Protein AF-A0A242A7P0-F1 (afdb_monomer_lite)

Structure (mmCIF, N/CA/C/O backbone):
data_AF-A0A242A7P0-F1
#
_entry.id   AF-A0A242A7P0-F1
#
loop_
_atom_site.group_PDB
_atom_site.id
_atom_site.type_symbol
_atom_site.label_atom_id
_atom_site.label_alt_id
_atom_site.label_comp_id
_atom_site.label_asym_id
_atom_site.label_entity_id
_atom_site.label_seq_id
_atom_site.pdbx_PDB_ins_code
_atom_site.Cartn_x
_atom_site.Cartn_y
_atom_site.Cartn_z
_atom_site.occupancy
_atom_site.B_iso_or_equiv
_atom_site.auth_seq_id
_atom_site.auth_comp_id
_atom_site.auth_asym_id
_atom_site.auth_atom_id
_atom_site.pdbx_PDB_model_num
ATOM 1 N N . MET A 1 1 ? 22.767 -35.104 -68.372 1.00 40.56 1 MET A N 1
ATOM 2 C CA . MET A 1 1 ? 22.880 -33.884 -69.194 1.00 40.56 1 MET A CA 1
ATOM 3 C C . MET A 1 1 ? 23.462 -32.817 -68.283 1.00 40.56 1 MET A C 1
ATOM 5 O O . MET A 1 1 ? 22.746 -32.291 -67.445 1.00 40.56 1 MET A O 1
ATOM 9 N N . ALA A 1 2 ? 24.788 -32.671 -68.304 1.00 35.03 2 ALA A N 1
ATOM 10 C CA . ALA A 1 2 ? 25.512 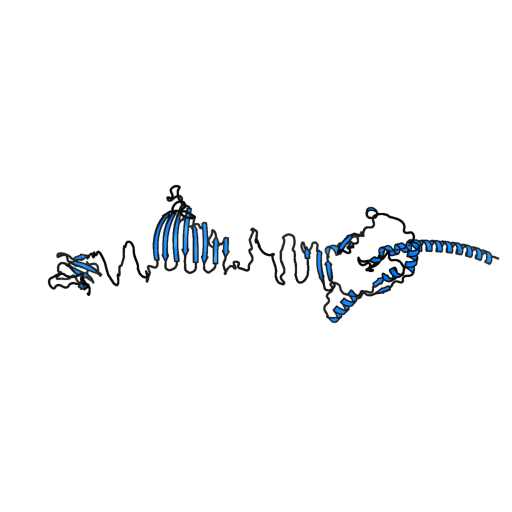-31.765 -67.418 1.00 35.03 2 ALA A CA 1
ATOM 11 C C . ALA A 1 2 ? 25.485 -30.366 -68.037 1.00 35.03 2 ALA A C 1
ATOM 13 O O . ALA A 1 2 ? 25.894 -30.197 -69.184 1.00 35.03 2 ALA A O 1
ATOM 14 N N . ILE A 1 3 ? 24.953 -29.396 -67.300 1.00 33.53 3 ILE A N 1
ATOM 15 C CA . ILE A 1 3 ? 25.060 -27.986 -67.657 1.00 33.53 3 ILE A CA 1
ATOM 16 C C . ILE A 1 3 ? 26.515 -27.610 -67.387 1.00 33.53 3 ILE A C 1
ATOM 18 O O . ILE A 1 3 ? 26.949 -27.591 -66.238 1.00 33.53 3 ILE A O 1
ATOM 22 N N . VAL A 1 4 ? 27.278 -27.399 -68.458 1.00 39.44 4 VAL A N 1
ATOM 23 C CA . VAL A 1 4 ? 28.583 -26.745 -68.389 1.00 39.44 4 VAL A CA 1
ATOM 24 C C . VAL A 1 4 ? 28.304 -25.311 -67.957 1.00 39.44 4 VAL A C 1
ATOM 26 O O . VAL A 1 4 ? 27.669 -24.549 -68.682 1.00 39.44 4 VAL A O 1
ATOM 29 N N . GLN A 1 5 ? 28.688 -24.984 -66.729 1.00 38.91 5 GLN A N 1
ATOM 30 C CA . GLN A 1 5 ? 28.743 -23.611 -66.258 1.00 38.91 5 GLN A CA 1
ATOM 31 C C . GLN A 1 5 ? 30.035 -23.032 -66.839 1.00 38.91 5 GLN A C 1
ATOM 33 O O . GLN A 1 5 ? 31.121 -23.328 -66.346 1.00 38.91 5 GLN A O 1
ATOM 38 N N . ASP A 1 6 ? 29.928 -22.286 -67.938 1.00 40.06 6 ASP A N 1
ATOM 39 C CA . ASP A 1 6 ? 31.038 -21.466 -68.415 1.00 40.06 6 ASP A CA 1
ATOM 40 C C . ASP A 1 6 ? 31.310 -20.396 -67.349 1.00 40.06 6 ASP A C 1
ATOM 42 O O . ASP A 1 6 ? 30.571 -19.418 -67.210 1.00 40.06 6 ASP A O 1
ATOM 46 N N . GLU A 1 7 ? 32.359 -20.604 -66.553 1.00 39.09 7 GLU A N 1
ATOM 47 C CA . GLU A 1 7 ? 32.957 -19.559 -65.729 1.00 39.09 7 GLU A CA 1
ATOM 48 C C . GLU A 1 7 ? 33.569 -18.510 -66.665 1.00 39.09 7 GLU A C 1
ATOM 50 O O . GLU A 1 7 ? 34.720 -18.603 -67.096 1.00 39.09 7 GLU A O 1
ATOM 55 N N . VAL A 1 8 ? 32.785 -17.492 -67.013 1.00 43.56 8 VAL A N 1
ATOM 56 C CA . VAL A 1 8 ? 33.308 -16.306 -67.690 1.00 43.56 8 VAL A CA 1
ATOM 57 C C . VAL A 1 8 ? 34.184 -15.551 -66.688 1.00 43.56 8 VAL A C 1
ATOM 59 O O . VAL A 1 8 ? 33.700 -14.799 -65.845 1.00 43.56 8 VAL A O 1
ATOM 62 N N . SER A 1 9 ? 35.498 -15.765 -66.769 1.00 41.62 9 SER A N 1
ATOM 63 C CA . SER A 1 9 ? 36.490 -14.903 -66.125 1.00 41.62 9 SER A CA 1
ATOM 64 C C . SER A 1 9 ? 36.369 -13.489 -66.699 1.00 41.62 9 SER A C 1
ATOM 66 O O . SER A 1 9 ? 36.521 -13.290 -67.901 1.00 41.62 9 SER A O 1
ATOM 68 N N . LEU A 1 10 ? 36.145 -12.492 -65.840 1.00 48.84 10 LEU A N 1
ATOM 69 C CA . LEU A 1 10 ? 36.008 -11.069 -66.196 1.00 48.84 10 LEU A CA 1
ATOM 70 C C . LEU A 1 10 ? 37.297 -10.403 -66.724 1.00 48.84 10 LEU A C 1
ATOM 72 O O . LEU A 1 10 ? 37.373 -9.178 -66.787 1.00 48.84 10 LEU A O 1
ATOM 76 N N . VAL A 1 11 ? 38.303 -11.173 -67.147 1.00 49.84 11 VAL A N 1
ATOM 77 C CA . VAL A 1 11 ? 39.439 -10.634 -67.897 1.00 49.84 11 VAL A CA 1
ATOM 78 C C . VAL A 1 11 ? 39.799 -11.566 -69.047 1.00 49.84 11 VAL A C 1
ATOM 80 O O . VAL A 1 11 ? 40.562 -12.518 -68.899 1.00 49.84 11 VAL A O 1
ATOM 83 N N . GLN A 1 12 ? 39.288 -11.250 -70.230 1.00 50.44 12 GLN A N 1
ATOM 84 C CA . GLN A 1 12 ? 39.902 -11.677 -71.477 1.00 50.44 12 GLN A CA 1
ATOM 85 C C . GLN A 1 12 ? 40.140 -10.440 -72.328 1.00 50.44 12 GLN A C 1
ATOM 87 O O . GLN A 1 12 ? 39.181 -9.791 -72.733 1.00 50.44 12 GLN A O 1
ATOM 92 N N . VAL A 1 13 ? 41.400 -10.165 -72.679 1.00 50.34 13 VAL A N 1
ATOM 93 C CA . VAL A 1 13 ? 41.651 -9.625 -74.016 1.00 50.34 13 VAL A CA 1
ATOM 94 C C . VAL A 1 13 ? 42.887 -10.256 -74.648 1.00 50.34 13 VAL A C 1
ATOM 96 O O . VAL A 1 13 ? 43.935 -10.438 -74.032 1.00 50.34 13 VAL A O 1
ATOM 99 N N . SER A 1 14 ? 42.682 -10.602 -75.914 1.00 47.94 14 SER A N 1
ATOM 100 C CA . SER A 1 14 ? 43.613 -11.054 -76.942 1.00 47.94 14 SER A CA 1
ATOM 101 C C . SER A 1 14 ? 45.012 -10.424 -76.892 1.00 47.94 14 SER A C 1
ATOM 103 O O . SER A 1 14 ? 45.134 -9.223 -76.669 1.00 47.94 14 SER A O 1
ATOM 105 N N . ASN A 1 15 ? 46.026 -11.217 -77.271 1.00 53.47 15 ASN A N 1
ATOM 106 C CA . ASN A 1 15 ? 47.435 -10.852 -77.545 1.00 53.47 15 ASN A CA 1
ATOM 107 C C . ASN A 1 15 ? 48.478 -11.098 -76.437 1.00 53.47 15 ASN A C 1
ATOM 109 O O . ASN A 1 15 ? 49.492 -10.406 -76.393 1.00 53.47 15 ASN A O 1
ATOM 113 N N . GLY A 1 16 ? 48.294 -12.107 -75.578 1.00 60.09 16 GLY A N 1
ATOM 114 C CA . GLY A 1 16 ? 49.388 -12.642 -74.744 1.00 60.09 16 GLY A CA 1
ATOM 115 C C . GLY A 1 16 ? 49.910 -11.709 -73.642 1.00 60.09 16 GLY A C 1
ATOM 116 O O . GLY A 1 16 ? 50.975 -11.969 -73.086 1.00 60.09 16 GLY A O 1
ATOM 117 N N . LYS A 1 17 ? 49.181 -10.633 -73.322 1.00 62.72 17 LYS A N 1
ATOM 118 C CA . LYS A 1 17 ? 49.487 -9.726 -72.206 1.00 62.72 17 LYS A CA 1
ATOM 119 C C . LYS A 1 17 ? 48.765 -10.183 -70.924 1.00 62.72 17 LYS A C 1
ATOM 121 O O . LYS A 1 17 ? 47.714 -10.815 -71.031 1.00 62.72 17 LYS A O 1
ATOM 126 N N . PRO A 1 18 ? 49.313 -9.910 -69.723 1.00 62.03 18 PRO A N 1
ATOM 127 C CA . PRO A 1 18 ? 48.741 -10.381 -68.459 1.00 62.03 18 PRO A CA 1
ATOM 128 C C . PRO A 1 18 ? 47.300 -9.897 -68.241 1.00 62.03 18 PRO A C 1
ATOM 130 O O . PRO A 1 18 ? 46.992 -8.736 -68.467 1.00 62.03 18 PRO A O 1
ATOM 133 N N . THR A 1 19 ? 46.424 -10.772 -67.754 1.00 65.38 19 THR A N 1
ATOM 134 C CA . THR A 1 19 ? 44.983 -10.522 -67.567 1.00 65.38 19 THR A CA 1
ATOM 135 C C . THR A 1 19 ? 44.628 -10.172 -66.115 1.00 65.38 19 THR A C 1
ATOM 137 O O . THR A 1 19 ? 43.593 -10.588 -65.603 1.00 65.38 19 THR A O 1
ATOM 140 N N . GLY A 1 20 ? 45.502 -9.458 -65.405 1.00 74.00 20 GLY A N 1
ATOM 141 C CA . GLY A 1 20 ? 45.345 -9.195 -63.973 1.00 74.00 20 GLY A CA 1
ATOM 142 C C . GLY A 1 20 ? 45.701 -7.770 -63.572 1.00 74.00 20 GLY A C 1
ATOM 143 O O . GLY A 1 20 ? 46.219 -6.989 -64.366 1.00 74.00 20 GLY A O 1
ATOM 144 N N . VAL A 1 21 ? 45.440 -7.446 -62.307 1.00 85.75 21 VAL A N 1
ATOM 145 C CA . VAL A 1 21 ? 45.888 -6.190 -61.700 1.00 85.75 21 VAL A CA 1
ATOM 146 C C . VAL A 1 21 ? 47.351 -6.345 -61.293 1.00 85.75 21 VAL A C 1
ATOM 148 O O . VAL A 1 21 ? 47.680 -7.172 -60.444 1.00 85.75 21 VAL A O 1
ATOM 151 N N . VAL A 1 22 ? 48.241 -5.550 -61.883 1.00 88.00 22 VAL A N 1
ATOM 152 C CA . VAL A 1 22 ? 49.650 -5.509 -61.469 1.00 88.00 22 VAL A CA 1
ATOM 153 C C . VAL A 1 22 ? 49.760 -4.668 -60.200 1.00 88.00 22 VAL A C 1
ATOM 155 O O . VAL A 1 22 ? 49.289 -3.539 -60.184 1.00 88.00 22 VAL A O 1
ATOM 158 N N . SER A 1 23 ? 50.378 -5.181 -59.137 1.00 91.75 23 SER A N 1
ATOM 159 C CA . SER A 1 23 ? 50.520 -4.468 -57.857 1.00 91.75 23 SER A CA 1
ATOM 160 C C . SER A 1 23 ? 51.994 -4.172 -57.584 1.00 91.75 23 SER A C 1
ATOM 162 O O . SER A 1 23 ? 52.788 -5.099 -57.428 1.00 91.75 23 SER A O 1
ATOM 164 N N . GLN A 1 24 ? 52.388 -2.893 -57.592 1.00 91.69 24 GLN A N 1
ATOM 165 C CA . GLN A 1 24 ? 53.795 -2.490 -57.431 1.00 91.69 24 GLN A CA 1
ATOM 166 C C . GLN A 1 24 ? 53.955 -1.017 -56.997 1.00 91.69 24 GLN A C 1
ATOM 168 O O . GLN A 1 24 ? 53.056 -0.205 -57.252 1.00 91.69 24 GLN A O 1
ATOM 173 N N . PRO A 1 25 ? 55.098 -0.644 -56.376 1.00 93.88 25 PRO A N 1
ATOM 174 C CA . PRO A 1 25 ? 55.301 0.688 -55.800 1.00 93.88 25 PRO A CA 1
ATOM 175 C C . PRO A 1 25 ? 55.769 1.749 -56.809 1.00 93.88 25 PRO A C 1
ATOM 177 O O . PRO A 1 25 ? 56.021 2.887 -56.426 1.00 93.88 25 PRO A O 1
ATOM 180 N N . THR A 1 26 ? 55.911 1.404 -58.088 1.00 93.81 26 THR A N 1
ATOM 181 C CA . THR A 1 26 ? 56.323 2.320 -59.161 1.00 93.81 26 THR A CA 1
ATOM 182 C C . THR A 1 26 ? 55.324 2.289 -60.312 1.00 93.81 26 THR A C 1
ATOM 184 O O . THR A 1 26 ? 54.675 1.274 -60.568 1.00 93.81 26 THR A O 1
ATOM 187 N N . VAL A 1 27 ? 55.194 3.407 -61.028 1.00 92.44 27 VAL A N 1
ATOM 188 C CA . VAL A 1 27 ? 54.329 3.483 -62.214 1.00 92.44 27 VAL A CA 1
ATOM 189 C C . VAL A 1 27 ? 54.851 2.500 -63.275 1.00 92.44 27 VAL A C 1
ATOM 191 O O . VAL A 1 27 ? 56.051 2.536 -63.564 1.00 92.44 27 VAL A O 1
ATOM 194 N N . PRO A 1 28 ? 54.008 1.622 -63.854 1.00 92.06 28 PRO A N 1
ATOM 195 C CA . PRO A 1 28 ? 54.442 0.714 -64.912 1.00 92.06 28 PRO A CA 1
ATOM 196 C C . PRO A 1 28 ? 55.045 1.473 -66.099 1.00 92.06 28 PRO A C 1
ATOM 198 O O . PRO A 1 28 ? 54.467 2.444 -66.584 1.00 92.06 28 PRO A O 1
ATOM 201 N N . THR A 1 29 ? 56.216 1.030 -66.555 1.00 90.19 29 THR A N 1
ATOM 202 C CA . THR A 1 29 ? 57.019 1.727 -67.573 1.00 90.19 29 THR A CA 1
ATOM 203 C C . THR A 1 29 ? 56.651 1.366 -69.012 1.00 90.19 29 THR A C 1
ATOM 205 O O . THR A 1 29 ? 57.034 2.091 -69.922 1.00 90.19 29 THR A O 1
ATOM 208 N N . ASP A 1 30 ? 55.917 0.270 -69.217 1.00 88.38 30 ASP A N 1
ATOM 209 C CA . ASP A 1 30 ? 55.412 -0.180 -70.523 1.00 88.38 30 ASP A CA 1
ATOM 210 C C . ASP A 1 30 ? 53.921 -0.566 -70.418 1.00 88.38 30 ASP A C 1
ATOM 212 O O . ASP A 1 30 ? 53.570 -1.752 -70.417 1.00 88.38 30 ASP A O 1
ATOM 216 N N . PRO A 1 31 ? 53.022 0.414 -70.194 1.00 89.00 31 PRO A N 1
ATOM 217 C CA . PRO A 1 31 ? 51.602 0.139 -70.053 1.00 89.00 31 PRO A CA 1
ATOM 218 C C . PRO A 1 31 ? 50.962 -0.188 -71.405 1.00 89.00 31 PRO A C 1
ATOM 220 O O . PRO A 1 31 ? 51.284 0.391 -72.441 1.00 89.00 31 PRO A O 1
ATOM 223 N N . TYR A 1 32 ? 49.990 -1.093 -71.394 1.00 85.75 32 TYR A N 1
ATOM 224 C CA . TYR A 1 32 ? 49.149 -1.399 -72.549 1.00 85.75 32 TYR A CA 1
ATOM 225 C C . TYR A 1 32 ? 47.715 -0.946 -72.300 1.00 85.75 32 TYR A C 1
ATOM 227 O O . TYR A 1 32 ? 47.299 -0.797 -71.154 1.00 85.75 32 TYR A O 1
ATOM 235 N N . ASP A 1 33 ? 46.964 -0.679 -73.368 1.00 85.44 33 ASP A N 1
ATOM 236 C CA . ASP A 1 33 ? 45.579 -0.212 -73.252 1.00 85.44 33 ASP A CA 1
ATOM 237 C C . ASP A 1 33 ? 44.723 -1.205 -72.452 1.00 85.44 33 ASP A C 1
ATOM 239 O O . ASP A 1 33 ? 44.801 -2.416 -72.671 1.00 85.44 33 ASP A O 1
ATOM 243 N N . GLY A 1 34 ? 43.981 -0.696 -71.467 1.00 81.12 34 GLY A N 1
ATOM 244 C CA . GLY A 1 34 ? 43.224 -1.505 -70.511 1.00 81.12 34 GLY A CA 1
ATOM 245 C C . GLY A 1 34 ? 44.050 -2.168 -69.399 1.00 81.12 34 GLY A C 1
ATOM 246 O O . GLY A 1 34 ? 43.484 -2.913 -68.601 1.00 81.12 34 GLY A O 1
ATOM 247 N N . MET A 1 35 ? 45.364 -1.916 -69.302 1.00 87.31 35 MET A N 1
ATOM 248 C CA . MET A 1 35 ? 46.180 -2.428 -68.195 1.00 87.31 35 MET A CA 1
ATOM 249 C C . MET A 1 35 ? 45.652 -1.909 -66.858 1.00 87.31 35 MET A C 1
ATOM 251 O O . MET A 1 35 ? 45.453 -0.704 -66.699 1.00 87.31 35 MET A O 1
ATOM 255 N N . LEU A 1 36 ? 45.499 -2.811 -65.884 1.00 90.62 36 LEU A N 1
ATOM 256 C CA . LEU A 1 36 ? 45.138 -2.471 -64.512 1.00 90.62 36 LEU A CA 1
ATOM 257 C C . LEU A 1 36 ? 46.370 -2.481 -63.606 1.00 90.62 36 LEU A C 1
ATOM 259 O O . LEU A 1 36 ? 47.151 -3.435 -63.601 1.00 90.62 36 LEU A O 1
ATOM 263 N N . TRP A 1 37 ? 46.521 -1.433 -62.804 1.00 91.25 37 TRP A N 1
ATOM 264 C CA . TRP A 1 37 ? 47.619 -1.287 -61.853 1.00 91.25 37 TRP A CA 1
ATOM 265 C C . TRP A 1 37 ? 47.106 -0.844 -60.485 1.00 91.25 37 TRP A C 1
ATOM 267 O O . TRP A 1 37 ? 46.437 0.180 -60.367 1.00 91.25 37 TRP A O 1
ATOM 277 N N . GLN A 1 38 ? 47.446 -1.596 -59.441 1.00 93.31 38 GLN A N 1
ATOM 278 C CA . GLN A 1 38 ? 47.280 -1.181 -58.056 1.00 93.31 38 GLN A CA 1
ATOM 279 C C . GLN A 1 38 ? 48.558 -0.491 -57.579 1.00 93.31 38 GLN A C 1
ATOM 281 O O . GLN A 1 38 ? 49.627 -1.103 -57.484 1.00 93.31 38 GLN A O 1
ATOM 286 N N . ASN A 1 39 ? 48.435 0.787 -57.237 1.00 93.06 39 ASN A N 1
ATOM 287 C CA . ASN A 1 39 ? 49.551 1.549 -56.705 1.00 93.06 39 ASN A CA 1
ATOM 288 C C . ASN A 1 39 ? 49.840 1.157 -55.247 1.00 93.06 39 ASN A C 1
ATOM 290 O O . ASN A 1 39 ? 48.994 1.380 -54.385 1.00 93.06 39 ASN A O 1
ATOM 294 N N . THR A 1 40 ? 51.039 0.653 -54.937 1.00 93.00 40 THR A N 1
ATOM 295 C CA . THR A 1 40 ? 51.437 0.334 -53.549 1.00 93.00 40 THR A CA 1
ATOM 296 C C . THR A 1 40 ? 52.454 1.303 -52.942 1.00 93.00 40 THR A C 1
ATOM 298 O O . THR A 1 40 ? 52.817 1.140 -51.779 1.00 93.00 40 THR A O 1
ATOM 301 N N . GLY A 1 41 ? 52.899 2.334 -53.675 1.00 89.94 41 GLY A N 1
ATOM 302 C CA . GLY A 1 41 ? 53.927 3.252 -53.160 1.00 89.94 41 GLY A CA 1
ATOM 303 C C . GLY A 1 41 ? 54.393 4.390 -54.074 1.00 89.94 41 GLY A C 1
ATOM 304 O O . GLY A 1 41 ? 55.239 5.178 -53.654 1.00 89.94 41 GLY A O 1
ATOM 305 N N . ALA A 1 42 ? 53.863 4.521 -55.292 1.00 92.69 42 ALA A N 1
ATOM 306 C CA . ALA A 1 42 ? 54.255 5.576 -56.216 1.00 92.69 42 ALA A CA 1
ATOM 307 C C . ALA A 1 42 ? 53.718 6.929 -55.735 1.00 92.69 42 ALA A C 1
ATOM 309 O O . ALA A 1 42 ? 52.510 7.105 -55.540 1.00 92.69 42 ALA A O 1
ATOM 310 N N . ALA A 1 43 ? 54.625 7.896 -55.580 1.00 85.62 43 ALA A N 1
ATOM 311 C CA . ALA A 1 43 ? 54.272 9.278 -55.289 1.00 85.62 43 ALA A CA 1
ATOM 312 C C . ALA A 1 43 ? 53.395 9.858 -56.418 1.00 85.62 43 ALA A C 1
ATOM 314 O O . ALA A 1 43 ? 53.586 9.528 -57.588 1.00 85.62 43 ALA A O 1
ATOM 315 N N . ASN A 1 44 ? 52.451 10.736 -56.066 1.00 90.88 44 ASN A N 1
ATOM 316 C CA . ASN A 1 44 ? 51.442 11.360 -56.947 1.00 90.88 44 ASN A CA 1
ATOM 317 C C . ASN A 1 44 ? 50.238 10.488 -57.351 1.00 90.88 44 ASN A C 1
ATOM 319 O O . ASN A 1 44 ? 49.342 10.986 -58.027 1.00 90.88 44 ASN A O 1
ATOM 323 N N . TYR A 1 45 ? 50.169 9.235 -56.902 1.00 91.31 45 TYR A N 1
ATOM 324 C CA . TYR A 1 45 ? 48.998 8.370 -57.069 1.00 91.31 45 TYR A CA 1
ATOM 325 C C . TYR A 1 45 ? 48.445 7.970 -55.699 1.00 91.31 45 TYR A C 1
ATOM 327 O O . TYR A 1 45 ? 49.182 7.900 -54.715 1.00 91.31 45 TYR A O 1
ATOM 335 N N . VAL A 1 46 ? 47.144 7.687 -55.615 1.00 92.75 46 VAL A N 1
ATOM 336 C CA . VAL A 1 46 ? 46.516 7.237 -54.366 1.00 92.75 46 VAL A CA 1
ATOM 337 C C . VAL A 1 46 ? 47.026 5.833 -54.053 1.00 92.75 46 VAL A C 1
ATOM 339 O O . VAL A 1 46 ? 46.829 4.905 -54.838 1.00 92.75 46 VAL A O 1
ATOM 342 N N . ILE A 1 47 ? 47.723 5.680 -52.928 1.00 90.31 47 ILE A N 1
ATOM 343 C CA . ILE A 1 47 ? 48.216 4.379 -52.463 1.00 90.31 47 ILE A CA 1
ATOM 344 C C . ILE A 1 47 ? 47.007 3.487 -52.144 1.00 90.31 47 ILE A C 1
ATOM 346 O O . ILE A 1 47 ? 46.085 3.903 -51.448 1.00 90.31 47 ILE A O 1
ATOM 350 N N . GLY A 1 48 ? 47.008 2.266 -52.676 1.00 85.94 48 GLY A N 1
ATOM 351 C CA . GLY A 1 48 ? 45.947 1.268 -52.536 1.00 85.94 48 GLY A CA 1
ATOM 352 C C . GLY A 1 48 ? 44.873 1.303 -53.630 1.00 85.94 48 GLY A C 1
ATOM 353 O O . GLY A 1 48 ? 44.140 0.324 -53.773 1.00 85.94 48 GLY A O 1
ATOM 354 N N . ALA A 1 49 ? 44.788 2.374 -54.429 1.00 91.06 49 ALA A N 1
ATOM 355 C CA . ALA A 1 49 ? 43.811 2.482 -55.513 1.00 91.06 49 ALA A CA 1
ATOM 356 C C . ALA A 1 49 ? 44.231 1.687 -56.762 1.00 91.06 49 ALA A C 1
ATOM 358 O O . ALA A 1 49 ? 45.422 1.536 -57.048 1.00 91.06 49 ALA A O 1
ATOM 359 N N . THR A 1 50 ? 43.235 1.214 -57.521 1.00 92.06 50 THR A N 1
ATOM 360 C CA . THR A 1 50 ? 43.436 0.588 -58.837 1.00 92.06 50 THR A CA 1
ATOM 361 C C . THR A 1 50 ? 43.204 1.613 -59.940 1.00 92.06 50 THR A C 1
ATOM 363 O O . THR A 1 50 ? 42.179 2.298 -59.964 1.00 92.06 50 THR A O 1
ATOM 366 N N . TYR A 1 51 ? 44.155 1.697 -60.860 1.00 92.00 51 TYR A N 1
ATOM 367 C CA . TYR A 1 51 ? 44.121 2.549 -62.034 1.00 92.00 51 TYR A CA 1
ATOM 368 C C . TYR A 1 51 ? 44.023 1.704 -63.306 1.00 92.00 51 TYR A C 1
ATOM 370 O O . TYR A 1 51 ? 44.540 0.590 -63.349 1.00 92.00 51 TYR A O 1
ATOM 378 N N . SER A 1 52 ? 43.400 2.256 -64.345 1.00 90.88 52 SER A N 1
ATOM 379 C CA . SER A 1 52 ? 43.371 1.707 -65.702 1.00 90.88 52 SER A CA 1
ATOM 380 C C . SER A 1 52 ? 44.119 2.632 -66.655 1.00 90.88 52 SER A C 1
ATOM 382 O O . SER A 1 52 ? 43.908 3.849 -66.636 1.00 90.88 52 SER A O 1
ATOM 384 N N . TRP A 1 53 ? 44.964 2.063 -67.509 1.00 91.19 53 TRP A N 1
ATOM 385 C CA . TRP A 1 53 ? 45.580 2.783 -68.622 1.00 91.19 53 TRP A CA 1
ATOM 386 C C . TRP A 1 53 ? 44.586 2.903 -69.781 1.00 91.19 53 TRP A C 1
ATOM 388 O O . TRP A 1 53 ? 43.969 1.909 -70.155 1.00 91.19 53 TRP A O 1
ATOM 398 N N . ASN A 1 54 ? 44.425 4.105 -70.340 1.00 86.69 54 ASN A N 1
ATOM 399 C CA . ASN A 1 54 ? 43.517 4.377 -71.470 1.00 86.69 54 ASN A CA 1
ATOM 400 C C . ASN A 1 54 ? 44.250 4.636 -72.805 1.00 86.69 54 ASN A C 1
ATOM 402 O O . ASN A 1 54 ? 43.726 5.321 -73.683 1.00 86.69 54 ASN A O 1
ATOM 406 N N . GLY A 1 55 ? 45.521 4.236 -72.899 1.00 86.38 55 GLY A N 1
ATOM 407 C CA . GLY A 1 55 ? 46.396 4.533 -74.034 1.00 86.38 55 GLY A CA 1
ATOM 408 C C . GLY A 1 55 ? 47.242 5.802 -73.870 1.00 86.38 55 GLY A C 1
ATOM 409 O O . GLY A 1 55 ? 48.278 5.906 -74.518 1.00 86.38 55 GLY A O 1
ATOM 410 N N . THR A 1 56 ? 46.851 6.737 -72.993 1.00 90.38 56 THR A N 1
ATOM 411 C CA . THR A 1 56 ? 47.551 8.030 -72.810 1.00 90.38 56 THR A CA 1
ATOM 412 C C . THR A 1 56 ? 47.916 8.334 -71.355 1.00 90.38 56 THR A C 1
ATOM 414 O O . THR A 1 56 ? 48.956 8.935 -71.094 1.00 90.38 56 THR A O 1
ATOM 417 N N . MET A 1 57 ? 47.069 7.953 -70.397 1.00 91.81 57 MET A N 1
ATOM 418 C CA . MET A 1 57 ? 47.273 8.230 -68.976 1.00 91.81 57 MET A CA 1
ATOM 419 C C . MET A 1 57 ? 46.603 7.186 -68.076 1.00 91.81 57 MET A C 1
ATOM 421 O O . MET A 1 57 ? 45.714 6.441 -68.495 1.00 91.81 57 MET A O 1
ATOM 425 N N . TRP A 1 58 ? 47.019 7.166 -66.810 1.00 92.25 58 TRP A N 1
ATOM 426 C CA . TRP A 1 58 ? 46.404 6.367 -65.752 1.00 92.25 58 TRP A CA 1
ATOM 427 C C . TRP A 1 58 ? 45.189 7.089 -65.161 1.00 92.25 58 TRP A C 1
ATOM 429 O O . TRP A 1 58 ? 45.320 8.198 -64.646 1.00 92.25 58 TRP A O 1
ATOM 439 N N . ASN A 1 59 ? 44.024 6.438 -65.179 1.00 91.31 59 ASN A N 1
ATOM 440 C CA . ASN A 1 59 ? 42.786 6.932 -64.563 1.00 91.31 59 ASN A CA 1
ATOM 441 C C . ASN A 1 59 ? 42.310 5.988 -63.461 1.00 91.31 59 ASN A C 1
ATOM 443 O O . ASN A 1 59 ? 42.604 4.799 -63.515 1.00 91.31 59 ASN A O 1
ATOM 447 N N . LEU A 1 60 ? 41.551 6.490 -62.483 1.00 91.12 60 LEU A N 1
ATOM 448 C CA . LEU A 1 60 ? 40.912 5.628 -61.483 1.00 91.12 60 LEU A CA 1
ATOM 449 C C . LEU A 1 60 ? 39.962 4.637 -62.163 1.00 91.12 60 LEU A C 1
ATOM 451 O O . LEU A 1 60 ? 39.164 5.018 -63.020 1.00 91.12 60 LEU A O 1
ATOM 455 N N . TYR A 1 61 ? 40.058 3.367 -61.777 1.00 87.88 61 TYR A N 1
ATOM 456 C CA . TYR A 1 61 ? 39.222 2.312 -62.334 1.00 87.88 61 TYR A CA 1
ATOM 457 C C . TYR A 1 61 ? 37.812 2.336 -61.722 1.00 87.88 61 TYR A C 1
ATOM 459 O O . TYR A 1 61 ? 37.660 2.316 -60.500 1.00 87.88 61 TYR A O 1
ATOM 467 N N . LEU A 1 62 ? 36.785 2.351 -62.577 1.00 83.31 62 LEU A N 1
ATOM 468 C CA . LEU A 1 62 ? 35.376 2.222 -62.201 1.00 83.31 62 LEU A CA 1
ATOM 469 C C . LEU A 1 62 ? 34.877 0.819 -62.565 1.00 83.31 62 LEU A C 1
ATOM 471 O O . LEU A 1 62 ? 34.945 0.422 -63.726 1.00 83.31 62 LEU A O 1
ATOM 475 N N . PHE A 1 63 ? 34.328 0.098 -61.588 1.00 82.88 63 PHE A N 1
ATOM 476 C CA . PHE A 1 63 ? 33.709 -1.211 -61.795 1.00 82.88 63 PHE A CA 1
ATOM 477 C C . PHE A 1 63 ? 32.181 -1.080 -61.876 1.00 82.88 63 PHE A C 1
ATOM 479 O O . PHE A 1 63 ? 31.562 -0.533 -60.965 1.00 82.88 63 PHE A O 1
ATOM 486 N N . MET A 1 64 ? 31.573 -1.593 -62.949 1.00 82.31 64 MET A N 1
ATOM 487 C CA . MET A 1 64 ? 30.119 -1.637 -63.149 1.00 82.31 64 MET A CA 1
ATOM 488 C C . MET A 1 64 ? 29.701 -3.057 -63.538 1.00 82.31 64 MET A C 1
ATOM 490 O O . MET A 1 64 ? 30.281 -3.635 -64.454 1.00 82.31 64 MET A O 1
ATOM 494 N N . ALA A 1 65 ? 28.693 -3.607 -62.862 1.00 83.31 65 ALA A N 1
ATOM 495 C CA . ALA A 1 65 ? 28.139 -4.929 -63.143 1.00 83.31 65 ALA A CA 1
ATOM 496 C C . ALA A 1 65 ? 26.639 -4.956 -62.816 1.00 83.31 65 ALA A C 1
ATOM 498 O O . ALA A 1 65 ? 26.209 -4.301 -61.868 1.00 83.31 65 ALA A O 1
ATOM 499 N N . GLU A 1 66 ? 25.853 -5.725 -63.575 1.00 84.50 66 GLU A N 1
ATOM 500 C CA . GLU A 1 66 ? 24.421 -5.922 -63.293 1.00 84.50 66 GLU A CA 1
ATOM 501 C C . GLU A 1 66 ? 24.196 -6.817 -62.068 1.00 84.50 66 GLU A C 1
ATOM 503 O O . GLU A 1 66 ? 23.299 -6.562 -61.272 1.00 84.50 66 GLU A O 1
ATOM 508 N N . ASN A 1 67 ? 25.025 -7.853 -61.904 1.00 83.69 67 ASN A N 1
ATOM 509 C CA . ASN A 1 67 ? 24.953 -8.809 -60.803 1.00 83.69 67 ASN A CA 1
ATOM 510 C C . ASN A 1 67 ? 26.360 -9.147 -60.304 1.00 83.69 67 ASN A C 1
ATOM 512 O O . ASN A 1 67 ? 27.297 -9.266 -61.093 1.00 83.69 67 ASN A O 1
ATOM 516 N N . ILE A 1 68 ? 26.497 -9.338 -58.992 1.00 86.75 68 ILE A N 1
ATOM 517 C CA . ILE A 1 68 ? 27.753 -9.723 -58.345 1.00 86.75 68 ILE A CA 1
ATOM 518 C C . ILE A 1 68 ? 27.486 -10.985 -57.522 1.00 86.75 68 ILE A C 1
ATOM 520 O O . ILE A 1 68 ? 26.758 -10.937 -56.533 1.00 86.75 68 ILE A O 1
ATOM 524 N N . LEU A 1 69 ? 28.080 -12.110 -57.925 1.00 87.00 69 LEU A N 1
ATOM 525 C CA . LEU A 1 69 ? 28.063 -13.366 -57.174 1.00 87.00 69 LEU A CA 1
ATOM 526 C C . LEU A 1 69 ? 29.439 -13.567 -56.537 1.00 87.00 69 LEU A C 1
ATOM 528 O O . LEU A 1 69 ? 30.408 -13.864 -57.230 1.00 87.00 69 LEU A O 1
ATOM 532 N N . VAL A 1 70 ? 29.537 -13.369 -55.225 1.00 86.25 70 VAL A N 1
ATOM 533 C CA . VAL A 1 70 ? 30.799 -13.464 -54.477 1.00 86.25 70 VAL A CA 1
ATOM 534 C C . VAL A 1 70 ? 30.594 -14.218 -53.169 1.00 86.25 70 VAL A C 1
ATOM 536 O O . VAL A 1 70 ? 29.541 -14.109 -52.549 1.00 86.25 70 VAL A O 1
ATOM 539 N N . ASN A 1 71 ? 31.624 -14.941 -52.722 1.00 88.94 71 ASN A N 1
ATOM 540 C CA . ASN A 1 71 ? 31.622 -15.591 -51.405 1.00 88.94 71 ASN A CA 1
ATOM 541 C C . ASN A 1 71 ? 31.754 -14.570 -50.264 1.00 88.94 71 ASN A C 1
ATOM 543 O O . ASN A 1 71 ? 31.150 -14.733 -49.209 1.00 88.94 71 ASN A O 1
ATOM 547 N N . THR A 1 72 ? 32.534 -13.508 -50.494 1.00 87.06 72 THR A N 1
ATOM 548 C CA . THR A 1 72 ? 32.781 -12.440 -49.521 1.00 87.06 72 THR A CA 1
ATOM 549 C C . THR A 1 72 ? 32.787 -11.096 -50.233 1.00 87.06 72 THR A C 1
ATOM 551 O O . THR A 1 72 ? 33.488 -10.925 -51.229 1.00 87.06 72 THR A O 1
ATOM 554 N N . LEU A 1 73 ? 32.057 -10.125 -49.686 1.00 88.12 73 LEU A N 1
ATOM 555 C CA . LEU A 1 73 ? 32.113 -8.725 -50.097 1.00 88.12 73 LEU A CA 1
ATOM 556 C C . LEU A 1 73 ? 32.662 -7.892 -48.934 1.00 88.12 73 LEU A C 1
ATOM 558 O O . LEU A 1 73 ? 32.047 -7.838 -47.873 1.00 88.12 73 LEU A O 1
ATOM 562 N N . ASN A 1 74 ? 33.809 -7.241 -49.131 1.00 84.06 74 ASN A N 1
ATOM 563 C CA . ASN A 1 74 ? 34.362 -6.281 -48.176 1.00 84.06 74 ASN A CA 1
ATOM 564 C C . ASN A 1 74 ? 34.280 -4.880 -48.786 1.00 84.06 74 ASN A C 1
ATOM 566 O O . ASN A 1 74 ? 34.990 -4.576 -49.744 1.00 84.06 74 ASN A O 1
ATOM 570 N N . ALA A 1 75 ? 33.384 -4.051 -48.258 1.00 84.50 75 ALA A N 1
ATOM 571 C CA . ALA A 1 75 ? 33.132 -2.706 -48.752 1.00 84.50 75 ALA A CA 1
ATOM 572 C C . ALA A 1 75 ? 33.315 -1.685 -47.625 1.00 84.50 75 ALA A C 1
ATOM 574 O O . ALA A 1 75 ? 32.845 -1.888 -46.509 1.00 84.50 75 ALA A O 1
ATOM 575 N N . ILE A 1 76 ? 33.978 -0.568 -47.936 1.00 79.81 76 ILE A N 1
ATOM 576 C CA . ILE A 1 76 ? 34.212 0.525 -46.977 1.00 79.81 76 ILE A CA 1
ATOM 577 C C . ILE A 1 76 ? 32.901 1.267 -46.679 1.00 79.81 76 ILE A C 1
ATOM 579 O O . ILE A 1 76 ? 32.612 1.597 -45.534 1.00 79.81 76 ILE A O 1
ATOM 583 N N . THR A 1 77 ? 32.099 1.521 -47.716 1.00 79.56 77 THR A N 1
ATOM 584 C CA . THR A 1 77 ? 30.735 2.053 -47.613 1.00 79.56 77 THR A CA 1
ATOM 585 C C . THR A 1 77 ? 29.867 1.398 -48.678 1.00 79.56 77 THR A C 1
ATOM 587 O O . THR A 1 77 ? 30.347 1.078 -49.766 1.00 79.56 77 THR A O 1
ATOM 590 N N . THR A 1 78 ? 28.591 1.197 -48.370 1.00 82.69 78 THR A N 1
ATOM 591 C CA . THR A 1 78 ? 27.603 0.665 -49.313 1.00 82.69 78 THR A CA 1
ATOM 592 C C . THR A 1 78 ? 26.339 1.504 -49.230 1.00 82.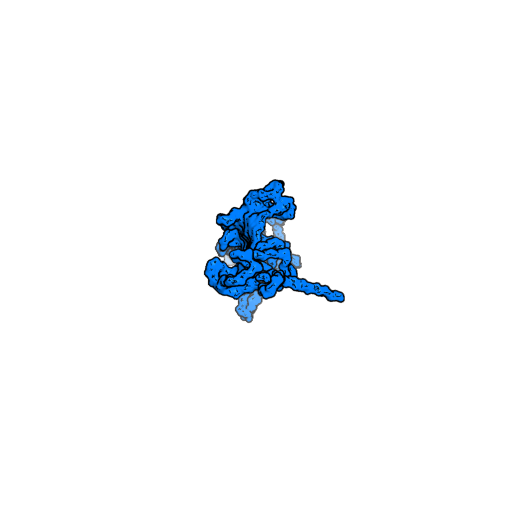69 78 THR A C 1
ATOM 594 O O . THR A 1 78 ? 25.808 1.703 -48.139 1.00 82.69 78 THR A O 1
ATOM 597 N N . ASN A 1 79 ? 25.841 1.971 -50.373 1.00 84.00 79 ASN A N 1
ATOM 598 C CA . ASN A 1 79 ? 24.499 2.531 -50.490 1.00 84.00 79 ASN A CA 1
ATOM 599 C C . ASN A 1 79 ? 23.662 1.550 -51.314 1.00 84.00 79 ASN A C 1
ATOM 601 O O . ASN A 1 79 ? 23.915 1.367 -52.504 1.00 84.00 79 ASN A O 1
ATOM 605 N N . THR A 1 80 ? 22.729 0.865 -50.661 1.00 83.81 80 THR A N 1
ATOM 606 C CA . THR A 1 80 ? 21.905 -0.187 -51.266 1.00 83.81 80 THR A CA 1
ATOM 607 C C . THR A 1 80 ? 20.432 0.166 -51.113 1.00 83.81 80 THR A C 1
ATOM 609 O O . THR A 1 80 ? 20.059 0.863 -50.173 1.00 83.81 80 THR A O 1
ATOM 612 N N . GLY A 1 81 ? 19.587 -0.334 -52.019 1.00 85.38 81 GLY A N 1
ATOM 613 C CA . GLY A 1 81 ? 18.134 -0.327 -51.835 1.00 85.38 81 GLY A CA 1
ATOM 614 C C . GLY A 1 81 ? 17.701 -1.344 -50.773 1.00 85.38 81 GLY A C 1
ATOM 615 O O . GLY A 1 81 ? 18.243 -1.387 -49.670 1.00 85.38 81 GLY A O 1
ATOM 616 N N . ALA A 1 82 ? 16.735 -2.201 -51.107 1.00 85.31 82 ALA A N 1
ATOM 617 C CA . ALA A 1 82 ? 16.318 -3.275 -50.211 1.00 85.31 82 ALA A CA 1
ATOM 618 C C . ALA A 1 82 ? 17.448 -4.301 -50.012 1.00 85.31 82 ALA A C 1
ATOM 620 O O . ALA A 1 82 ? 17.989 -4.837 -50.980 1.00 85.31 82 ALA A O 1
ATOM 621 N N . LEU A 1 83 ? 17.777 -4.590 -48.752 1.00 89.00 83 LEU A N 1
ATOM 622 C CA . LEU A 1 83 ? 18.709 -5.648 -48.377 1.00 89.00 83 LEU A CA 1
ATOM 623 C C . LEU A 1 83 ? 17.915 -6.901 -47.987 1.00 89.00 83 LEU A C 1
ATOM 625 O O . LEU A 1 83 ? 17.316 -6.947 -46.916 1.00 89.00 83 LEU A O 1
ATOM 629 N N . ASN A 1 84 ? 17.926 -7.917 -48.850 1.00 87.56 84 ASN A N 1
ATOM 630 C CA . ASN A 1 84 ? 17.296 -9.210 -48.583 1.00 87.56 84 ASN A CA 1
ATOM 631 C C . ASN A 1 84 ? 18.360 -10.206 -48.103 1.00 87.56 84 ASN A C 1
ATOM 633 O O . ASN A 1 84 ? 19.194 -10.641 -48.895 1.00 87.56 84 ASN A O 1
ATOM 637 N N . VAL A 1 85 ? 18.338 -10.566 -46.818 1.00 88.38 85 VAL A N 1
ATOM 638 C CA . VAL A 1 85 ? 19.275 -11.533 -46.221 1.00 88.38 85 VAL A CA 1
ATOM 639 C C . VAL A 1 85 ? 18.536 -12.848 -45.972 1.00 88.38 85 VAL A C 1
ATOM 641 O O . VAL A 1 85 ? 17.524 -12.863 -45.281 1.00 88.38 85 VAL A O 1
ATOM 644 N N . THR A 1 86 ? 19.019 -13.954 -46.545 1.00 87.38 86 THR A N 1
ATOM 645 C CA . THR A 1 86 ? 18.428 -15.296 -46.357 1.00 87.38 86 THR A CA 1
ATOM 646 C C . THR A 1 86 ? 18.971 -16.039 -45.130 1.00 87.38 86 THR A C 1
ATOM 648 O O . THR A 1 86 ? 18.431 -17.079 -44.769 1.00 87.38 86 THR A O 1
ATOM 651 N N . GLY A 1 87 ? 20.039 -15.526 -44.511 1.00 87.38 87 GLY A N 1
ATOM 652 C CA . GLY A 1 87 ? 20.618 -16.005 -43.250 1.00 87.38 87 GLY A CA 1
ATOM 653 C C . GLY A 1 87 ? 20.693 -14.895 -42.196 1.00 87.38 87 GLY A C 1
ATOM 654 O O . GLY A 1 87 ? 19.904 -13.951 -42.228 1.00 87.38 87 GLY A O 1
ATOM 655 N N . ASP A 1 88 ? 21.664 -14.980 -41.287 1.00 86.44 88 ASP A N 1
ATOM 656 C CA . ASP A 1 88 ? 21.812 -14.007 -40.201 1.00 86.44 88 ASP A CA 1
ATOM 657 C C . ASP A 1 88 ? 22.538 -12.730 -40.646 1.00 86.44 88 ASP A C 1
ATOM 659 O O . ASP A 1 88 ? 23.615 -12.773 -41.247 1.00 86.44 88 ASP A O 1
ATOM 663 N N . LEU A 1 89 ? 21.997 -11.571 -40.262 1.00 86.19 89 LEU A N 1
ATOM 664 C CA . LEU A 1 89 ? 22.733 -10.308 -40.277 1.00 86.19 89 LEU A CA 1
ATOM 665 C C . LEU A 1 89 ? 23.533 -10.178 -38.971 1.00 86.19 89 LEU A C 1
ATOM 667 O O . LEU A 1 89 ? 22.974 -9.866 -37.921 1.00 86.19 89 LEU A O 1
ATOM 671 N N . THR A 1 90 ? 24.848 -10.398 -39.034 1.00 81.94 90 THR A N 1
ATOM 672 C CA . THR A 1 90 ? 25.740 -10.325 -37.861 1.00 81.94 90 THR A CA 1
ATOM 673 C C . THR A 1 90 ? 26.526 -9.010 -37.833 1.00 81.94 90 THR A C 1
ATOM 675 O O . THR A 1 90 ? 27.204 -8.673 -38.800 1.00 81.94 90 THR A O 1
ATOM 678 N N . MET A 1 91 ? 26.499 -8.284 -36.707 1.00 81.00 91 MET A N 1
ATOM 679 C CA . MET A 1 91 ? 27.286 -7.055 -36.501 1.00 81.00 91 MET A CA 1
ATOM 680 C C . MET A 1 91 ? 28.508 -7.342 -35.607 1.00 81.00 91 MET A C 1
ATOM 682 O O . MET A 1 91 ? 28.379 -7.426 -34.387 1.00 81.00 91 MET A O 1
ATOM 686 N N . ALA A 1 92 ? 29.687 -7.542 -36.213 1.00 67.75 92 ALA A N 1
ATOM 687 C CA . ALA A 1 92 ? 30.863 -8.121 -35.543 1.00 67.75 92 ALA A CA 1
ATOM 688 C C . ALA A 1 92 ? 31.873 -7.114 -34.930 1.00 67.75 92 ALA A C 1
ATOM 690 O O . ALA A 1 92 ? 32.726 -7.531 -34.148 1.00 67.75 92 ALA A O 1
ATOM 691 N N . THR A 1 93 ? 31.802 -5.812 -35.250 1.00 65.94 93 THR A N 1
ATOM 692 C CA . THR A 1 93 ? 32.720 -4.750 -34.756 1.00 65.94 93 THR A CA 1
ATOM 693 C C . THR A 1 93 ? 31.975 -3.428 -34.471 1.00 65.94 93 THR A C 1
ATOM 695 O O . THR A 1 93 ? 30.765 -3.377 -34.666 1.00 65.94 93 THR A O 1
ATOM 698 N N . ASP A 1 94 ? 32.673 -2.386 -33.981 1.00 55.41 94 ASP A N 1
ATOM 699 C CA . ASP A 1 94 ? 32.240 -1.067 -33.436 1.00 55.41 94 ASP A CA 1
ATOM 700 C C . ASP A 1 94 ? 30.959 -0.389 -33.984 1.00 55.41 94 ASP A C 1
ATOM 702 O O . ASP A 1 94 ? 30.355 0.447 -33.300 1.00 55.41 94 ASP A O 1
ATOM 706 N N . ASN A 1 95 ? 30.486 -0.765 -35.173 1.00 60.56 95 ASN A N 1
ATOM 707 C CA . ASN A 1 95 ? 29.155 -0.435 -35.680 1.00 60.56 95 ASN A CA 1
ATOM 708 C C . ASN A 1 95 ? 28.082 -1.249 -34.940 1.00 60.56 95 ASN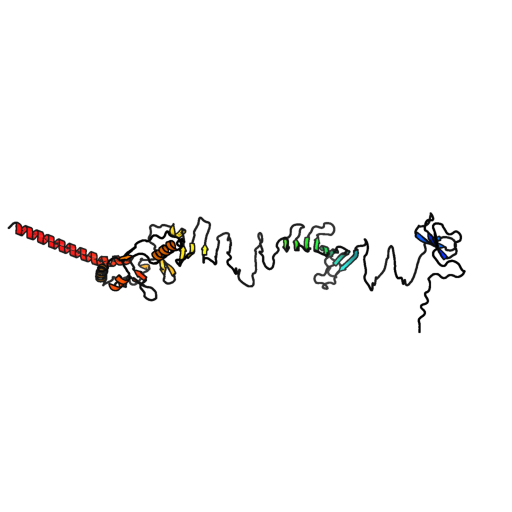 A C 1
ATOM 710 O O . ASN A 1 95 ? 27.533 -2.233 -35.424 1.00 60.56 95 ASN A O 1
ATOM 714 N N . THR A 1 96 ? 27.794 -0.800 -33.724 1.00 65.12 96 THR A N 1
ATOM 715 C CA . THR A 1 96 ? 26.966 -1.485 -32.722 1.00 65.12 96 THR A CA 1
ATOM 716 C C . THR A 1 96 ? 25.457 -1.284 -32.884 1.00 65.12 96 THR A C 1
ATOM 718 O O . THR A 1 96 ? 24.714 -1.669 -31.977 1.00 65.12 96 THR A O 1
ATOM 721 N N . VAL A 1 97 ? 25.001 -0.618 -33.957 1.00 79.25 97 VAL A N 1
ATOM 722 C CA . VAL A 1 97 ? 23.628 -0.101 -34.045 1.00 79.25 97 VAL A CA 1
ATOM 723 C C . VAL A 1 97 ? 23.061 -0.097 -35.469 1.00 79.25 97 VAL A C 1
ATOM 725 O O . VAL A 1 97 ? 23.682 0.454 -36.375 1.00 79.25 97 VAL A O 1
ATOM 728 N N . ILE A 1 98 ? 21.826 -0.581 -35.636 1.00 88.38 98 ILE A N 1
ATOM 729 C CA . ILE A 1 98 ? 20.969 -0.272 -36.795 1.00 88.38 98 ILE A CA 1
ATOM 730 C C . ILE A 1 98 ? 20.149 0.975 -36.461 1.00 88.38 98 ILE A C 1
ATOM 732 O O . ILE A 1 98 ? 19.412 0.980 -35.476 1.00 88.38 98 ILE A O 1
ATOM 736 N N . LYS A 1 99 ? 20.267 2.038 -37.260 1.00 89.81 99 LYS A N 1
ATOM 737 C CA . LYS A 1 99 ? 19.524 3.290 -37.054 1.00 89.81 99 LYS A CA 1
ATOM 738 C C . LYS A 1 99 ? 18.572 3.547 -38.207 1.00 89.81 99 LYS A C 1
ATOM 740 O O . LYS A 1 99 ? 18.918 3.298 -39.358 1.00 89.81 99 LYS A O 1
ATOM 745 N N . GLY A 1 100 ? 17.425 4.131 -37.897 1.00 91.00 100 GLY A N 1
ATOM 746 C CA . GLY A 1 100 ? 16.535 4.697 -38.899 1.00 91.00 100 GLY A CA 1
ATOM 747 C C . GLY A 1 100 ? 15.816 5.925 -38.369 1.00 91.00 100 GLY A C 1
ATOM 748 O O . GLY A 1 100 ? 15.738 6.143 -37.160 1.00 91.00 100 GLY A O 1
ATOM 749 N N . SER A 1 101 ? 15.313 6.740 -39.287 1.00 93.75 101 SER A N 1
ATOM 750 C CA . SER A 1 101 ? 14.416 7.857 -39.005 1.00 93.75 101 SER A CA 1
ATOM 751 C C . SER A 1 101 ? 13.023 7.531 -39.519 1.00 93.75 101 SER A C 1
ATOM 753 O O . SER A 1 101 ? 12.877 6.825 -40.515 1.00 93.75 101 SER A O 1
ATOM 755 N N . TYR A 1 102 ? 12.009 8.069 -38.863 1.00 92.50 102 TYR A N 1
ATOM 756 C CA . TYR A 1 102 ? 10.623 7.962 -39.286 1.00 92.50 102 TYR A CA 1
ATOM 757 C C . TYR A 1 102 ? 9.936 9.319 -39.150 1.00 92.50 102 TYR A C 1
ATOM 759 O O . TYR A 1 102 ? 10.222 10.086 -38.232 1.00 92.50 102 TYR A O 1
ATOM 767 N N . ASP A 1 103 ? 9.018 9.585 -40.068 1.00 94.38 103 ASP A N 1
ATOM 768 C CA . ASP A 1 103 ? 8.072 10.696 -40.031 1.00 94.38 103 ASP A CA 1
ATOM 769 C C . ASP A 1 103 ? 6.755 10.139 -40.576 1.00 94.38 103 ASP A C 1
ATOM 771 O O . ASP A 1 103 ? 6.580 9.985 -41.784 1.00 94.38 103 ASP A O 1
ATOM 775 N N . TYR A 1 104 ? 5.897 9.671 -39.674 1.00 91.44 104 TYR A N 1
ATOM 776 C CA . TYR A 1 104 ? 4.703 8.908 -40.027 1.00 91.44 104 TYR A CA 1
ATOM 777 C C . TYR A 1 104 ? 3.563 9.214 -39.062 1.00 91.44 104 TYR A C 1
ATOM 779 O O . TYR A 1 104 ? 3.769 9.311 -37.850 1.00 91.44 104 TYR A O 1
ATOM 787 N N . GLY A 1 105 ? 2.354 9.330 -39.605 1.00 87.62 105 GLY A N 1
ATOM 788 C CA . GLY A 1 105 ? 1.126 9.428 -38.833 1.00 87.62 105 GLY A CA 1
ATOM 789 C C . GLY A 1 105 ? 0.215 8.241 -39.065 1.00 87.62 105 GLY A C 1
ATOM 790 O O . GLY A 1 105 ? 0.074 7.764 -40.190 1.00 87.62 105 GLY A O 1
ATOM 791 N N . ASP A 1 106 ? -0.426 7.793 -37.993 1.00 87.81 106 ASP A N 1
ATOM 792 C CA . ASP A 1 106 ? -1.498 6.813 -38.087 1.00 87.81 106 ASP A CA 1
ATOM 793 C C . ASP A 1 106 ? -2.662 7.363 -38.923 1.00 87.81 106 ASP A C 1
ATOM 795 O O . ASP A 1 106 ? -2.949 8.564 -38.918 1.00 87.81 106 ASP A O 1
ATOM 799 N N . ALA A 1 107 ? -3.396 6.476 -39.596 1.00 84.50 107 ALA A N 1
ATOM 800 C CA . ALA A 1 107 ? -4.681 6.849 -40.174 1.00 84.50 107 ALA A CA 1
ATOM 801 C C . ALA A 1 107 ? -5.631 7.327 -39.062 1.00 84.50 107 ALA A C 1
ATOM 803 O O . ALA A 1 107 ? -5.652 6.753 -37.971 1.00 84.50 107 ALA A O 1
ATOM 804 N N . LEU A 1 108 ? -6.449 8.350 -39.337 1.00 83.06 108 LEU A N 1
ATOM 805 C CA . LEU A 1 108 ? -7.461 8.815 -38.383 1.00 83.06 108 LEU A CA 1
ATOM 806 C C . LEU A 1 108 ? -8.381 7.666 -37.968 1.00 83.06 108 LEU A C 1
ATOM 808 O O . LEU A 1 108 ? -9.075 7.088 -38.801 1.00 83.06 108 LEU A O 1
ATOM 812 N N . GLY A 1 109 ? -8.383 7.348 -36.673 1.00 81.38 109 GLY A N 1
ATOM 813 C CA . GLY A 1 109 ? -9.170 6.241 -36.128 1.00 81.38 109 GLY A CA 1
ATOM 814 C C . GLY A 1 109 ? -8.590 4.851 -36.414 1.00 81.38 109 GLY A C 1
ATOM 815 O O . GLY A 1 109 ? -9.215 3.857 -36.061 1.00 81.38 109 GLY A O 1
ATOM 816 N N . GLY A 1 110 ? -7.403 4.764 -37.022 1.00 81.81 110 GLY A N 1
ATOM 817 C CA . GLY A 1 110 ? -6.708 3.511 -37.326 1.00 81.81 110 GLY A CA 1
ATOM 818 C C . GLY A 1 110 ? -5.913 2.928 -36.153 1.00 81.81 110 GLY A C 1
ATOM 819 O O . GLY A 1 110 ? -5.512 1.769 -36.213 1.00 81.81 110 GLY A O 1
ATOM 820 N N . ALA A 1 111 ? -5.700 3.700 -35.080 1.00 84.00 111 ALA A N 1
ATOM 821 C CA . ALA A 1 111 ? -4.986 3.270 -33.878 1.00 84.00 111 ALA A CA 1
ATOM 822 C C . ALA A 1 111 ? -5.670 3.763 -32.593 1.00 84.00 111 ALA A C 1
ATOM 824 O O . ALA A 1 111 ? -6.294 4.827 -32.582 1.00 84.00 111 ALA A O 1
ATOM 825 N N . PHE A 1 112 ? -5.480 3.023 -31.489 1.00 80.25 112 PHE A N 1
ATOM 826 C CA . PHE A 1 112 ? -6.044 3.335 -30.162 1.00 80.25 112 PHE A CA 1
ATOM 827 C C . PHE A 1 112 ? -5.719 4.760 -29.690 1.00 80.25 112 PHE A C 1
ATOM 829 O O . PHE A 1 112 ? -6.527 5.406 -29.029 1.00 80.25 112 PHE A O 1
ATOM 836 N N . ASN A 1 113 ? -4.545 5.271 -30.057 1.00 84.00 113 ASN A N 1
ATOM 837 C CA . ASN A 1 113 ? -4.186 6.668 -29.870 1.00 84.00 113 ASN A CA 1
ATOM 838 C C . ASN A 1 113 ? -3.483 7.160 -31.137 1.00 84.00 113 ASN A C 1
ATOM 840 O O . ASN A 1 113 ? -2.256 7.162 -31.196 1.00 84.00 113 ASN A O 1
ATOM 844 N N . SER A 1 114 ? -4.284 7.481 -32.161 1.00 89.56 114 SER A N 1
ATOM 845 C CA . SER A 1 114 ? -3.791 7.886 -33.482 1.00 89.56 114 SER A CA 1
ATOM 846 C C . SER A 1 114 ? -2.966 9.167 -33.362 1.00 89.56 114 SER A C 1
ATOM 848 O O . SER A 1 114 ? -3.476 10.203 -32.925 1.00 89.56 114 SER A O 1
ATOM 850 N N . ARG A 1 115 ? -1.686 9.090 -33.721 1.00 92.62 115 ARG A N 1
ATOM 851 C CA . ARG A 1 115 ? -0.719 10.180 -33.546 1.00 92.62 115 ARG A CA 1
ATOM 852 C C . ARG A 1 115 ? 0.175 10.304 -34.763 1.00 92.62 115 ARG A C 1
ATOM 854 O O . ARG A 1 115 ? 0.255 9.402 -35.593 1.00 92.62 115 ARG A O 1
ATOM 861 N N . TRP A 1 116 ? 0.867 11.433 -34.838 1.00 95.06 116 TRP A N 1
ATOM 862 C CA . TRP A 1 116 ? 1.982 11.605 -35.754 1.00 95.06 116 TRP A CA 1
ATOM 863 C C . TRP A 1 116 ? 3.295 11.569 -34.984 1.00 95.06 116 TRP A C 1
ATOM 865 O O . TRP A 1 116 ? 3.454 12.261 -33.977 1.00 95.06 116 TRP A O 1
ATOM 875 N N . PHE A 1 117 ? 4.235 10.767 -35.470 1.00 94.44 117 PHE A N 1
ATOM 876 C CA . PHE A 1 117 ? 5.532 10.544 -34.855 1.00 94.44 117 PHE A CA 1
ATOM 877 C C . PHE A 1 117 ? 6.637 10.977 -35.809 1.00 94.44 117 PHE A C 1
ATOM 879 O O . PHE A 1 117 ? 6.733 10.481 -36.930 1.00 94.44 117 PHE A O 1
ATOM 886 N N . GLU A 1 118 ? 7.502 11.864 -35.331 1.00 96.12 118 GLU A N 1
ATOM 887 C CA . GLU A 1 118 ? 8.728 12.244 -36.026 1.00 96.12 118 GLU A CA 1
ATOM 888 C C . GLU A 1 118 ? 9.917 11.913 -35.133 1.00 96.12 118 GLU A C 1
ATOM 890 O O . GLU A 1 118 ? 10.061 12.447 -34.031 1.00 96.12 118 GLU A O 1
ATOM 895 N N . GLY A 1 119 ? 10.787 11.017 -35.576 1.00 95.56 119 GLY A N 1
ATOM 896 C CA . GLY A 1 119 ? 11.847 10.547 -34.707 1.00 95.56 119 GLY A CA 1
ATOM 897 C C . GLY A 1 119 ? 12.816 9.588 -35.351 1.00 95.56 119 GLY A C 1
ATOM 898 O O . GLY A 1 119 ? 12.951 9.491 -36.570 1.00 95.56 119 GLY A O 1
ATOM 899 N N . SER A 1 120 ? 13.535 8.895 -34.485 1.00 95.12 120 SER A N 1
ATOM 900 C CA . SER A 1 120 ? 14.484 7.873 -34.869 1.00 95.12 120 SER A CA 1
ATOM 901 C C . SER A 1 120 ? 14.353 6.646 -33.991 1.00 95.12 120 SER A C 1
ATOM 903 O O . SER A 1 120 ? 13.972 6.717 -32.819 1.00 95.12 120 SER A O 1
ATOM 905 N N . PHE A 1 121 ? 14.687 5.505 -34.581 1.00 94.38 121 PHE A N 1
ATOM 906 C CA . PHE A 1 121 ? 14.909 4.273 -33.855 1.00 94.38 121 PHE A CA 1
ATOM 907 C C . PHE A 1 121 ? 16.379 3.881 -33.937 1.00 94.38 121 PHE A C 1
ATOM 909 O O . PHE A 1 121 ? 17.107 4.224 -34.874 1.00 94.38 121 PHE A O 1
ATOM 916 N N . SER A 1 122 ? 16.810 3.147 -32.927 1.00 92.75 122 SER A N 1
ATOM 917 C CA . SER A 1 122 ? 18.163 2.633 -32.809 1.00 92.75 122 SER A CA 1
ATOM 918 C C . SER A 1 122 ? 18.078 1.242 -32.207 1.00 92.75 122 SER A C 1
ATOM 920 O O . SER A 1 122 ? 17.661 1.113 -31.059 1.00 92.75 122 SER A O 1
ATOM 922 N N . LEU A 1 123 ? 18.467 0.218 -32.962 1.00 90.00 123 LEU A N 1
ATOM 923 C CA . LEU A 1 123 ? 18.635 -1.146 -32.469 1.00 90.00 123 LEU A CA 1
ATOM 924 C C . LEU A 1 123 ? 20.104 -1.333 -32.124 1.00 90.00 123 LEU A C 1
ATOM 926 O O . LEU A 1 123 ? 20.923 -1.566 -33.011 1.00 90.00 123 LEU A O 1
ATOM 930 N N . GLY A 1 124 ? 20.448 -1.101 -30.860 1.00 83.56 124 GLY A N 1
ATOM 931 C CA . GLY A 1 124 ? 21.827 -1.064 -30.398 1.00 83.56 124 GLY A CA 1
ATOM 932 C C . GLY A 1 124 ? 22.211 -2.264 -29.543 1.00 83.56 124 GLY A C 1
ATOM 933 O O . GLY A 1 124 ? 21.368 -2.915 -28.936 1.00 83.56 124 GLY A O 1
ATOM 934 N N . ARG A 1 125 ? 23.520 -2.496 -29.399 1.00 76.88 125 ARG A N 1
ATOM 935 C CA . ARG A 1 125 ? 24.080 -3.599 -28.590 1.00 76.88 125 ARG A CA 1
ATOM 936 C C . ARG A 1 125 ? 23.588 -3.651 -27.133 1.00 76.88 125 ARG A C 1
ATOM 938 O O . ARG A 1 125 ? 23.613 -4.716 -26.528 1.00 76.88 125 ARG A O 1
ATOM 945 N N . ARG A 1 126 ? 23.224 -2.508 -26.540 1.00 81.12 126 ARG A N 1
ATOM 946 C CA . ARG A 1 126 ? 22.787 -2.415 -25.129 1.00 81.12 126 ARG A CA 1
ATOM 947 C C . ARG A 1 126 ? 21.277 -2.291 -24.966 1.00 81.12 126 ARG A C 1
ATOM 949 O O . ARG A 1 126 ? 20.749 -2.719 -23.945 1.00 81.12 126 ARG A O 1
ATOM 956 N N . PHE A 1 127 ? 20.620 -1.647 -25.920 1.00 89.44 127 PHE A N 1
ATOM 957 C CA . PHE A 1 127 ? 19.193 -1.386 -25.886 1.00 89.44 127 PHE A CA 1
ATOM 958 C C . PHE A 1 127 ? 18.683 -1.004 -27.268 1.00 89.44 127 PHE A C 1
ATOM 960 O O . PHE A 1 127 ? 19.409 -0.444 -28.095 1.00 89.44 127 PHE A O 1
ATOM 967 N N . ASN A 1 128 ? 17.394 -1.236 -27.456 1.00 93.88 128 ASN A N 1
ATOM 968 C CA . ASN A 1 128 ? 16.611 -0.645 -28.519 1.00 93.88 128 ASN A CA 1
ATOM 969 C C . ASN A 1 128 ? 15.989 0.650 -27.997 1.00 93.88 128 ASN A C 1
ATOM 971 O O . ASN A 1 128 ? 15.513 0.690 -26.861 1.00 93.88 128 ASN A O 1
ATOM 975 N N . SER A 1 129 ? 15.984 1.709 -28.800 1.00 94.88 129 SER A N 1
ATOM 976 C CA . SER A 1 129 ? 15.350 2.970 -28.418 1.00 94.88 129 SER A CA 1
ATOM 977 C C . SER A 1 129 ? 14.528 3.581 -29.534 1.00 94.88 129 SER A C 1
ATOM 979 O O . SER A 1 129 ? 14.929 3.515 -30.696 1.00 94.88 129 SER A O 1
ATOM 981 N N . TYR A 1 130 ? 13.456 4.262 -29.142 1.00 95.44 130 TYR A N 1
ATOM 982 C CA . TYR A 1 130 ? 12.633 5.117 -29.992 1.00 95.44 130 TYR A CA 1
ATOM 983 C C . TYR A 1 130 ? 12.598 6.511 -29.379 1.00 95.44 130 TYR A C 1
ATOM 985 O O . TYR A 1 130 ? 12.294 6.666 -28.195 1.00 95.44 130 TYR A O 1
ATOM 993 N N . LEU A 1 131 ? 12.963 7.511 -30.172 1.00 95.75 131 LEU A N 1
ATOM 994 C CA . LEU A 1 131 ? 13.211 8.872 -29.716 1.00 95.75 131 LEU A CA 1
ATOM 995 C C . LEU A 1 131 ? 12.545 9.827 -30.699 1.00 95.75 131 LEU A C 1
ATOM 997 O O . LEU A 1 131 ? 12.961 9.900 -31.856 1.00 95.75 131 LEU A O 1
ATOM 1001 N N . GLY A 1 132 ? 11.533 10.574 -30.269 1.00 96.50 132 GLY A N 1
ATOM 1002 C CA . GLY A 1 132 ? 10.787 11.386 -31.223 1.00 96.50 132 GLY A CA 1
ATOM 1003 C C . GLY A 1 132 ? 9.830 12.393 -30.624 1.00 96.50 132 GLY A C 1
ATOM 1004 O O . GLY A 1 132 ? 9.410 12.293 -29.473 1.00 96.50 132 GLY A O 1
ATOM 1005 N N . ASP A 1 133 ? 9.496 13.368 -31.453 1.00 97.38 133 ASP A N 1
ATOM 1006 C CA . ASP A 1 133 ? 8.461 14.349 -31.200 1.00 97.38 133 ASP A CA 1
ATOM 1007 C C . ASP A 1 133 ? 7.103 13.734 -31.559 1.00 97.38 133 ASP A C 1
ATOM 1009 O O . ASP A 1 133 ? 6.931 13.102 -32.608 1.00 97.38 133 ASP A O 1
ATOM 1013 N N . VAL A 1 134 ? 6.147 13.887 -30.645 1.00 95.94 134 VAL A N 1
ATOM 1014 C CA . VAL A 1 134 ? 4.794 13.348 -30.765 1.00 95.94 134 VAL A CA 1
ATOM 1015 C C . VAL A 1 134 ? 3.838 14.502 -31.016 1.00 95.94 134 VAL A C 1
ATOM 1017 O O . VAL A 1 134 ? 3.823 15.485 -30.270 1.00 95.94 134 VAL A O 1
ATOM 1020 N N . PHE A 1 135 ? 3.018 14.370 -32.053 1.00 95.94 135 PHE A N 1
ATOM 1021 C CA . PHE A 1 135 ? 2.038 15.370 -32.453 1.00 95.94 135 PHE A CA 1
ATOM 1022 C C . PHE A 1 135 ? 0.636 14.760 -32.463 1.00 95.94 135 PHE A C 1
ATOM 1024 O O . PHE A 1 135 ? 0.447 13.575 -32.757 1.00 95.94 135 PHE A O 1
ATOM 1031 N N . ASN A 1 136 ? -0.359 15.603 -32.199 1.00 94.62 136 ASN A N 1
ATOM 1032 C CA . ASN A 1 136 ? -1.741 15.287 -32.525 1.00 94.62 136 ASN A CA 1
ATOM 1033 C C . ASN A 1 136 ? -1.889 15.130 -34.041 1.00 94.62 136 ASN A C 1
ATOM 1035 O O . ASN A 1 136 ? -1.129 15.717 -34.812 1.00 94.62 136 ASN A O 1
ATOM 1039 N N . LEU A 1 137 ? -2.918 14.406 -34.469 1.00 92.44 137 LEU A N 1
ATOM 1040 C CA . LEU A 1 137 ? -3.388 14.491 -35.846 1.00 92.44 137 LEU A CA 1
ATOM 1041 C C . LEU A 1 137 ? -4.285 15.719 -36.017 1.00 92.44 137 LEU A C 1
ATOM 1043 O O . LEU A 1 137 ? -5.025 16.104 -35.111 1.00 92.44 137 LEU A O 1
ATOM 1047 N N . ASN A 1 138 ? -4.221 16.346 -37.187 1.00 90.25 138 ASN A N 1
ATOM 1048 C CA . ASN A 1 138 ? -5.206 17.336 -37.601 1.00 90.25 138 ASN A CA 1
ATOM 1049 C C . ASN A 1 138 ? -6.490 16.651 -38.111 1.00 90.25 138 ASN A C 1
ATOM 1051 O O . ASN A 1 138 ? -6.548 15.431 -38.264 1.00 90.25 138 ASN A O 1
ATOM 1055 N N . SER A 1 139 ? -7.526 17.439 -38.409 1.00 87.50 139 SER A N 1
ATOM 1056 C CA . SER A 1 139 ? -8.836 16.941 -38.865 1.00 87.50 139 SER A CA 1
ATOM 1057 C C . SER A 1 139 ? -8.800 16.112 -40.153 1.00 87.50 139 SER A C 1
ATOM 1059 O O . SER A 1 139 ? -9.755 15.400 -40.440 1.00 87.50 139 SER A O 1
ATOM 1061 N N . SER A 1 140 ? -7.720 16.209 -40.926 1.00 87.38 140 SER A N 1
ATOM 1062 C CA . SER A 1 140 ? -7.514 15.480 -42.180 1.00 87.38 140 SER A CA 1
ATOM 1063 C C . SER A 1 140 ? -6.548 14.299 -42.026 1.00 87.38 140 SER A C 1
ATOM 1065 O O . SER A 1 140 ? -6.192 13.673 -43.018 1.00 87.38 140 SER A O 1
ATOM 1067 N N . GLY A 1 141 ? -6.087 14.011 -40.804 1.00 84.50 141 GLY A N 1
ATOM 1068 C CA . GLY A 1 141 ? -5.146 12.928 -40.509 1.00 84.50 141 GLY A CA 1
ATOM 1069 C C . GLY A 1 141 ? -3.696 13.250 -40.822 1.00 84.50 141 GLY A C 1
ATOM 1070 O O . GLY A 1 141 ? -2.845 12.371 -40.766 1.00 84.50 141 GLY A O 1
ATOM 1071 N N . GLY A 1 142 ? -3.400 14.510 -41.135 1.00 90.25 142 GLY A N 1
ATOM 1072 C CA . GLY A 1 142 ? -2.032 14.994 -41.236 1.00 90.25 142 GLY A CA 1
ATOM 1073 C C . GLY A 1 142 ? -1.455 15.375 -39.873 1.00 90.25 142 GLY A C 1
ATOM 1074 O O . GLY A 1 142 ? -2.156 15.416 -38.860 1.00 90.25 142 GLY A O 1
ATOM 1075 N N . LYS A 1 143 ? -0.171 15.729 -39.865 1.00 94.88 143 LYS A N 1
ATOM 1076 C CA . LYS A 1 143 ? 0.538 16.241 -38.688 1.00 94.88 143 LYS A CA 1
ATOM 1077 C C . LYS A 1 143 ? -0.151 17.489 -38.125 1.00 94.88 143 LYS A C 1
ATOM 1079 O O . LYS A 1 143 ? -0.451 18.434 -38.858 1.00 94.88 143 LYS A O 1
ATOM 1084 N N . GLY A 1 144 ? -0.443 17.468 -36.832 1.00 94.00 144 GLY A N 1
ATOM 1085 C CA . GLY A 1 144 ? -1.110 18.537 -36.095 1.00 94.00 144 GLY A CA 1
ATOM 1086 C C . GLY A 1 144 ? -0.188 19.205 -35.078 1.00 94.00 144 GLY A C 1
ATOM 1087 O O . GLY A 1 144 ? 1.011 19.365 -35.306 1.00 94.00 144 GLY A O 1
ATOM 1088 N N . SER A 1 145 ? -0.759 19.636 -33.952 1.00 95.19 145 SER A N 1
ATOM 1089 C CA . SER A 1 145 ? -0.020 20.336 -32.901 1.00 95.19 145 SER A CA 1
ATOM 1090 C C . SER A 1 145 ? 0.929 19.411 -32.145 1.00 95.19 145 SER A C 1
ATOM 1092 O O . SER A 1 145 ? 0.604 18.260 -31.850 1.00 95.19 145 SER A O 1
ATOM 1094 N N . PHE A 1 146 ? 2.098 19.943 -31.799 1.00 96.12 146 PHE A N 1
ATOM 1095 C CA . PHE A 1 146 ? 3.065 19.262 -30.948 1.00 96.12 146 PHE A CA 1
ATOM 1096 C C . PHE A 1 146 ? 2.478 18.988 -29.556 1.00 96.12 146 PHE A C 1
ATOM 1098 O O . PHE A 1 146 ? 1.777 19.834 -28.998 1.00 96.12 146 PHE A O 1
ATOM 1105 N N . MET A 1 147 ? 2.774 17.811 -29.002 1.00 95.44 147 MET A N 1
ATOM 1106 C CA . MET A 1 147 ? 2.305 17.390 -27.682 1.00 95.44 147 MET A CA 1
ATOM 1107 C C . MET A 1 147 ? 3.443 17.319 -26.668 1.00 95.44 147 MET A C 1
ATOM 1109 O O . MET A 1 147 ? 3.383 17.952 -25.619 1.00 95.44 147 MET A O 1
ATOM 1113 N N . HIS A 1 148 ? 4.434 16.480 -26.952 1.00 97.12 148 HIS A N 1
ATOM 1114 C CA . HIS A 1 148 ? 5.563 16.199 -26.078 1.00 97.12 148 HIS A CA 1
ATOM 1115 C C . HIS A 1 148 ? 6.646 15.475 -26.871 1.00 97.12 148 HIS A C 1
ATOM 1117 O O . HIS A 1 148 ? 6.408 14.916 -27.943 1.00 97.12 148 HIS A O 1
ATOM 1123 N N . TYR A 1 149 ? 7.839 15.445 -26.300 1.00 97.88 149 TYR A N 1
ATOM 1124 C CA . TYR A 1 149 ? 8.910 14.589 -26.770 1.00 97.88 149 TYR A CA 1
ATOM 1125 C C . TYR A 1 149 ? 8.903 13.283 -25.972 1.00 97.88 149 TYR A C 1
ATOM 1127 O O . TYR A 1 149 ? 8.785 13.309 -24.746 1.00 97.88 149 TYR A O 1
ATOM 1135 N N . ALA A 1 150 ? 9.017 12.146 -26.652 1.00 97.00 150 ALA A N 1
ATOM 1136 C CA . ALA A 1 150 ? 8.955 10.826 -26.042 1.00 97.00 150 ALA A CA 1
ATOM 1137 C C . ALA A 1 150 ? 10.264 10.053 -26.217 1.00 97.00 150 ALA A C 1
ATOM 1139 O O . ALA A 1 150 ? 10.918 10.109 -27.262 1.00 97.00 150 ALA A O 1
ATOM 1140 N N . GLU A 1 151 ? 10.603 9.280 -25.189 1.00 96.94 151 GLU A N 1
ATOM 1141 C CA . GLU A 1 151 ? 11.696 8.318 -25.221 1.00 96.94 151 GLU A CA 1
ATOM 1142 C C . GLU A 1 151 ? 11.198 6.965 -24.739 1.00 96.94 151 GLU A C 1
ATOM 1144 O O . GLU A 1 151 ? 10.601 6.851 -23.668 1.00 96.94 151 GLU A O 1
ATOM 1149 N N . SER A 1 152 ? 11.471 5.934 -25.528 1.00 96.19 152 SER A N 1
ATOM 1150 C CA . SER A 1 152 ? 11.278 4.546 -25.128 1.00 96.19 152 SER A CA 1
ATOM 1151 C C . SER A 1 152 ? 12.607 3.821 -25.206 1.00 96.19 152 SER A C 1
ATOM 1153 O O . SER A 1 152 ? 13.303 3.942 -26.214 1.00 96.19 152 SER A O 1
ATOM 1155 N N . TYR A 1 153 ? 12.944 3.061 -24.170 1.00 96.00 153 TYR A N 1
ATOM 1156 C CA . TYR A 1 153 ? 14.146 2.235 -24.141 1.00 96.00 153 TYR A CA 1
ATOM 1157 C C . TYR A 1 153 ? 13.797 0.808 -23.731 1.00 96.00 153 TYR A C 1
ATOM 1159 O O . TYR A 1 153 ? 13.051 0.600 -22.777 1.00 96.00 153 TYR A O 1
ATOM 1167 N N . TYR A 1 154 ? 14.375 -0.164 -24.427 1.00 94.88 154 TYR A N 1
ATOM 1168 C CA . TYR A 1 154 ? 14.241 -1.588 -24.146 1.00 94.88 154 TYR A CA 1
ATOM 1169 C C . TYR A 1 154 ? 15.632 -2.217 -24.107 1.00 94.88 154 TYR A C 1
ATOM 1171 O O . TYR A 1 154 ? 16.285 -2.348 -25.142 1.00 94.88 154 TYR A O 1
ATOM 1179 N N . GLY A 1 155 ? 16.102 -2.533 -22.907 1.00 92.12 155 GLY A N 1
ATOM 1180 C CA . GLY A 1 155 ? 17.400 -3.143 -22.643 1.00 92.12 155 GLY A CA 1
ATOM 1181 C C . GLY A 1 155 ? 17.269 -4.552 -22.074 1.00 92.12 155 GLY A C 1
ATOM 1182 O O . GLY A 1 155 ? 16.172 -5.087 -21.939 1.00 92.12 155 GLY A O 1
ATOM 1183 N N . LEU A 1 156 ? 18.412 -5.144 -21.727 1.00 89.56 156 LEU A N 1
ATOM 1184 C CA . LEU A 1 156 ? 18.477 -6.482 -21.128 1.00 89.56 156 LEU A CA 1
ATOM 1185 C C . LEU A 1 156 ? 17.763 -6.562 -19.770 1.00 89.56 156 LEU A C 1
ATOM 1187 O O . LEU A 1 156 ? 17.163 -7.583 -19.455 1.00 89.56 156 LEU A O 1
ATOM 1191 N N . ASP A 1 157 ? 17.839 -5.494 -18.981 1.00 91.38 157 ASP A N 1
ATOM 1192 C CA . ASP A 1 157 ? 17.370 -5.427 -17.597 1.00 91.38 157 ASP A CA 1
ATOM 1193 C C . ASP A 1 157 ? 16.445 -4.232 -17.338 1.00 91.38 157 ASP A C 1
ATOM 1195 O O . ASP A 1 157 ? 16.133 -3.955 -16.185 1.00 91.38 157 ASP A O 1
ATOM 1199 N N . TYR A 1 158 ? 15.997 -3.522 -18.383 1.00 93.12 158 TYR A N 1
ATOM 1200 C CA . TYR A 1 158 ? 15.058 -2.410 -18.233 1.00 93.12 158 TYR A CA 1
ATOM 1201 C C . TYR A 1 158 ? 14.131 -2.195 -19.428 1.00 93.12 158 TYR A C 1
ATOM 1203 O O . TYR A 1 158 ? 14.487 -2.392 -20.589 1.00 93.12 158 TYR A O 1
ATOM 1211 N N . PHE A 1 159 ? 12.955 -1.662 -19.121 1.00 96.06 159 PHE A N 1
ATOM 1212 C CA . PHE A 1 159 ? 11.995 -1.097 -20.052 1.00 96.06 159 PHE A CA 1
ATOM 1213 C C . PHE A 1 159 ? 11.546 0.270 -19.538 1.00 96.06 159 PHE A C 1
ATOM 1215 O O . PHE A 1 159 ? 11.026 0.392 -18.434 1.00 96.06 159 PHE A O 1
ATOM 1222 N N . LYS A 1 160 ? 11.761 1.317 -20.330 1.00 95.81 160 LYS A N 1
ATOM 1223 C CA . LYS A 1 160 ? 11.533 2.704 -19.909 1.00 95.81 160 LYS A CA 1
ATOM 1224 C C . LYS A 1 160 ? 10.657 3.423 -20.914 1.00 95.81 160 LYS A C 1
ATOM 1226 O O . LYS A 1 160 ? 10.916 3.340 -22.112 1.00 95.81 160 LYS A O 1
ATOM 1231 N N . LEU A 1 161 ? 9.679 4.169 -20.413 1.00 96.62 161 LEU A N 1
ATOM 1232 C CA . LEU A 1 161 ? 8.802 5.054 -21.173 1.00 96.62 161 LEU A CA 1
ATOM 1233 C C . LEU A 1 161 ? 8.805 6.428 -20.518 1.00 96.62 161 LEU A C 1
ATOM 1235 O O . LEU A 1 161 ? 8.475 6.559 -19.339 1.00 96.62 161 LEU A O 1
ATOM 1239 N N . ARG A 1 162 ? 9.185 7.460 -21.269 1.00 96.75 162 ARG A N 1
ATOM 1240 C CA . ARG A 1 162 ? 9.373 8.809 -20.729 1.00 96.75 162 ARG A CA 1
ATOM 1241 C C . ARG A 1 162 ? 8.805 9.861 -21.662 1.00 96.75 162 ARG A C 1
ATOM 1243 O O . ARG A 1 162 ? 8.905 9.739 -22.881 1.00 96.75 162 ARG A O 1
ATOM 1250 N N . GLN A 1 163 ? 8.234 10.901 -21.070 1.00 97.19 163 GLN A N 1
ATOM 1251 C CA . GLN A 1 163 ? 7.678 12.054 -21.765 1.00 97.19 163 GLN A CA 1
ATOM 1252 C C . GLN A 1 163 ? 8.276 13.338 -21.217 1.00 97.19 163 GLN A C 1
ATOM 1254 O O . GLN A 1 163 ? 8.424 13.498 -20.005 1.00 97.19 163 GLN A O 1
ATOM 1259 N N . TYR A 1 164 ? 8.555 14.271 -22.115 1.00 97.75 164 TYR A N 1
ATOM 1260 C CA . TYR A 1 164 ? 9.181 15.543 -21.802 1.00 97.75 164 TYR A CA 1
ATOM 1261 C C . TYR A 1 164 ? 8.482 16.695 -22.518 1.00 97.75 164 TYR A C 1
ATOM 1263 O O . TYR A 1 164 ? 7.892 16.503 -23.583 1.00 97.75 164 TYR A O 1
ATOM 1271 N N . THR A 1 165 ? 8.605 17.904 -21.973 1.00 96.88 165 THR A N 1
ATOM 1272 C CA . THR A 1 165 ? 8.059 19.138 -22.565 1.00 96.88 165 THR A CA 1
ATOM 1273 C C . THR A 1 165 ? 8.518 19.354 -24.001 1.00 96.88 165 THR A C 1
ATOM 1275 O O . THR A 1 165 ? 7.719 19.750 -24.837 1.00 96.88 165 THR A O 1
ATOM 1278 N N . SER A 1 166 ? 9.788 19.091 -24.314 1.00 95.50 166 SER A N 1
ATOM 1279 C CA . SER A 1 166 ? 10.321 19.123 -25.678 1.00 95.50 166 SER A CA 1
ATOM 1280 C C . SER A 1 166 ? 11.650 18.378 -25.780 1.00 95.50 166 SER A C 1
ATOM 1282 O O . SER A 1 166 ? 12.262 18.020 -24.769 1.00 95.50 166 SER A O 1
ATOM 1284 N N . ARG A 1 167 ? 12.128 18.186 -27.015 1.00 93.00 167 ARG A N 1
ATOM 1285 C CA . ARG A 1 167 ? 13.456 17.630 -27.302 1.00 93.00 167 ARG A CA 1
ATOM 1286 C C . ARG A 1 167 ? 14.595 18.467 -26.708 1.00 93.00 167 ARG A C 1
ATOM 1288 O O . ARG A 1 167 ? 15.624 17.896 -26.361 1.00 93.00 167 ARG A O 1
ATOM 1295 N N . THR A 1 168 ? 14.422 19.784 -26.601 1.00 92.56 168 THR A N 1
ATOM 1296 C CA . THR A 1 168 ? 15.476 20.713 -26.159 1.00 92.56 168 THR A CA 1
ATOM 1297 C C . THR A 1 168 ? 15.424 20.967 -24.657 1.00 92.56 168 THR A C 1
ATOM 1299 O O . THR A 1 168 ? 16.443 20.853 -23.989 1.00 92.56 168 THR A O 1
ATOM 1302 N N . ASP A 1 169 ? 14.241 21.289 -24.128 1.00 91.19 169 ASP A N 1
ATOM 1303 C CA . ASP A 1 169 ? 14.047 21.648 -22.715 1.00 91.19 169 ASP A CA 1
ATOM 1304 C C . ASP A 1 169 ? 14.117 20.424 -21.788 1.00 91.19 169 ASP A C 1
ATOM 1306 O O . ASP A 1 169 ? 14.614 20.518 -20.671 1.00 91.19 169 ASP A O 1
ATOM 1310 N N . LYS A 1 170 ? 13.668 19.249 -22.264 1.00 91.88 170 LYS A N 1
ATOM 1311 C CA . LYS A 1 170 ? 13.736 17.966 -21.536 1.00 91.88 170 LYS A CA 1
ATOM 1312 C C . LYS A 1 170 ? 13.177 18.015 -20.101 1.00 91.88 170 LYS A C 1
ATOM 1314 O O . LYS A 1 170 ? 13.547 17.183 -19.272 1.00 91.88 170 LYS A O 1
ATOM 1319 N N . THR A 1 171 ? 12.246 18.921 -19.800 1.00 95.00 171 THR A N 1
ATOM 1320 C CA . THR A 1 171 ? 11.535 18.905 -18.516 1.00 95.00 171 THR A CA 1
ATOM 1321 C C . THR A 1 171 ? 10.643 17.667 -18.470 1.00 95.00 171 THR A C 1
ATOM 1323 O O . THR A 1 171 ? 9.792 17.486 -19.344 1.00 95.00 171 THR A O 1
ATOM 1326 N N . LEU A 1 172 ? 10.867 16.784 -17.491 1.00 94.81 172 LEU A N 1
ATOM 1327 C CA . LEU A 1 172 ? 10.131 15.525 -17.361 1.00 94.81 172 LEU A CA 1
ATOM 1328 C C . LEU A 1 172 ? 8.661 15.810 -17.043 1.00 94.81 172 LEU A C 1
ATOM 1330 O O . LEU A 1 172 ? 8.344 16.519 -16.093 1.00 94.81 172 LEU A O 1
ATOM 1334 N N . LEU A 1 173 ? 7.771 15.242 -17.851 1.00 94.94 173 LEU A N 1
ATOM 1335 C CA . LEU A 1 173 ? 6.330 15.281 -17.619 1.00 94.94 173 LEU A CA 1
ATOM 1336 C C . LEU A 1 173 ? 5.870 14.009 -16.917 1.00 94.94 173 LEU A C 1
ATOM 1338 O O . LEU A 1 173 ? 5.072 14.062 -15.987 1.00 94.94 173 LEU A O 1
ATOM 1342 N N . PHE A 1 174 ? 6.382 12.863 -17.365 1.00 95.00 174 PHE A N 1
ATOM 1343 C CA . PHE A 1 174 ? 6.030 11.561 -16.821 1.00 95.00 174 PHE A CA 1
ATOM 1344 C C . PHE A 1 174 ? 7.086 10.514 -17.174 1.00 95.00 174 PHE A C 1
ATOM 1346 O O . PHE A 1 174 ? 7.666 10.544 -18.264 1.00 95.00 174 PHE A O 1
ATOM 1353 N N . ARG A 1 175 ? 7.289 9.549 -16.277 1.00 94.38 175 ARG A N 1
ATOM 1354 C CA . ARG A 1 175 ? 8.077 8.339 -16.517 1.00 94.38 175 ARG A CA 1
ATOM 1355 C C . ARG A 1 175 ? 7.371 7.099 -15.996 1.00 94.38 175 ARG A C 1
ATOM 1357 O O . ARG A 1 175 ? 6.713 7.127 -14.958 1.00 94.38 175 ARG A O 1
ATOM 1364 N N . THR A 1 176 ? 7.591 5.998 -16.694 1.00 95.19 176 THR A N 1
ATOM 1365 C CA . THR A 1 176 ? 7.466 4.639 -16.177 1.00 95.19 176 THR A CA 1
ATOM 1366 C C . THR A 1 176 ? 8.770 3.937 -16.494 1.00 95.19 176 THR A C 1
ATOM 1368 O O . THR A 1 176 ? 9.085 3.710 -17.661 1.00 95.19 176 THR A O 1
ATOM 1371 N N . ASP A 1 177 ? 9.536 3.634 -15.458 1.00 92.94 177 ASP A N 1
ATOM 1372 C CA . ASP A 1 177 ? 10.789 2.910 -15.577 1.00 92.94 177 ASP A CA 1
ATOM 1373 C C . ASP A 1 177 ? 10.606 1.557 -14.886 1.00 92.94 177 ASP A C 1
ATOM 1375 O O . ASP A 1 177 ? 10.356 1.493 -13.683 1.00 92.94 177 ASP A O 1
ATOM 1379 N N . ILE A 1 178 ? 10.687 0.491 -15.672 1.00 92.50 178 ILE A N 1
ATOM 1380 C CA . ILE A 1 178 ? 10.733 -0.892 -15.212 1.00 92.50 178 ILE A CA 1
ATOM 1381 C C . ILE A 1 178 ? 12.173 -1.353 -15.351 1.00 92.50 178 ILE A C 1
ATOM 1383 O O . ILE A 1 178 ? 12.781 -1.171 -16.406 1.00 92.50 178 ILE A O 1
ATOM 1387 N N . ASP A 1 179 ? 12.712 -1.977 -14.324 1.00 89.25 179 ASP A N 1
ATOM 1388 C CA . ASP A 1 179 ? 13.979 -2.681 -14.389 1.00 89.25 179 ASP A CA 1
ATOM 1389 C C . ASP A 1 179 ? 13.951 -3.940 -13.520 1.00 89.25 179 ASP A C 1
ATOM 1391 O O . ASP A 1 179 ? 12.933 -4.282 -12.912 1.00 89.25 179 ASP A O 1
ATOM 1395 N N . ALA A 1 180 ? 15.059 -4.678 -13.502 1.00 85.00 180 ALA A N 1
ATOM 1396 C CA . ALA A 1 180 ? 15.205 -5.860 -12.656 1.00 85.00 180 ALA A CA 1
ATOM 1397 C C . ALA A 1 180 ? 14.975 -5.561 -11.158 1.00 85.00 180 ALA A C 1
ATOM 1399 O O . ALA A 1 180 ? 14.625 -6.470 -10.406 1.00 85.00 180 ALA A O 1
ATOM 1400 N N . SER A 1 181 ? 15.134 -4.301 -10.743 1.00 81.12 181 SER A N 1
ATOM 1401 C CA . SER A 1 181 ? 14.923 -3.818 -9.380 1.00 81.12 181 SER A CA 1
ATOM 1402 C C . SER A 1 181 ? 13.507 -3.285 -9.134 1.00 81.12 181 SER A C 1
ATOM 1404 O O . SER A 1 181 ? 13.206 -2.916 -8.001 1.00 81.12 181 SER A O 1
ATOM 1406 N N . GLY A 1 182 ? 12.597 -3.273 -10.114 1.00 83.00 182 GLY A N 1
ATOM 1407 C CA . GLY A 1 182 ? 11.182 -2.965 -9.888 1.00 83.00 182 GLY A CA 1
ATOM 1408 C C . GLY A 1 182 ? 10.523 -2.076 -10.938 1.00 83.00 182 GLY A C 1
ATOM 1409 O O . GLY A 1 182 ? 10.972 -1.947 -12.069 1.00 83.00 182 GLY A O 1
ATOM 1410 N N . ILE A 1 183 ? 9.400 -1.476 -10.553 1.00 87.75 183 ILE A N 1
ATOM 1411 C CA . ILE A 1 183 ? 8.605 -0.543 -11.349 1.00 87.75 183 ILE A CA 1
ATOM 1412 C C . ILE A 1 183 ? 8.568 0.785 -10.603 1.00 87.75 183 ILE A C 1
ATOM 1414 O O . ILE A 1 183 ? 8.104 0.839 -9.468 1.00 87.75 183 ILE A O 1
ATOM 1418 N N . SER A 1 184 ? 8.991 1.861 -11.256 1.00 87.62 184 SER A N 1
ATOM 1419 C CA . SER A 1 184 ? 8.904 3.223 -10.735 1.00 87.62 184 SER A CA 1
ATOM 1420 C C . SER A 1 184 ? 8.135 4.129 -11.692 1.00 87.62 184 SER A C 1
ATOM 1422 O O . SER A 1 184 ? 8.335 4.106 -12.910 1.00 87.62 184 SER A O 1
ATOM 1424 N N . MET A 1 185 ? 7.250 4.958 -11.145 1.00 90.75 185 MET A N 1
ATOM 1425 C CA . MET A 1 185 ? 6.460 5.931 -11.897 1.00 90.75 185 MET A CA 1
ATOM 1426 C C . MET A 1 185 ? 6.499 7.286 -11.196 1.00 90.75 185 MET A C 1
ATOM 1428 O O . MET A 1 185 ? 6.397 7.372 -9.972 1.00 90.75 185 MET A O 1
ATOM 1432 N N . GLY A 1 186 ? 6.619 8.365 -11.964 1.00 89.25 186 GLY A N 1
ATOM 1433 C CA . GLY A 1 186 ? 6.699 9.710 -11.396 1.00 89.25 186 GLY A CA 1
ATOM 1434 C C . GLY A 1 186 ? 6.753 10.806 -12.448 1.00 89.25 186 GLY A C 1
ATOM 1435 O O . GLY A 1 186 ? 6.796 10.538 -13.648 1.00 89.25 186 GLY A O 1
ATOM 1436 N N . THR A 1 187 ? 6.749 12.051 -11.985 1.00 90.50 187 THR A N 1
ATOM 1437 C CA . THR A 1 187 ? 6.875 13.253 -12.829 1.00 90.50 187 THR A CA 1
ATOM 1438 C C . THR A 1 187 ? 8.230 13.944 -12.666 1.00 90.50 187 THR A C 1
ATOM 1440 O O . THR A 1 187 ? 8.554 14.864 -13.407 1.00 90.50 187 THR A O 1
ATOM 1443 N N . THR A 1 188 ? 9.063 13.474 -11.739 1.00 86.19 188 THR A N 1
ATOM 1444 C CA . THR A 1 188 ? 10.431 13.947 -11.501 1.00 86.19 188 THR A CA 1
ATOM 1445 C C . THR A 1 188 ? 11.399 12.766 -11.439 1.00 86.19 188 THR A C 1
ATOM 1447 O O . THR A 1 188 ? 11.012 11.608 -11.269 1.00 86.19 188 THR A O 1
ATOM 1450 N N . PHE A 1 189 ? 12.691 13.037 -11.618 1.00 84.56 189 PHE A N 1
ATOM 1451 C CA . PHE A 1 189 ? 13.724 12.035 -11.372 1.00 84.56 189 PHE A CA 1
ATOM 1452 C C . PHE A 1 189 ? 14.065 11.983 -9.880 1.00 84.56 189 PHE A C 1
ATOM 1454 O O . PHE A 1 189 ? 14.128 13.015 -9.222 1.00 84.56 189 PHE A O 1
ATOM 1461 N N . GLY A 1 190 ? 14.310 10.781 -9.356 1.00 70.56 190 GLY A N 1
ATOM 1462 C CA . GLY A 1 190 ? 14.771 10.578 -7.979 1.00 70.56 190 GLY A CA 1
ATOM 1463 C C . GLY A 1 190 ? 13.687 10.629 -6.893 1.00 70.56 190 GLY A C 1
ATOM 1464 O O . GLY A 1 190 ? 13.993 10.310 -5.751 1.00 70.56 190 GLY A O 1
ATOM 1465 N N . SER A 1 191 ? 12.437 10.971 -7.221 1.00 65.50 191 SER A N 1
ATOM 1466 C CA . SER A 1 191 ? 11.285 10.861 -6.314 1.00 65.50 191 SER A CA 1
ATOM 1467 C C . SER A 1 191 ? 10.107 10.222 -7.045 1.00 65.50 191 SER A C 1
ATOM 1469 O O . SER A 1 191 ? 9.660 10.738 -8.069 1.00 65.50 191 SER A O 1
ATOM 1471 N N . GLU A 1 192 ? 9.633 9.092 -6.534 1.00 64.56 192 GLU A N 1
ATOM 1472 C CA . GLU A 1 192 ? 8.641 8.246 -7.198 1.00 64.56 192 GLU A CA 1
ATOM 1473 C C . GLU A 1 192 ? 7.258 8.471 -6.584 1.00 64.56 192 GLU A C 1
ATOM 1475 O O . GLU A 1 192 ? 7.104 8.499 -5.364 1.00 64.56 192 GLU A O 1
ATOM 1480 N N . ASN A 1 193 ? 6.244 8.633 -7.434 1.00 64.50 193 ASN A N 1
ATOM 1481 C CA . ASN A 1 193 ? 4.850 8.728 -7.002 1.00 64.50 193 ASN A CA 1
ATOM 1482 C C . ASN A 1 193 ? 4.275 7.333 -6.733 1.00 64.50 193 ASN A C 1
ATOM 1484 O O . ASN A 1 193 ? 3.422 7.170 -5.866 1.00 64.50 193 ASN A O 1
ATOM 1488 N N . VAL A 1 194 ? 4.728 6.341 -7.503 1.00 75.06 194 VAL A N 1
ATOM 1489 C CA . VAL A 1 194 ? 4.364 4.931 -7.360 1.00 75.06 194 VAL A CA 1
ATOM 1490 C C . VAL A 1 194 ? 5.625 4.102 -7.570 1.00 75.06 194 VAL A C 1
ATOM 1492 O O . VAL A 1 194 ? 6.293 4.260 -8.591 1.00 75.06 194 VAL A O 1
ATOM 1495 N N . ALA A 1 195 ? 5.927 3.221 -6.619 1.00 72.75 195 ALA A N 1
ATOM 1496 C CA . ALA A 1 195 ? 7.079 2.330 -6.653 1.00 72.75 195 ALA A CA 1
ATOM 1497 C C . ALA A 1 195 ? 6.653 0.909 -6.259 1.00 72.75 195 ALA A C 1
ATOM 1499 O O . ALA A 1 195 ? 6.051 0.710 -5.204 1.00 72.75 195 ALA A O 1
ATOM 1500 N N . ILE A 1 196 ? 6.960 -0.079 -7.098 1.00 75.25 196 ILE A N 1
ATOM 1501 C CA . ILE A 1 196 ? 6.819 -1.511 -6.812 1.00 75.25 196 ILE A CA 1
ATOM 1502 C C . ILE A 1 196 ? 8.194 -2.129 -7.021 1.00 75.25 196 ILE A C 1
ATOM 1504 O O . ILE A 1 196 ? 8.552 -2.501 -8.133 1.00 75.25 196 ILE A O 1
ATOM 1508 N N . SER A 1 197 ? 8.989 -2.209 -5.964 1.00 68.81 197 SER A N 1
ATOM 1509 C CA . SER A 1 197 ? 10.359 -2.713 -6.034 1.00 68.81 197 SER A CA 1
ATOM 1510 C C . SER A 1 197 ? 10.584 -3.783 -4.967 1.00 68.81 197 SER A C 1
ATOM 1512 O O . SER A 1 197 ? 10.100 -3.602 -3.848 1.00 68.81 197 SER A O 1
ATOM 1514 N N . PRO A 1 198 ? 11.320 -4.873 -5.259 1.00 60.47 198 PRO A N 1
ATOM 1515 C CA . PRO A 1 198 ? 11.776 -5.807 -4.234 1.00 60.47 198 PRO A CA 1
ATOM 1516 C C . PRO A 1 198 ? 12.673 -5.114 -3.196 1.00 60.47 198 PRO A C 1
ATOM 1518 O O . PRO A 1 198 ? 12.570 -5.416 -2.010 1.00 60.47 198 PRO A O 1
ATOM 1521 N N . ASP A 1 199 ? 13.485 -4.144 -3.633 1.00 52.22 199 ASP A N 1
ATOM 1522 C CA . ASP A 1 199 ? 14.465 -3.424 -2.809 1.00 52.22 199 ASP A CA 1
ATOM 1523 C C . ASP A 1 199 ? 13.803 -2.363 -1.898 1.00 52.22 199 ASP A C 1
ATOM 1525 O O . ASP A 1 199 ? 14.356 -2.005 -0.859 1.00 52.22 199 ASP A O 1
ATOM 1529 N N . LEU A 1 200 ? 12.592 -1.895 -2.249 1.00 49.62 200 LEU A N 1
ATOM 1530 C CA . LEU A 1 200 ? 11.748 -0.983 -1.448 1.00 49.62 200 LEU A CA 1
ATOM 1531 C C . LEU A 1 200 ? 10.546 -1.687 -0.784 1.00 49.62 200 LEU A C 1
ATOM 1533 O O . LEU A 1 200 ? 9.662 -1.024 -0.239 1.00 49.62 200 LEU A O 1
ATOM 1537 N N . GLY A 1 201 ? 10.495 -3.023 -0.836 1.00 46.50 201 GLY A N 1
ATOM 1538 C CA . GLY A 1 201 ? 9.449 -3.833 -0.206 1.00 46.50 201 GLY A CA 1
ATOM 1539 C C . GLY A 1 201 ? 8.043 -3.674 -0.801 1.00 46.50 201 GLY A C 1
ATOM 1540 O O . GLY A 1 201 ? 7.069 -3.716 -0.055 1.00 46.50 201 GLY A O 1
ATOM 1541 N N . GLY A 1 202 ? 7.884 -3.452 -2.106 1.00 51.75 202 GLY A N 1
ATOM 1542 C CA . GLY A 1 202 ? 6.553 -3.250 -2.695 1.00 51.75 202 GLY A CA 1
ATOM 1543 C C . GLY A 1 202 ? 5.690 -4.484 -2.524 1.00 51.75 202 GLY A C 1
ATOM 1544 O O . GLY A 1 202 ? 6.223 -5.523 -2.857 1.00 51.75 202 GLY A O 1
ATOM 1545 N N . TYR A 1 203 ? 4.425 -4.407 -2.058 1.00 50.97 203 TYR A N 1
ATOM 1546 C CA . TYR A 1 203 ? 3.627 -5.615 -1.779 1.00 50.97 203 TYR A CA 1
ATOM 1547 C C . TYR A 1 203 ? 2.664 -6.101 -2.836 1.00 50.97 203 TYR A C 1
ATOM 1549 O O . TYR A 1 203 ? 1.820 -5.360 -3.324 1.00 50.97 203 TYR A O 1
ATOM 1557 N N . ILE A 1 204 ? 2.826 -7.344 -3.294 1.00 53.19 204 ILE A N 1
ATOM 1558 C CA . ILE A 1 204 ? 3.185 -8.609 -2.597 1.00 53.19 204 ILE A CA 1
ATOM 1559 C C . ILE A 1 204 ? 1.893 -9.204 -2.061 1.00 53.19 204 ILE A C 1
ATOM 1561 O O . ILE A 1 204 ? 1.118 -8.581 -1.348 1.00 53.19 204 ILE A O 1
ATOM 1565 N N . LYS A 1 205 ? 1.739 -10.490 -2.355 1.00 44.00 205 LYS A N 1
ATOM 1566 C CA . LYS A 1 205 ? 0.787 -11.454 -1.787 1.00 44.00 205 LYS A CA 1
ATOM 1567 C C . LYS A 1 205 ? 0.685 -11.428 -0.231 1.00 44.00 205 LYS A C 1
ATOM 1569 O O . LYS A 1 205 ? -0.133 -12.151 0.323 1.00 44.00 205 LYS A O 1
ATOM 1574 N N . THR A 1 206 ? 1.515 -10.596 0.415 1.00 43.34 206 THR A N 1
ATOM 1575 C CA . THR A 1 206 ? 1.623 -10.089 1.791 1.00 43.34 206 THR A CA 1
ATOM 1576 C C . THR A 1 206 ? 2.166 -8.643 1.774 1.00 43.34 206 THR A C 1
ATOM 1578 O O . THR A 1 206 ? 3.352 -8.466 1.509 1.00 43.34 206 THR A O 1
ATOM 1581 N N . GLY A 1 207 ? 1.388 -7.624 2.149 1.00 38.88 207 GLY A N 1
ATOM 1582 C CA . GLY A 1 207 ? 1.948 -6.374 2.694 1.00 38.88 207 GLY A CA 1
ATOM 1583 C C . GLY A 1 207 ? 0.984 -5.182 2.777 1.00 38.88 207 GLY A C 1
ATOM 1584 O O . GLY A 1 207 ? -0.185 -5.301 2.429 1.00 38.88 207 GLY A O 1
ATOM 1585 N N . THR A 1 208 ? 1.472 -4.057 3.314 1.00 44.50 208 THR A N 1
ATOM 1586 C CA . THR A 1 208 ? 0.658 -3.026 3.989 1.00 44.50 208 THR A CA 1
ATOM 1587 C C . THR A 1 208 ? 0.735 -1.641 3.338 1.00 44.50 208 THR A C 1
ATOM 1589 O O . THR A 1 208 ? 1.715 -0.929 3.547 1.00 44.50 208 THR A O 1
ATOM 1592 N N . LEU A 1 209 ? -0.314 -1.220 2.611 1.00 58.56 209 LEU A N 1
ATOM 1593 C CA . LEU A 1 209 ? -0.445 0.106 1.972 1.00 58.56 209 LEU A CA 1
ATOM 1594 C C . LEU A 1 209 ? -0.530 1.237 3.009 1.00 58.56 209 LEU A C 1
ATOM 1596 O O . LEU A 1 209 ? -1.500 1.302 3.751 1.00 58.56 209 LEU A O 1
ATOM 1600 N N . ASN A 1 210 ? 0.452 2.147 3.045 1.00 47.50 210 ASN A N 1
ATOM 1601 C CA . ASN A 1 210 ? 0.480 3.279 3.981 1.00 47.50 210 ASN A CA 1
ATOM 1602 C C . ASN A 1 210 ? 0.586 4.620 3.230 1.00 47.50 210 ASN A C 1
ATOM 1604 O O . ASN A 1 210 ? 1.554 4.871 2.513 1.00 47.50 210 ASN A O 1
ATOM 1608 N N . THR A 1 211 ? -0.421 5.482 3.370 1.00 52.69 211 THR A N 1
ATOM 1609 C CA . THR A 1 211 ? -0.597 6.717 2.591 1.00 52.69 211 THR A CA 1
ATOM 1610 C C . THR A 1 211 ? -0.535 7.960 3.488 1.00 52.69 211 THR A C 1
ATOM 1612 O O . THR A 1 211 ? -1.265 8.072 4.468 1.00 52.69 211 THR A O 1
ATOM 1615 N N . LYS A 1 212 ? 0.302 8.954 3.154 1.00 42.44 212 LYS A N 1
ATOM 1616 C CA . LYS A 1 212 ? 0.409 10.217 3.913 1.00 42.44 212 LYS A CA 1
ATOM 1617 C C . LYS A 1 212 ? -0.600 11.233 3.36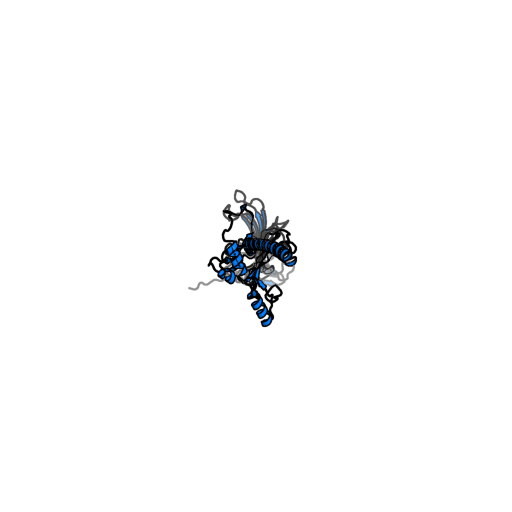3 1.00 42.44 212 LYS A C 1
ATOM 1619 O O . LYS A 1 212 ? -0.396 11.767 2.281 1.00 42.44 212 LYS A O 1
ATOM 1624 N N . SER A 1 213 ? -1.697 11.458 4.090 1.00 46.34 213 SER A N 1
ATOM 1625 C CA . SER A 1 213 ? -2.842 12.304 3.677 1.00 46.34 213 SER A CA 1
ATOM 1626 C C . SER A 1 213 ? -3.703 11.748 2.534 1.00 46.34 213 SER A C 1
ATOM 1628 O O . SER A 1 213 ? -4.501 12.478 1.952 1.00 46.34 213 SER A O 1
ATOM 1630 N N . ALA A 1 214 ? -3.586 10.455 2.246 1.00 43.72 214 ALA A N 1
ATOM 1631 C CA . ALA A 1 214 ? -4.528 9.728 1.404 1.00 43.72 214 ALA A CA 1
ATOM 1632 C C . ALA A 1 214 ? -5.231 8.665 2.255 1.00 43.72 214 ALA A C 1
ATOM 1634 O O . ALA A 1 214 ? -4.677 8.199 3.251 1.00 43.72 214 ALA A O 1
ATOM 1635 N N . ASN A 1 215 ? -6.451 8.296 1.876 1.00 45.31 215 ASN A N 1
ATOM 1636 C CA . ASN A 1 215 ? -7.137 7.159 2.476 1.00 45.31 215 ASN A CA 1
ATOM 1637 C C . ASN A 1 215 ? -6.372 5.875 2.116 1.00 45.31 215 ASN A C 1
ATOM 1639 O O . ASN A 1 215 ? -6.183 5.603 0.929 1.00 45.31 215 ASN A O 1
ATOM 1643 N N . VAL A 1 216 ? -6.002 5.057 3.106 1.00 52.38 216 VAL A N 1
ATOM 1644 C CA . VAL A 1 216 ? -5.753 3.628 2.867 1.00 52.38 216 VAL A CA 1
ATOM 1645 C C . VAL A 1 216 ? -7.132 2.990 2.678 1.00 52.38 216 VAL A C 1
ATOM 1647 O O . VAL A 1 216 ? -7.751 2.530 3.632 1.00 52.38 216 VAL A O 1
ATOM 1650 N N . SER A 1 217 ? -7.685 3.063 1.464 1.00 45.72 217 SER A N 1
ATOM 1651 C CA . SER A 1 217 ? -8.893 2.316 1.101 1.00 45.72 217 SER A CA 1
ATOM 1652 C C . SER A 1 217 ? -8.458 0.980 0.520 1.00 45.72 217 SER A C 1
ATOM 1654 O O . SER A 1 217 ? -8.310 0.820 -0.689 1.00 45.72 217 SER A O 1
ATOM 1656 N N . GLU A 1 218 ? -8.209 0.013 1.394 1.00 50.06 218 GLU A N 1
ATOM 1657 C CA . GLU A 1 218 ? -8.192 -1.377 0.965 1.00 50.06 218 GLU A CA 1
ATOM 1658 C C . GLU A 1 218 ? -9.659 -1.787 0.752 1.00 50.06 218 GLU A C 1
ATOM 1660 O O . GLU A 1 218 ? -10.406 -1.970 1.710 1.00 50.06 218 GLU A O 1
ATOM 1665 N N . THR A 1 219 ? -10.131 -1.865 -0.500 1.00 44.06 219 THR A N 1
ATOM 1666 C CA . THR A 1 219 ? -11.414 -2.539 -0.779 1.00 44.06 219 THR A CA 1
ATOM 1667 C C . THR A 1 219 ? -11.163 -4.040 -0.690 1.00 44.06 219 THR A C 1
ATOM 1669 O O . THR A 1 219 ? -10.990 -4.718 -1.702 1.00 44.06 219 THR A O 1
ATOM 1672 N N . VAL A 1 220 ? -11.098 -4.560 0.534 1.00 52.06 220 VAL A N 1
ATOM 1673 C CA . VAL A 1 220 ? -11.038 -5.998 0.799 1.00 52.06 220 VAL A CA 1
ATOM 1674 C C . VAL A 1 220 ? -12.385 -6.585 0.380 1.00 52.06 220 VAL A C 1
ATOM 1676 O O . VAL A 1 220 ? -13.374 -6.480 1.097 1.00 52.06 220 VAL A O 1
ATOM 1679 N N . THR A 1 221 ? -12.476 -7.105 -0.845 1.00 48.41 221 THR A N 1
ATOM 1680 C CA . THR A 1 221 ? -13.778 -7.483 -1.428 1.00 48.41 221 THR A CA 1
ATOM 1681 C C . THR A 1 221 ? -14.223 -8.887 -1.024 1.00 48.41 221 THR A C 1
ATOM 1683 O O . THR A 1 221 ? -15.398 -9.214 -1.163 1.00 48.41 221 THR A O 1
ATOM 1686 N N . THR A 1 222 ? -13.319 -9.712 -0.488 1.00 44.34 222 THR A N 1
ATOM 1687 C CA . THR A 1 222 ? -13.672 -11.029 0.047 1.00 44.34 222 THR A CA 1
ATOM 1688 C C . THR A 1 222 ? -12.824 -11.371 1.259 1.00 44.34 222 THR A C 1
ATOM 1690 O O . THR A 1 222 ? -11.646 -11.708 1.131 1.00 44.34 222 THR A O 1
ATOM 1693 N N . ASN A 1 223 ? -13.527 -11.373 2.385 1.00 39.97 223 ASN A N 1
ATOM 1694 C CA . ASN A 1 223 ? -13.177 -11.843 3.716 1.00 39.97 223 ASN A CA 1
ATOM 1695 C C . ASN A 1 223 ? -12.679 -10.733 4.623 1.00 39.97 223 ASN A C 1
ATOM 1697 O O . ASN A 1 223 ? -11.880 -9.892 4.234 1.00 39.97 223 ASN A O 1
ATOM 1701 N N . ASP A 1 224 ? -13.211 -10.753 5.835 1.00 44.47 224 ASP A N 1
ATOM 1702 C CA . ASP A 1 224 ? -12.858 -9.894 6.948 1.00 44.47 224 ASP A CA 1
ATOM 1703 C C . ASP A 1 224 ? -11.342 -9.671 7.055 1.00 44.47 224 ASP A C 1
ATOM 1705 O O . ASP A 1 224 ? -10.541 -10.487 6.583 1.00 44.47 224 ASP A O 1
ATOM 1709 N N . LEU A 1 225 ? -10.929 -8.624 7.775 1.00 51.31 225 LEU A N 1
ATOM 1710 C CA . LEU A 1 225 ? -9.583 -8.573 8.348 1.00 51.31 225 LEU A CA 1
ATOM 1711 C C . LEU A 1 225 ? -9.442 -9.759 9.320 1.00 51.31 225 LEU A C 1
ATOM 1713 O O . LEU A 1 225 ? -9.694 -9.655 10.517 1.00 51.31 225 LEU A O 1
ATOM 1717 N N . THR A 1 226 ? -9.118 -10.925 8.768 1.00 42.66 226 THR A N 1
ATOM 1718 C CA . THR A 1 226 ? -9.147 -12.208 9.457 1.00 42.66 226 THR A CA 1
ATOM 1719 C C . THR A 1 226 ? -7.740 -12.484 9.946 1.00 42.66 226 THR A C 1
ATOM 1721 O O . THR A 1 226 ? -6.881 -12.960 9.203 1.00 42.66 226 THR A O 1
ATOM 1724 N N . MET A 1 227 ? -7.482 -12.171 11.210 1.00 44.91 227 MET A N 1
ATOM 1725 C CA . MET A 1 227 ? -6.263 -12.608 11.879 1.00 44.91 227 MET A CA 1
ATOM 1726 C C . MET A 1 227 ? -6.428 -14.088 12.253 1.00 44.91 227 MET A C 1
ATOM 1728 O O . MET A 1 227 ? -6.924 -14.421 13.323 1.00 44.91 227 MET A O 1
ATOM 1732 N N . ASN A 1 228 ? -6.069 -14.997 11.343 1.00 38.44 228 ASN A N 1
ATOM 1733 C CA . ASN A 1 228 ? -6.038 -16.434 11.629 1.00 38.44 228 ASN A CA 1
ATOM 1734 C C . ASN A 1 228 ? -4.730 -16.787 12.353 1.00 38.44 228 ASN A C 1
ATOM 1736 O O . ASN A 1 228 ? -3.686 -16.956 11.725 1.00 38.44 228 ASN A O 1
ATOM 1740 N N . GLY A 1 229 ? -4.796 -16.869 13.681 1.00 43.00 229 GLY A N 1
ATOM 1741 C CA . GLY A 1 229 ? -3.665 -17.134 14.576 1.00 43.00 229 GLY A CA 1
ATOM 1742 C C . GLY A 1 229 ? -3.688 -16.199 15.787 1.00 43.00 229 GLY A C 1
ATOM 1743 O O . GLY A 1 229 ? -4.416 -15.212 15.791 1.00 43.00 229 GLY A O 1
ATOM 1744 N N . ILE A 1 230 ? -2.901 -16.500 16.826 1.00 40.78 230 ILE A N 1
ATOM 1745 C CA . ILE A 1 230 ? -2.767 -15.627 18.005 1.00 40.78 230 ILE A CA 1
ATOM 1746 C C . ILE A 1 230 ? -2.099 -14.319 17.549 1.00 40.78 230 ILE A C 1
ATOM 1748 O O . ILE A 1 230 ? -0.881 -14.262 17.399 1.00 40.78 230 ILE A O 1
ATOM 1752 N N . GLY A 1 231 ? -2.880 -13.274 17.285 1.00 43.38 231 GLY A N 1
ATOM 1753 C CA . GLY A 1 231 ? -2.371 -11.986 16.823 1.00 43.38 231 GLY A CA 1
ATOM 1754 C C . GLY A 1 231 ? -3.267 -10.843 17.284 1.00 43.38 231 GLY A C 1
ATOM 1755 O O . GLY A 1 231 ? -4.482 -10.910 17.142 1.00 43.38 231 GLY A O 1
ATOM 1756 N N . ARG A 1 232 ? -2.651 -9.804 17.857 1.00 43.69 232 ARG A N 1
ATOM 1757 C CA . ARG A 1 232 ? -3.317 -8.620 18.423 1.00 43.69 232 ARG A CA 1
ATOM 1758 C C . ARG A 1 232 ? -3.500 -7.513 17.383 1.00 43.69 232 ARG A C 1
ATOM 1760 O O . ARG A 1 232 ? -2.596 -7.265 16.585 1.00 43.69 232 ARG A O 1
ATOM 1767 N N . PHE A 1 233 ? -4.618 -6.794 17.459 1.00 49.06 233 PHE A N 1
ATOM 1768 C CA . PHE A 1 233 ? -4.886 -5.585 16.678 1.00 49.06 233 PHE A CA 1
ATOM 1769 C C . PHE A 1 233 ? -4.445 -4.329 17.453 1.00 49.06 233 PHE A C 1
ATOM 1771 O O . PHE A 1 233 ? -5.015 -4.003 18.489 1.00 49.06 233 PHE A O 1
ATOM 1778 N N . TYR A 1 234 ? -3.451 -3.593 16.938 1.00 39.88 234 TYR A N 1
ATOM 1779 C CA . TYR A 1 234 ? -3.062 -2.272 17.455 1.00 39.88 234 TYR A CA 1
ATOM 1780 C C . TYR A 1 234 ? -3.589 -1.168 16.530 1.00 39.88 234 TYR A C 1
ATOM 1782 O O . TYR A 1 234 ? -2.871 -0.667 15.668 1.00 39.88 234 TYR A O 1
ATOM 1790 N N . GLY A 1 235 ? -4.853 -0.782 16.706 1.00 44.12 235 GLY A N 1
ATOM 1791 C CA . GLY A 1 235 ? -5.425 0.409 16.078 1.00 44.12 235 GLY A CA 1
ATOM 1792 C C . GLY A 1 235 ? -5.467 1.577 17.060 1.00 44.12 235 GLY A C 1
ATOM 1793 O O . GLY A 1 235 ? -6.156 1.505 18.075 1.00 44.12 235 GLY A O 1
ATOM 1794 N N . GLN A 1 236 ? -4.748 2.658 16.758 1.00 40.75 236 GLN A N 1
ATOM 1795 C CA . GLN A 1 236 ? -4.902 3.941 17.443 1.00 40.75 236 GLN A CA 1
ATOM 1796 C C . GLN A 1 236 ? -6.016 4.715 16.717 1.00 40.75 236 GLN A C 1
ATOM 1798 O O . GLN A 1 236 ? -5.771 5.226 15.623 1.00 40.75 236 GLN A O 1
ATOM 1803 N N . LEU A 1 237 ? -7.240 4.813 17.267 1.00 49.47 237 LEU A N 1
ATOM 1804 C CA . LEU A 1 237 ? -8.105 5.919 16.847 1.00 49.47 237 LEU A CA 1
ATOM 1805 C C . LEU A 1 237 ? -7.597 7.167 17.553 1.00 49.47 237 LEU A C 1
ATOM 1807 O O . LEU A 1 237 ? -7.315 7.161 18.751 1.00 49.47 237 LEU A O 1
ATOM 1811 N N . MET A 1 238 ? -7.594 8.284 16.834 1.00 43.31 238 MET A N 1
ATOM 1812 C CA . MET A 1 238 ? -7.321 9.608 17.402 1.00 43.31 238 MET A CA 1
ATOM 1813 C C . MET A 1 238 ? -8.339 10.014 18.501 1.00 43.31 238 MET A C 1
ATOM 1815 O O . MET A 1 238 ? -8.219 11.099 19.060 1.00 43.31 238 MET A O 1
ATOM 1819 N N . ALA A 1 239 ? -9.299 9.134 18.840 1.00 47.38 239 ALA A N 1
ATOM 1820 C CA . ALA A 1 239 ? -10.174 9.194 20.010 1.00 47.38 239 ALA A CA 1
ATOM 1821 C C . ALA A 1 239 ? -10.543 7.801 20.612 1.00 47.38 239 ALA A C 1
ATOM 1823 O O . ALA A 1 239 ? -11.688 7.603 21.014 1.00 47.38 239 ALA A O 1
ATOM 1824 N N . GLY A 1 240 ? -9.610 6.834 20.683 1.00 47.53 240 GLY A N 1
ATOM 1825 C CA . GLY A 1 240 ? -9.772 5.575 21.449 1.00 47.53 240 GLY A CA 1
ATOM 1826 C C . GLY A 1 240 ? -9.119 4.332 20.818 1.00 47.53 240 GLY A C 1
ATOM 1827 O O . GLY A 1 240 ? -8.898 4.288 19.616 1.00 47.53 240 GLY A O 1
ATOM 1828 N N . ASN A 1 241 ? -8.823 3.292 21.602 1.00 51.41 241 ASN A N 1
ATOM 1829 C CA . ASN A 1 241 ? -8.315 2.010 21.079 1.00 51.41 241 ASN A CA 1
ATOM 1830 C C . ASN A 1 241 ? -9.345 0.898 21.335 1.00 51.41 241 ASN A C 1
ATOM 1832 O O . ASN A 1 241 ? -9.937 0.867 22.412 1.00 51.41 241 ASN A O 1
ATOM 1836 N N . ILE A 1 242 ? -9.524 -0.017 20.375 1.00 56.94 242 ILE A N 1
ATOM 1837 C CA . ILE A 1 242 ? -10.215 -1.303 20.566 1.00 56.94 242 ILE A CA 1
ATOM 1838 C C . ILE A 1 242 ? -9.131 -2.378 20.519 1.00 56.94 242 ILE A C 1
ATOM 1840 O O . ILE A 1 242 ? -8.529 -2.581 19.469 1.00 56.94 242 ILE A O 1
ATOM 1844 N N . ASP A 1 243 ? -8.862 -3.024 21.651 1.00 52.12 243 ASP A N 1
ATOM 1845 C CA . ASP A 1 243 ? -7.995 -4.203 21.734 1.00 52.12 243 ASP A CA 1
ATOM 1846 C C . ASP A 1 243 ? -8.892 -5.435 21.895 1.00 52.12 243 ASP A C 1
ATOM 1848 O O . ASP A 1 243 ? -9.774 -5.438 22.756 1.00 52.12 243 ASP A O 1
ATOM 1852 N N . ALA A 1 244 ? -8.704 -6.434 21.036 1.00 51.69 244 ALA A N 1
ATOM 1853 C CA . ALA A 1 244 ? -9.396 -7.715 21.082 1.00 51.69 244 ALA A CA 1
ATOM 1854 C C . ALA A 1 244 ? -8.329 -8.818 21.056 1.00 51.69 244 ALA A C 1
ATOM 1856 O O . ALA A 1 244 ? -7.784 -9.150 20.003 1.00 51.69 244 ALA A O 1
ATOM 1857 N N . ASP A 1 245 ? -8.000 -9.353 22.233 1.00 46.47 245 ASP A N 1
ATOM 1858 C CA . ASP A 1 245 ? -7.030 -10.436 22.410 1.00 46.47 245 ASP A CA 1
ATOM 1859 C C . ASP A 1 245 ? -7.758 -11.795 22.398 1.00 46.47 245 ASP A C 1
ATOM 1861 O O . ASP A 1 245 ? -8.730 -12.013 23.124 1.00 46.47 245 ASP A O 1
ATOM 1865 N N . THR A 1 246 ? -7.301 -12.743 21.579 1.00 47.84 246 THR A N 1
ATOM 1866 C CA . THR A 1 246 ? -7.887 -14.093 21.508 1.00 47.84 246 THR A CA 1
ATOM 1867 C C . THR A 1 246 ? -7.556 -14.960 22.727 1.00 47.84 246 THR A C 1
ATOM 1869 O O . THR A 1 246 ? -8.243 -15.950 22.964 1.00 47.84 246 THR A O 1
ATOM 1872 N N . ASN A 1 247 ? -6.538 -14.607 23.523 1.00 46.75 247 ASN A N 1
ATOM 1873 C CA . ASN A 1 247 ? -6.164 -15.345 24.738 1.00 46.75 247 ASN A CA 1
ATOM 1874 C C . ASN A 1 247 ? -6.904 -14.853 25.991 1.00 46.75 247 ASN A C 1
ATOM 1876 O O . ASN A 1 247 ? -7.003 -15.580 26.982 1.00 46.75 247 ASN A O 1
ATOM 1880 N N . ARG A 1 248 ? -7.456 -13.636 25.958 1.00 47.38 248 ARG A N 1
ATOM 1881 C CA . ARG A 1 248 ? -8.287 -13.061 27.021 1.00 47.38 248 ARG A CA 1
ATOM 1882 C C . ARG A 1 248 ? -9.386 -12.254 26.353 1.00 47.38 248 ARG A C 1
ATOM 1884 O O . ARG A 1 248 ? -9.088 -11.208 25.800 1.00 47.38 248 ARG A O 1
ATOM 1891 N N . THR A 1 249 ? -10.635 -12.724 26.406 1.00 49.16 249 THR A N 1
ATOM 1892 C CA . THR A 1 249 ? -11.801 -11.999 25.875 1.00 49.16 249 THR A CA 1
ATOM 1893 C C . THR A 1 249 ? -11.938 -10.660 26.597 1.00 49.16 249 THR A C 1
ATOM 1895 O O . THR A 1 249 ? -12.615 -10.571 27.619 1.00 49.16 249 THR A O 1
ATOM 1898 N N . GLN A 1 250 ? -11.234 -9.646 26.103 1.00 51.53 250 GLN A N 1
ATOM 1899 C CA . GLN A 1 250 ? -11.167 -8.323 26.692 1.00 51.53 250 GLN A CA 1
ATOM 1900 C C . GLN A 1 250 ? -11.702 -7.297 25.709 1.00 51.53 250 GLN A C 1
ATOM 1902 O O . GLN A 1 250 ? -11.325 -7.293 24.543 1.00 51.53 250 GLN A O 1
ATOM 1907 N N . LEU A 1 251 ? -12.594 -6.438 26.199 1.00 57.56 251 LEU A N 1
ATOM 1908 C CA . LEU A 1 251 ? -12.984 -5.199 25.539 1.00 57.56 251 LEU A CA 1
ATOM 1909 C C . LEU A 1 251 ? -12.653 -4.070 26.508 1.00 57.56 251 LEU A C 1
ATOM 1911 O O . LEU A 1 251 ? -13.255 -3.968 27.580 1.00 57.56 251 LEU A O 1
ATOM 1915 N N . SER A 1 252 ? -11.673 -3.252 26.138 1.00 55.97 252 SER A N 1
ATOM 1916 C CA . SER A 1 252 ? -11.246 -2.092 26.913 1.00 55.97 252 SER A CA 1
ATOM 1917 C C . SER A 1 252 ? -11.501 -0.827 26.105 1.00 55.97 252 SER A C 1
ATOM 1919 O O . SER A 1 252 ? -10.959 -0.670 25.016 1.00 55.97 252 SER A O 1
ATOM 1921 N N . ILE A 1 253 ? -12.337 0.069 26.632 1.00 62.50 253 ILE A N 1
ATOM 1922 C CA . ILE A 1 253 ? -12.600 1.386 26.041 1.00 62.50 253 ILE A CA 1
ATOM 1923 C C . ILE A 1 253 ? -11.845 2.403 26.898 1.00 62.50 253 ILE A C 1
ATOM 1925 O O . ILE A 1 253 ? -12.235 2.646 28.038 1.00 62.50 253 ILE A O 1
ATOM 1929 N N . ASN A 1 254 ? -10.749 2.956 26.372 1.00 55.88 254 ASN A N 1
ATOM 1930 C CA . ASN A 1 254 ? -9.899 3.915 27.088 1.00 55.88 254 ASN A CA 1
ATOM 1931 C C . ASN A 1 254 ? -9.840 5.256 26.351 1.00 55.88 254 ASN A C 1
ATOM 1933 O O . ASN A 1 254 ? -9.712 5.283 25.125 1.00 55.88 254 ASN A O 1
ATOM 1937 N N . TYR A 1 255 ? -9.816 6.357 27.106 1.00 49.19 255 TYR A N 1
ATOM 1938 C CA . TYR A 1 255 ? -9.461 7.680 26.595 1.00 49.19 255 TYR A CA 1
ATOM 1939 C C . TYR A 1 255 ? -8.339 8.277 27.459 1.00 49.19 255 TYR A C 1
ATOM 1941 O O . TYR A 1 255 ? -8.598 9.008 28.400 1.00 49.19 255 TYR A O 1
ATOM 1949 N N . ASN A 1 256 ? -7.076 7.971 27.135 1.00 51.28 256 ASN A N 1
ATOM 1950 C CA . ASN A 1 256 ? -5.884 8.306 27.937 1.00 51.28 256 ASN A CA 1
ATOM 1951 C C . ASN A 1 256 ? -5.864 7.667 29.343 1.00 51.28 256 ASN A C 1
ATOM 1953 O O . ASN A 1 256 ? -6.893 7.356 29.930 1.00 51.28 256 ASN A O 1
ATOM 1957 N N . ARG A 1 257 ? -4.664 7.448 29.903 1.00 48.91 257 ARG A N 1
ATOM 1958 C CA . ARG A 1 257 ? -4.483 6.755 31.199 1.00 48.91 257 ARG A CA 1
ATOM 1959 C C . ARG A 1 257 ? -5.139 7.464 32.398 1.00 48.91 257 ARG A C 1
ATOM 1961 O O . ARG A 1 257 ? -5.225 6.859 33.457 1.00 48.91 257 ARG A O 1
ATOM 1968 N N . ASP A 1 258 ? -5.623 8.691 32.202 1.00 54.31 258 ASP A N 1
ATOM 1969 C CA . ASP A 1 258 ? -6.165 9.564 33.246 1.00 54.31 258 ASP A CA 1
ATOM 1970 C C . ASP A 1 258 ? -7.695 9.743 33.183 1.00 54.31 258 ASP A C 1
ATOM 1972 O O . ASP A 1 258 ? -8.254 10.466 34.007 1.00 54.31 258 ASP A O 1
ATOM 1976 N N . LEU A 1 259 ? -8.409 9.135 32.221 1.00 56.25 259 LEU A N 1
ATOM 1977 C CA . LEU A 1 259 ? -9.863 9.307 32.093 1.00 56.25 259 LEU A CA 1
ATOM 1978 C C . LEU A 1 259 ? -10.559 7.978 31.765 1.00 56.25 259 LEU A C 1
ATOM 1980 O O . LEU A 1 259 ? -10.413 7.450 30.670 1.00 56.25 259 LEU A O 1
ATOM 1984 N N . GLY A 1 260 ? -11.377 7.490 32.706 1.00 58.59 260 GLY A N 1
ATOM 1985 C CA . GLY A 1 260 ? -12.454 6.518 32.471 1.00 58.59 260 GLY A CA 1
ATOM 1986 C C . GLY A 1 260 ? -12.048 5.143 31.925 1.00 58.59 260 GLY A C 1
ATOM 1987 O O . GLY A 1 260 ? -11.825 5.008 30.727 1.00 58.59 260 GLY A O 1
ATOM 1988 N N . ARG A 1 261 ? -12.083 4.087 32.752 1.00 68.38 261 ARG A N 1
ATOM 1989 C CA . ARG A 1 261 ? -11.881 2.693 32.301 1.00 68.38 261 ARG A CA 1
ATOM 1990 C C . ARG A 1 261 ? -13.089 1.812 32.596 1.00 68.38 261 ARG A C 1
ATOM 1992 O O . ARG A 1 261 ? -13.544 1.774 33.736 1.00 68.38 261 ARG A O 1
ATOM 1999 N N . MET A 1 262 ? -13.545 1.043 31.606 1.00 75.75 262 MET A N 1
ATOM 2000 C CA . MET A 1 262 ? -14.393 -0.141 31.794 1.00 75.75 262 MET A CA 1
ATOM 2001 C C . MET A 1 262 ? -13.747 -1.328 31.075 1.00 75.75 262 MET A C 1
ATOM 2003 O O . MET A 1 262 ? -13.366 -1.219 29.909 1.00 75.75 262 MET A O 1
ATOM 2007 N N . LEU A 1 263 ? -13.580 -2.434 31.795 1.00 68.31 263 LEU A N 1
ATOM 2008 C CA . LEU A 1 263 ? -12.937 -3.660 31.339 1.00 68.31 263 LEU A CA 1
ATOM 2009 C C . LEU A 1 263 ? -13.924 -4.816 31.480 1.00 68.31 263 LEU A C 1
ATOM 2011 O O . LEU A 1 263 ? -14.341 -5.123 32.590 1.00 68.31 263 LEU A O 1
ATOM 2015 N N . PHE A 1 264 ? -14.243 -5.485 30.378 1.00 73.38 264 PHE A N 1
ATOM 2016 C CA . PHE A 1 264 ? -14.841 -6.822 30.409 1.00 73.38 264 PHE A CA 1
ATOM 2017 C C . PHE A 1 264 ? -13.713 -7.830 30.235 1.00 73.38 264 PHE A C 1
ATOM 2019 O O . PHE A 1 264 ? -12.907 -7.648 29.331 1.00 73.38 264 PHE A O 1
ATOM 2026 N N . SER A 1 265 ? -13.595 -8.832 31.101 1.00 67.75 265 SER A N 1
ATOM 2027 C CA . SER A 1 265 ? -12.482 -9.790 31.077 1.00 67.75 265 SER A CA 1
ATOM 2028 C C . SER A 1 265 ? -12.893 -11.117 31.721 1.00 67.75 265 SER A C 1
ATOM 2030 O O . SER A 1 265 ? -14.038 -11.286 32.143 1.00 67.75 265 SER A O 1
ATOM 2032 N N . LYS A 1 266 ? -11.968 -12.076 31.775 1.00 60.06 266 LYS A N 1
ATOM 2033 C CA . LYS A 1 266 ? -12.097 -13.309 32.554 1.00 60.06 266 LYS A CA 1
ATOM 2034 C C . LYS A 1 266 ? -10.815 -13.603 33.331 1.00 60.06 266 LYS A C 1
ATOM 2036 O O . LYS A 1 266 ? -9.727 -13.307 32.831 1.00 60.06 266 LYS A O 1
ATOM 2041 N N . ASP A 1 267 ? -10.962 -14.191 34.505 1.00 61.88 267 ASP A N 1
ATOM 2042 C CA . ASP A 1 267 ? -9.926 -14.899 35.261 1.00 61.88 267 ASP A CA 1
ATOM 2043 C C . ASP A 1 267 ? -10.420 -16.328 35.552 1.00 61.88 267 ASP A C 1
ATOM 2045 O O . ASP A 1 267 ? -11.423 -16.771 34.976 1.00 61.88 267 ASP A O 1
ATOM 2049 N N . ASP A 1 268 ? -9.712 -17.063 36.401 1.00 49.28 268 ASP A N 1
ATOM 2050 C CA . ASP A 1 268 ? -10.029 -18.457 36.718 1.00 49.28 268 ASP A CA 1
ATOM 2051 C C . ASP A 1 268 ? -11.259 -18.608 37.635 1.00 49.28 268 ASP A C 1
ATOM 2053 O O . ASP A 1 268 ? -11.798 -19.705 37.776 1.00 49.28 268 ASP A O 1
ATOM 2057 N N . THR A 1 269 ? -11.781 -17.500 38.180 1.00 50.19 269 THR A N 1
ATOM 2058 C CA . THR A 1 269 ? -13.047 -17.457 38.936 1.00 50.19 269 THR A CA 1
ATOM 2059 C C . THR A 1 269 ? -14.258 -17.161 38.051 1.00 50.19 269 THR A C 1
ATOM 2061 O O . THR A 1 269 ? -15.395 -17.457 38.422 1.00 50.19 269 THR A O 1
ATOM 2064 N N . GLY A 1 270 ? -14.037 -16.623 36.848 1.00 57.94 270 GLY A N 1
ATOM 2065 C CA . GLY A 1 270 ? -15.090 -16.394 35.868 1.00 57.94 270 GLY A CA 1
ATOM 2066 C C . GLY A 1 270 ? -14.913 -15.117 35.058 1.00 57.94 270 GLY A C 1
ATOM 2067 O O . GLY A 1 270 ? -13.829 -14.553 34.929 1.00 57.94 270 GLY A O 1
ATOM 2068 N N . ARG A 1 271 ? -16.007 -14.669 34.435 1.00 69.62 271 ARG A N 1
ATOM 2069 C CA . ARG A 1 271 ? -16.046 -13.425 33.651 1.00 69.62 271 ARG A CA 1
ATOM 2070 C C . ARG A 1 271 ? -16.393 -12.260 34.573 1.00 69.62 271 ARG A C 1
ATOM 2072 O O . ARG A 1 271 ? -17.349 -12.366 35.334 1.00 69.62 271 ARG A O 1
ATOM 2079 N N . TYR A 1 272 ? -15.689 -11.140 34.450 1.00 68.69 272 TYR A N 1
ATOM 2080 C CA . TYR A 1 272 ? -15.915 -9.951 35.270 1.00 68.69 272 TYR A CA 1
ATOM 2081 C C . TYR A 1 272 ? -15.997 -8.664 34.445 1.00 68.69 272 TYR A C 1
ATOM 2083 O O . TYR A 1 272 ? -15.461 -8.561 33.338 1.00 68.69 272 TYR A O 1
ATOM 2091 N N . ALA A 1 273 ? -16.669 -7.668 35.027 1.00 76.56 273 ALA A N 1
ATOM 2092 C CA . ALA A 1 273 ? -16.682 -6.287 34.565 1.00 76.56 273 ALA A CA 1
ATOM 2093 C C . ALA A 1 273 ? -16.026 -5.399 35.634 1.00 76.56 273 ALA A C 1
ATOM 2095 O O . ALA A 1 273 ? -16.550 -5.260 36.736 1.00 76.56 273 ALA A O 1
ATOM 2096 N N . LEU A 1 274 ? -14.878 -4.807 35.312 1.00 74.88 274 LEU A N 1
ATOM 2097 C CA . LEU A 1 274 ? -14.073 -3.990 36.218 1.00 74.88 274 LEU A CA 1
ATOM 2098 C C . LEU A 1 274 ? -14.044 -2.532 35.753 1.00 74.88 274 LEU A C 1
ATOM 2100 O O . LEU A 1 274 ? -13.870 -2.240 34.569 1.00 74.88 274 LEU A O 1
ATOM 2104 N N . SER A 1 275 ? -14.185 -1.598 36.691 1.00 76.88 275 SER A N 1
ATOM 2105 C CA . SER A 1 275 ? -14.043 -0.168 36.421 1.00 76.88 275 SER A CA 1
ATOM 2106 C C . SER A 1 275 ? -13.567 0.586 37.660 1.00 76.88 275 SER A C 1
ATOM 2108 O O . SER A 1 275 ? -14.357 0.899 38.549 1.00 76.88 275 SER A O 1
ATOM 2110 N N . ASP A 1 276 ? -12.286 0.952 37.681 1.00 70.06 276 ASP A N 1
ATOM 2111 C CA . ASP A 1 276 ? -11.695 1.792 38.735 1.00 70.06 276 ASP A CA 1
ATOM 2112 C C . ASP A 1 276 ? -12.410 3.146 38.805 1.00 70.06 276 ASP A C 1
ATOM 2114 O O . ASP A 1 276 ? -12.648 3.689 39.875 1.00 70.06 276 ASP A O 1
ATOM 2118 N N . THR A 1 277 ? -12.858 3.657 37.655 1.00 70.38 277 THR A N 1
ATOM 2119 C CA . THR A 1 277 ? -13.619 4.908 37.572 1.00 70.38 277 THR A CA 1
ATOM 2120 C C . THR A 1 277 ? -14.981 4.825 38.258 1.00 70.38 277 THR A C 1
ATOM 2122 O O . THR A 1 277 ? -15.455 5.830 38.791 1.00 70.38 277 THR A O 1
ATOM 2125 N N . ILE A 1 278 ? -15.635 3.659 38.220 1.00 75.06 278 ILE A N 1
ATOM 2126 C CA . ILE A 1 278 ? -16.859 3.419 38.992 1.00 75.06 278 ILE A CA 1
ATOM 2127 C C . ILE A 1 278 ? -16.508 3.255 40.475 1.00 75.06 278 ILE A C 1
ATOM 2129 O O . ILE A 1 278 ? -17.183 3.851 41.308 1.00 75.06 278 ILE A O 1
ATOM 2133 N N . TYR A 1 279 ? -15.449 2.510 40.802 1.00 71.75 279 TYR A N 1
ATOM 2134 C CA . TYR A 1 279 ? -15.030 2.243 42.183 1.00 71.75 279 TYR A CA 1
ATOM 2135 C C . TYR A 1 279 ? -14.621 3.510 42.958 1.00 71.75 279 TYR A C 1
ATOM 2137 O O . TYR A 1 279 ? -15.060 3.721 44.085 1.00 71.75 279 TYR A O 1
ATOM 2145 N N . GLU A 1 280 ? -13.821 4.389 42.353 1.00 68.75 280 GLU A N 1
ATOM 2146 C CA . GLU A 1 280 ? -13.312 5.609 42.999 1.00 68.75 280 GLU A CA 1
ATOM 2147 C C . GLU A 1 280 ? -14.381 6.703 43.154 1.00 68.75 280 GLU A C 1
ATOM 2149 O O . GLU A 1 280 ? -14.221 7.649 43.933 1.00 68.75 280 GLU A O 1
ATOM 2154 N N . ARG A 1 281 ? -15.506 6.589 42.436 1.00 67.81 281 ARG A N 1
ATOM 2155 C CA . ARG A 1 281 ? -16.628 7.525 42.548 1.00 67.81 281 ARG A CA 1
ATOM 2156 C C . ARG A 1 281 ? -17.492 7.205 43.762 1.00 67.81 281 ARG A C 1
ATOM 2158 O O . ARG A 1 281 ? -18.462 6.455 43.694 1.00 67.81 281 ARG A O 1
ATOM 2165 N N . THR A 1 282 ? -17.170 7.860 44.871 1.00 62.56 282 THR A N 1
ATOM 2166 C CA . THR A 1 282 ? -17.970 7.810 46.098 1.00 62.56 282 THR A CA 1
ATOM 2167 C C . THR A 1 282 ? -19.124 8.815 46.060 1.00 62.56 282 THR A C 1
ATOM 2169 O O . THR A 1 282 ? -18.994 9.943 45.583 1.00 62.56 282 THR A O 1
ATOM 2172 N N . TYR A 1 283 ? -20.280 8.408 46.583 1.00 66.88 283 TYR A N 1
ATOM 2173 C CA . TYR A 1 283 ? -21.461 9.255 46.740 1.00 66.88 283 TYR A CA 1
ATOM 2174 C C . TYR A 1 283 ? -22.032 9.069 48.148 1.00 66.88 283 TYR A C 1
ATOM 2176 O O . TYR A 1 283 ? -22.049 7.959 48.670 1.00 66.88 283 TYR A O 1
ATOM 2184 N N . SER A 1 284 ? -22.557 10.137 48.753 1.00 62.38 284 SER A N 1
ATOM 2185 C CA . SER A 1 284 ? -23.233 10.075 50.064 1.00 62.38 284 SER A CA 1
ATOM 2186 C C . SER A 1 284 ? -24.718 9.679 49.974 1.00 62.38 284 SER A C 1
ATOM 2188 O O . SER A 1 284 ? -25.421 9.676 50.980 1.00 62.38 284 SER A O 1
ATOM 2190 N N . SER A 1 285 ? -25.220 9.380 48.772 1.00 64.50 285 SER A N 1
ATOM 2191 C CA . SER A 1 285 ? -26.602 8.948 48.509 1.00 64.50 285 SER A CA 1
ATOM 2192 C C . SER A 1 285 ? -26.678 7.436 48.277 1.00 64.50 285 SER A C 1
ATOM 2194 O O . SER A 1 285 ? -25.723 6.873 47.756 1.00 64.50 285 SER A O 1
ATOM 2196 N N . GLN A 1 286 ? -27.823 6.798 48.550 1.00 56.69 286 GLN A N 1
ATOM 2197 C CA . GLN A 1 286 ? -28.051 5.364 48.295 1.00 56.69 286 GLN A CA 1
ATOM 2198 C C . GLN A 1 286 ? -28.747 5.073 46.941 1.00 56.69 286 GLN A C 1
ATOM 2200 O O . GLN A 1 286 ? -29.967 4.900 46.901 1.00 56.69 286 GLN A O 1
ATOM 2205 N N . PRO A 1 287 ? -28.020 4.954 45.817 1.00 60.34 287 PRO A N 1
ATOM 2206 C CA . PRO A 1 287 ? -28.445 4.099 44.716 1.00 60.34 287 PRO A CA 1
ATOM 2207 C C . PRO A 1 287 ? -27.550 2.856 44.650 1.00 60.34 287 PRO A C 1
ATOM 2209 O O . PRO A 1 287 ? -26.399 2.934 44.234 1.00 60.34 287 PRO A O 1
ATOM 2212 N N . ALA A 1 288 ? -28.098 1.706 45.040 1.00 71.56 288 ALA A N 1
ATOM 2213 C CA . ALA A 1 288 ? -27.488 0.400 44.808 1.00 71.56 288 ALA A CA 1
ATOM 2214 C C . ALA A 1 288 ? -27.924 -0.158 43.439 1.00 71.56 288 ALA A C 1
ATOM 2216 O O . ALA A 1 288 ? -29.058 0.068 42.991 1.00 71.56 288 ALA A O 1
ATOM 2217 N N . VAL A 1 289 ? -27.007 -0.858 42.768 1.00 78.06 289 VAL A N 1
ATOM 2218 C CA . VAL A 1 289 ? -27.269 -1.584 41.518 1.00 78.06 289 VAL A CA 1
ATOM 2219 C C . VAL A 1 289 ? -27.610 -3.043 41.822 1.00 78.06 289 VAL A C 1
ATOM 2221 O O . VAL A 1 289 ? -27.086 -3.609 42.777 1.00 78.06 289 VAL A O 1
ATOM 2224 N N . CYS A 1 290 ? -28.487 -3.647 41.026 1.00 77.00 290 CYS A N 1
ATOM 2225 C CA . CYS A 1 290 ? -28.757 -5.086 41.043 1.00 77.00 290 CYS A CA 1
ATOM 2226 C C . CYS A 1 290 ? -28.429 -5.703 39.679 1.00 77.00 290 CYS A C 1
ATOM 2228 O O . CYS A 1 290 ? -28.353 -4.990 38.677 1.00 77.00 290 CYS A O 1
ATOM 2230 N N . ILE A 1 291 ? -28.242 -7.021 39.643 1.00 79.38 291 ILE A N 1
ATOM 2231 C CA . ILE A 1 291 ? -28.079 -7.795 38.408 1.00 79.38 291 ILE A CA 1
ATOM 2232 C C . ILE A 1 291 ? -29.385 -8.560 38.178 1.00 79.38 291 ILE A C 1
ATOM 2234 O O . ILE A 1 291 ? -29.900 -9.191 39.098 1.00 79.38 291 ILE A O 1
ATOM 2238 N N . THR A 1 292 ? -29.961 -8.463 36.982 1.00 71.06 292 THR A N 1
ATOM 2239 C CA . THR A 1 292 ? -31.161 -9.232 36.612 1.00 71.06 292 THR A CA 1
ATOM 2240 C C . THR A 1 292 ? -30.796 -10.675 36.240 1.00 71.06 292 THR A C 1
ATOM 2242 O O . THR A 1 292 ? -29.643 -10.924 35.884 1.00 71.06 292 THR A O 1
ATOM 2245 N N . PRO A 1 293 ? -31.758 -11.619 36.206 1.00 64.25 293 PRO A N 1
ATOM 2246 C CA . PRO A 1 293 ? -31.510 -12.976 35.698 1.00 64.25 293 PRO A CA 1
ATOM 2247 C C . PRO A 1 293 ? -30.923 -13.011 34.275 1.00 64.25 293 PRO A C 1
ATOM 2249 O O . PRO A 1 293 ? -30.139 -13.891 33.940 1.00 64.25 293 PRO A O 1
ATOM 2252 N N . ALA A 1 294 ? -31.221 -11.997 33.454 1.00 64.56 294 ALA A N 1
ATOM 2253 C CA . ALA A 1 294 ? -30.668 -11.837 32.108 1.00 64.56 294 ALA A CA 1
ATOM 2254 C C . ALA A 1 294 ? -29.242 -11.239 32.079 1.00 64.56 294 ALA A C 1
ATOM 2256 O O . ALA A 1 294 ? -28.726 -10.926 31.006 1.00 64.56 294 ALA A O 1
ATOM 2257 N N . GLY A 1 295 ? -28.611 -11.021 33.237 1.00 67.44 295 GLY A N 1
ATOM 2258 C CA . GLY A 1 295 ? -27.256 -10.478 33.349 1.00 67.44 295 GLY A CA 1
ATOM 2259 C C . GLY A 1 295 ? -27.151 -8.967 33.123 1.00 67.44 295 GLY A C 1
ATOM 2260 O O . GLY A 1 295 ? -26.070 -8.466 32.814 1.00 67.44 295 GLY A O 1
ATOM 2261 N N . THR A 1 296 ? -28.249 -8.216 33.251 1.00 67.06 296 THR A N 1
ATOM 2262 C CA . THR A 1 296 ? -28.252 -6.754 33.051 1.00 67.06 296 THR A CA 1
ATOM 2263 C C . THR A 1 296 ? -28.184 -5.989 34.373 1.00 67.06 296 THR A C 1
ATOM 2265 O O . THR A 1 296 ? -28.766 -6.411 35.369 1.00 67.06 296 THR A O 1
ATOM 2268 N N . LEU A 1 297 ? -27.497 -4.838 34.388 1.00 76.25 297 LEU A N 1
ATOM 2269 C CA . LEU A 1 297 ? -27.450 -3.947 35.553 1.00 76.25 297 LEU A CA 1
ATOM 2270 C C . LEU A 1 297 ? -28.730 -3.103 35.653 1.00 76.25 297 LEU A C 1
ATOM 2272 O O . LEU A 1 297 ? -29.088 -2.386 34.718 1.00 76.25 297 LEU A O 1
ATOM 2276 N N . GLY A 1 298 ? -29.391 -3.149 36.809 1.00 72.94 298 GLY A N 1
ATOM 2277 C CA . GLY A 1 298 ? -30.580 -2.366 37.147 1.00 72.94 298 GLY A CA 1
ATOM 2278 C C . GLY A 1 298 ? -30.366 -1.472 38.372 1.00 72.94 298 GLY A C 1
ATOM 2279 O O . GLY A 1 298 ? -29.416 -1.645 39.129 1.00 72.94 298 GLY A O 1
ATOM 2280 N N . ARG A 1 299 ? -31.261 -0.497 38.586 1.00 75.88 299 ARG A N 1
ATOM 2281 C CA . ARG A 1 299 ? -31.289 0.328 39.808 1.00 75.88 299 ARG A CA 1
ATOM 2282 C C . ARG A 1 299 ? -32.364 -0.169 40.764 1.00 75.88 299 ARG A C 1
ATOM 2284 O O . ARG A 1 299 ? -33.515 -0.320 40.357 1.00 75.88 299 ARG A O 1
ATOM 2291 N N . LEU A 1 300 ? -32.027 -0.282 42.047 1.00 76.12 300 LEU A N 1
ATOM 2292 C CA . LEU A 1 300 ? -33.024 -0.482 43.097 1.00 76.12 300 LEU A CA 1
ATOM 2293 C C . LEU A 1 300 ? -33.827 0.811 43.320 1.00 76.12 300 LEU A C 1
ATOM 2295 O O . LEU A 1 300 ? -33.270 1.912 43.378 1.00 76.12 300 LEU A O 1
ATOM 2299 N N . THR A 1 301 ? -35.155 0.696 43.423 1.00 77.56 301 THR A N 1
ATOM 2300 C CA . THR A 1 301 ? -36.052 1.839 43.658 1.00 77.56 301 THR A CA 1
ATOM 2301 C C . THR A 1 301 ? -37.087 1.513 44.732 1.00 77.56 301 THR A C 1
ATOM 2303 O O . THR A 1 301 ? -37.562 0.387 44.828 1.00 77.56 301 THR A O 1
ATOM 2306 N N . SER A 1 302 ? -37.460 2.507 45.548 1.00 80.31 302 SER A N 1
ATOM 2307 C CA . SER A 1 302 ? -38.492 2.340 46.587 1.00 80.31 302 SER A CA 1
ATOM 2308 C C . SER A 1 302 ? -39.600 3.407 46.540 1.00 80.31 302 SER A C 1
ATOM 2310 O O . SER A 1 302 ? -40.545 3.364 47.328 1.00 80.31 302 SER A O 1
ATOM 2312 N N . ALA A 1 303 ? -39.531 4.351 45.595 1.00 81.06 303 ALA A N 1
ATOM 2313 C CA . ALA A 1 303 ? -40.522 5.418 45.468 1.00 81.06 303 ALA A CA 1
ATOM 2314 C C . ALA A 1 303 ? -41.879 4.883 44.977 1.00 81.06 303 ALA A C 1
ATOM 2316 O O . ALA A 1 303 ? -41.927 4.034 44.088 1.00 81.06 303 ALA A O 1
ATOM 2317 N N . SER A 1 304 ? -42.977 5.432 45.505 1.00 86.50 304 SER A N 1
ATOM 2318 C CA . SER A 1 304 ? -44.349 5.008 45.178 1.00 86.50 304 SER A CA 1
ATOM 2319 C C . SER A 1 304 ? -44.675 5.066 43.684 1.00 86.50 304 SER A C 1
ATOM 2321 O O . SER A 1 304 ? -45.394 4.208 43.198 1.00 86.50 304 SER A O 1
ATOM 2323 N N . LYS A 1 305 ? -44.085 5.999 42.922 1.00 86.94 305 LYS A N 1
ATOM 2324 C CA . LYS A 1 305 ? -44.260 6.089 41.457 1.00 86.94 305 LYS A CA 1
ATOM 2325 C C . LYS A 1 305 ? -43.800 4.851 40.673 1.00 86.94 305 LYS A C 1
ATOM 2327 O O . LYS A 1 305 ? -44.156 4.716 39.510 1.00 86.94 305 LYS A O 1
ATOM 2332 N N . TYR A 1 306 ? -42.988 3.988 41.285 1.00 83.62 306 TYR A N 1
ATOM 2333 C CA . TYR A 1 306 ? -42.527 2.729 40.694 1.00 83.62 306 TYR A CA 1
ATOM 2334 C C . TYR A 1 306 ? -43.273 1.507 41.253 1.00 83.62 306 TYR A C 1
ATOM 2336 O O . TYR A 1 306 ? -42.889 0.379 40.963 1.00 83.62 306 TYR A O 1
ATOM 2344 N N . LYS A 1 307 ? -44.304 1.707 42.085 1.00 88.31 307 LYS A N 1
ATOM 2345 C CA . LYS A 1 307 ? -45.029 0.643 42.788 1.00 88.31 307 LYS A CA 1
ATOM 2346 C C . LYS A 1 307 ? -46.525 0.747 42.498 1.00 88.31 307 LYS A C 1
ATOM 2348 O O . LYS A 1 307 ? -47.077 1.840 42.423 1.00 88.31 307 LYS A O 1
ATOM 2353 N N . LEU A 1 308 ? -47.186 -0.397 42.371 1.00 86.12 308 LEU A N 1
ATOM 2354 C CA . LEU A 1 308 ? -48.637 -0.506 42.212 1.00 86.12 308 LEU A CA 1
ATOM 2355 C C . LEU A 1 308 ? -49.201 -1.383 43.333 1.00 86.12 308 LEU A C 1
ATOM 2357 O O . LEU A 1 308 ? -48.476 -2.207 43.882 1.00 86.12 308 LEU A O 1
ATOM 2361 N N . ASN A 1 309 ? -50.485 -1.200 43.656 1.00 89.81 309 ASN A N 1
ATOM 2362 C CA . ASN A 1 309 ? -51.211 -2.005 44.647 1.00 89.81 309 ASN A CA 1
ATOM 2363 C C . ASN A 1 309 ? -50.548 -2.046 46.044 1.00 89.81 309 ASN A C 1
ATOM 2365 O O . ASN A 1 309 ? -50.258 -3.109 46.584 1.00 89.81 309 ASN A O 1
ATOM 2369 N N . ILE A 1 310 ? -50.268 -0.874 46.621 1.00 91.50 310 ILE A N 1
ATOM 2370 C CA . ILE A 1 310 ? -49.650 -0.760 47.950 1.00 91.50 310 ILE A CA 1
ATOM 2371 C C . ILE A 1 310 ? -50.712 -1.021 49.033 1.00 91.50 310 ILE A C 1
ATOM 2373 O O . ILE A 1 310 ? -51.682 -0.270 49.124 1.00 91.50 310 ILE A O 1
ATOM 2377 N N . SER A 1 311 ? -50.508 -2.039 49.872 1.00 90.88 311 SER A N 1
ATOM 2378 C CA . SER A 1 311 ? -51.366 -2.383 51.017 1.00 90.88 311 SER A CA 1
ATOM 2379 C C . SER A 1 311 ? -50.547 -2.863 52.221 1.00 90.88 311 SER A C 1
ATOM 2381 O O . SER A 1 311 ? -49.373 -3.207 52.089 1.00 90.88 311 SER A O 1
ATOM 2383 N N . GLU A 1 312 ? -51.166 -2.901 53.402 1.00 88.19 312 GLU A N 1
ATOM 2384 C CA . GLU A 1 312 ? -50.556 -3.469 54.611 1.00 88.19 312 GLU A CA 1
ATOM 2385 C C . GLU A 1 312 ? -50.530 -5.009 54.565 1.00 88.19 312 GLU A C 1
ATOM 2387 O O . GLU A 1 312 ? -51.395 -5.637 53.952 1.00 88.19 312 GLU A O 1
ATOM 2392 N N . ILE A 1 313 ? -49.540 -5.622 55.225 1.00 85.62 313 ILE A N 1
ATOM 2393 C CA . ILE A 1 313 ? -49.387 -7.083 55.323 1.00 85.62 313 ILE A CA 1
ATOM 2394 C C . ILE A 1 313 ? -50.045 -7.557 56.624 1.00 85.62 313 ILE A C 1
ATOM 2396 O O . ILE A 1 313 ? -49.577 -7.222 57.711 1.00 85.62 313 ILE A O 1
ATOM 2400 N N . SER A 1 314 ? -51.107 -8.360 56.530 1.00 84.25 314 SER A N 1
ATOM 2401 C CA . SER A 1 314 ? -51.887 -8.799 57.698 1.00 84.25 314 SER A CA 1
ATOM 2402 C C . SER A 1 314 ? -51.173 -9.828 58.581 1.00 84.25 314 SER A C 1
ATOM 2404 O O . SER A 1 314 ? -51.404 -9.845 59.781 1.00 84.25 314 SER A O 1
ATOM 2406 N N . SER A 1 315 ? -50.292 -10.658 58.014 1.00 88.25 315 SER A N 1
ATOM 2407 C CA . SER A 1 315 ? -49.568 -11.730 58.722 1.00 88.25 315 SER A CA 1
ATOM 2408 C C . SER A 1 315 ? -48.168 -11.316 59.203 1.00 88.25 315 SER A C 1
ATOM 2410 O O . SER A 1 315 ? -47.278 -12.155 59.361 1.00 88.25 315 SER A O 1
ATOM 2412 N N . LEU A 1 316 ? -47.901 -10.009 59.298 1.00 89.19 316 LEU A N 1
ATOM 2413 C CA . LEU A 1 316 ? -46.551 -9.498 59.553 1.00 89.19 316 LEU A CA 1
ATOM 2414 C C . LEU A 1 316 ? -46.064 -9.836 60.971 1.00 89.19 316 LEU A C 1
ATOM 2416 O O . LEU A 1 316 ? -44.873 -10.056 61.172 1.00 89.19 316 LEU A O 1
ATOM 2420 N N . TYR A 1 317 ? -46.978 -9.891 61.947 1.00 91.88 317 TYR A N 1
ATOM 2421 C CA . TYR A 1 317 ? -46.650 -10.218 63.335 1.00 91.88 317 TYR A CA 1
ATOM 2422 C C . TYR A 1 317 ? -46.210 -11.677 63.483 1.00 91.88 317 TYR A C 1
ATOM 2424 O O . TYR A 1 317 ? -45.148 -11.936 64.043 1.00 91.88 317 TYR A O 1
ATOM 2432 N N . GLU A 1 318 ? -46.974 -12.618 62.924 1.00 93.50 318 GLU A N 1
ATOM 2433 C CA . GLU A 1 318 ? -46.676 -14.052 62.965 1.00 93.50 318 GLU A CA 1
ATOM 2434 C C . GLU A 1 318 ? -45.345 -14.354 62.271 1.00 93.50 318 GLU A C 1
ATOM 2436 O O . GLU A 1 318 ? -44.507 -15.059 62.827 1.00 93.50 318 GLU A O 1
ATOM 2441 N N . LYS A 1 319 ? -45.099 -13.739 61.105 1.00 94.12 319 LYS A N 1
ATOM 2442 C CA . LYS A 1 319 ? -43.811 -13.845 60.398 1.00 94.12 319 LYS A CA 1
ATOM 2443 C C . LYS A 1 319 ? -42.649 -13.288 61.228 1.00 94.12 319 LYS A C 1
ATOM 2445 O O . LYS A 1 319 ? -41.558 -13.851 61.213 1.00 94.12 319 LYS A O 1
ATOM 2450 N N . GLY A 1 320 ? -42.873 -12.216 61.988 1.00 94.25 320 GLY A N 1
ATOM 2451 C CA . GLY A 1 320 ? -41.887 -11.696 62.934 1.00 94.25 320 GLY A CA 1
ATOM 2452 C C . GLY A 1 320 ? -41.559 -12.673 64.062 1.00 94.25 320 GLY A C 1
ATOM 2453 O O . GLY A 1 320 ? -40.393 -12.798 64.425 1.00 94.25 320 GLY A O 1
ATOM 2454 N N . ILE A 1 321 ? -42.551 -13.399 64.584 1.00 95.12 321 ILE A N 1
ATOM 2455 C CA . ILE A 1 321 ? -42.316 -14.462 65.569 1.00 95.12 321 ILE A CA 1
ATOM 2456 C C . ILE A 1 321 ? -41.523 -15.616 64.946 1.00 95.12 321 ILE A C 1
ATOM 2458 O O . ILE A 1 321 ? -40.560 -16.061 65.564 1.00 95.12 321 ILE A O 1
ATOM 2462 N N . SER A 1 322 ? -41.851 -16.041 63.719 1.00 94.94 322 SER A N 1
ATOM 2463 C CA . SER A 1 322 ? -41.066 -17.054 62.994 1.00 94.94 322 SER A CA 1
ATOM 2464 C C . SER A 1 322 ? -39.605 -16.641 62.801 1.00 94.94 322 SER A C 1
ATOM 2466 O O . SER A 1 322 ? -38.712 -17.463 62.951 1.00 94.94 322 SER A O 1
ATOM 2468 N N . LEU A 1 323 ? -39.323 -15.364 62.517 1.00 94.94 323 LEU A N 1
ATOM 2469 C CA . LEU A 1 323 ? -37.940 -14.891 62.381 1.00 94.94 323 LEU A CA 1
ATOM 2470 C C . LEU A 1 323 ? -37.144 -15.047 63.688 1.00 94.94 323 LEU A C 1
ATOM 2472 O O . LEU A 1 323 ? -35.958 -15.361 63.649 1.00 94.94 323 LEU A O 1
ATOM 2476 N N . LEU A 1 324 ? -37.788 -14.859 64.844 1.00 93.94 324 LEU A N 1
ATOM 2477 C CA . LEU A 1 324 ? -37.142 -15.003 66.152 1.00 93.94 324 LEU A CA 1
ATOM 2478 C C . LEU A 1 324 ? -36.792 -16.454 66.514 1.00 93.94 324 LEU A C 1
ATOM 2480 O O . LEU A 1 324 ? -36.084 -16.659 67.497 1.00 93.94 324 LEU A O 1
ATOM 2484 N N . THR A 1 325 ? -37.269 -17.451 65.761 1.00 94.62 325 THR A N 1
ATOM 2485 C CA . THR A 1 325 ? -36.912 -18.861 65.984 1.00 94.62 325 THR A CA 1
ATOM 2486 C C . THR A 1 325 ? -35.660 -19.294 65.221 1.00 94.62 325 THR A C 1
ATOM 2488 O O . THR A 1 325 ? -35.293 -20.464 65.293 1.00 94.62 325 THR A O 1
ATOM 2491 N N . ILE A 1 326 ? -35.040 -18.396 64.447 1.00 94.94 326 ILE A N 1
ATOM 2492 C CA . ILE A 1 326 ? -33.896 -18.703 63.583 1.00 94.94 326 ILE A CA 1
ATOM 2493 C C . ILE A 1 326 ? -32.608 -18.198 64.233 1.00 94.94 326 ILE A C 1
ATOM 2495 O O . ILE A 1 326 ? -32.464 -17.004 64.504 1.00 94.94 326 ILE A O 1
ATOM 2499 N N . ASP A 1 327 ? -31.643 -19.098 64.415 1.00 93.69 327 ASP A N 1
ATOM 2500 C CA . ASP A 1 327 ? -30.330 -18.760 64.960 1.00 93.69 327 ASP A CA 1
ATOM 2501 C C . ASP A 1 327 ? -29.339 -18.358 63.852 1.00 93.69 327 ASP A C 1
ATOM 2503 O O . ASP A 1 327 ? -29.220 -19.059 62.839 1.00 93.69 327 ASP A O 1
ATOM 2507 N N . PRO A 1 328 ? -28.566 -17.269 64.031 1.00 93.81 328 PRO A N 1
ATOM 2508 C CA . PRO A 1 328 ? -27.482 -16.927 63.123 1.00 93.81 328 PRO A CA 1
ATOM 2509 C C . PRO A 1 328 ? -26.416 -18.023 63.055 1.00 93.81 328 PRO A C 1
ATOM 2511 O O . PRO A 1 328 ? -25.976 -18.576 64.064 1.00 93.81 328 PRO A O 1
ATOM 2514 N N . LYS A 1 329 ? -25.943 -18.277 61.841 1.00 95.06 329 LYS A N 1
ATOM 2515 C CA . LYS A 1 329 ? -24.878 -19.218 61.515 1.00 95.06 329 LYS A CA 1
ATOM 2516 C C . LYS A 1 329 ? -23.618 -18.478 61.083 1.00 95.06 329 LYS A C 1
ATOM 2518 O O . LYS A 1 329 ? -23.600 -17.267 60.852 1.00 95.06 329 LYS A O 1
ATOM 2523 N N . ARG A 1 330 ? -22.540 -19.246 60.984 1.00 93.75 330 ARG A N 1
ATOM 2524 C CA . ARG A 1 330 ? -21.204 -18.790 60.619 1.00 93.75 330 ARG A CA 1
ATOM 2525 C C . ARG A 1 330 ? -20.629 -19.730 59.570 1.00 93.75 330 ARG A C 1
ATOM 2527 O O . ARG A 1 330 ? -20.737 -20.944 59.736 1.00 93.75 330 ARG A O 1
ATOM 2534 N N . TRP A 1 331 ? -20.025 -19.188 58.519 1.00 92.19 331 TRP A N 1
ATOM 2535 C CA . TRP A 1 331 ? -19.485 -19.971 57.404 1.00 92.19 331 TRP A CA 1
ATOM 2536 C C . TRP A 1 331 ? -18.221 -19.336 56.815 1.00 92.19 331 TRP A C 1
ATOM 2538 O O . TRP A 1 331 ? -17.907 -18.177 57.085 1.00 92.19 331 TRP A O 1
ATOM 2548 N N . ASN A 1 332 ? -17.504 -20.122 56.015 1.00 89.19 332 ASN A N 1
ATOM 2549 C CA . ASN A 1 332 ? -16.459 -19.646 55.111 1.00 89.19 332 ASN A CA 1
ATOM 2550 C C . ASN A 1 332 ? -16.989 -19.785 53.680 1.00 89.19 332 ASN A C 1
ATOM 2552 O O . ASN A 1 332 ? -17.722 -20.740 53.405 1.00 89.19 332 ASN A O 1
ATOM 2556 N N . ASP A 1 333 ? -16.637 -18.863 52.785 1.00 86.12 333 ASP A N 1
ATOM 2557 C CA . ASP A 1 333 ? -17.027 -18.986 51.381 1.00 86.12 333 ASP A CA 1
ATOM 2558 C C . ASP A 1 333 ? -16.301 -20.162 50.715 1.00 86.12 333 ASP A C 1
ATOM 2560 O O . ASP A 1 333 ? -15.108 -20.397 50.941 1.00 86.12 333 ASP A O 1
ATOM 2564 N N . LYS A 1 334 ? -17.040 -20.934 49.914 1.00 84.06 334 LYS A N 1
ATOM 2565 C CA . LYS A 1 334 ? -16.514 -22.144 49.282 1.00 84.06 334 LYS A CA 1
ATOM 2566 C C . LYS A 1 334 ? -15.462 -21.804 48.225 1.00 84.06 334 LYS A C 1
ATOM 2568 O O . LYS A 1 334 ? -14.404 -22.427 48.228 1.00 84.06 334 LYS A O 1
ATOM 2573 N N . THR A 1 335 ? -15.728 -20.806 47.384 1.00 79.06 335 THR A N 1
ATOM 2574 C CA . THR A 1 335 ? -14.825 -20.384 46.305 1.00 79.06 335 THR A CA 1
ATOM 2575 C C . THR A 1 335 ? -13.553 -19.786 46.888 1.00 79.06 335 THR A C 1
ATOM 2577 O O . THR A 1 335 ? -12.465 -20.212 46.524 1.00 79.06 335 THR A O 1
ATOM 2580 N N . GLU A 1 336 ? -13.664 -18.879 47.865 1.00 76.81 336 GLU A N 1
ATOM 2581 C CA . GLU A 1 336 ? -12.498 -18.306 48.555 1.00 76.81 336 GLU A CA 1
ATOM 2582 C C . GLU A 1 336 ? -11.640 -19.393 49.223 1.00 76.81 336 GLU A C 1
ATOM 2584 O O . GLU A 1 336 ? -10.409 -19.355 49.150 1.00 76.81 336 GLU A O 1
ATOM 2589 N N . THR A 1 337 ? -12.282 -20.382 49.861 1.00 82.62 337 THR A N 1
ATOM 2590 C CA . THR A 1 337 ? -11.585 -21.515 50.488 1.00 82.62 337 THR A CA 1
ATOM 2591 C C . THR A 1 337 ? -10.845 -22.353 49.442 1.00 82.62 337 THR A C 1
ATOM 2593 O O . THR A 1 337 ? -9.677 -22.686 49.645 1.00 82.62 337 THR A O 1
ATOM 2596 N N . GLU A 1 338 ? -11.487 -22.672 48.316 1.00 82.31 338 GLU A N 1
ATOM 2597 C CA . GLU A 1 338 ? -10.890 -23.442 47.217 1.00 82.31 338 GLU A CA 1
ATOM 2598 C C . GLU A 1 338 ? -9.741 -22.676 46.537 1.00 82.31 338 GLU A C 1
ATOM 2600 O O . GLU A 1 338 ? -8.668 -23.248 46.329 1.00 82.31 338 GLU A O 1
ATOM 2605 N N . SER A 1 339 ? -9.904 -21.374 46.280 1.00 73.44 339 SER A N 1
ATOM 2606 C CA . SER A 1 339 ? -8.858 -20.510 45.718 1.00 73.44 339 SER A CA 1
ATOM 2607 C C . SER A 1 339 ? -7.634 -20.409 46.631 1.00 73.44 339 SER A C 1
ATOM 2609 O O . SER A 1 339 ? -6.505 -20.500 46.148 1.00 73.44 339 SER A O 1
ATOM 2611 N N . LEU A 1 340 ? -7.826 -20.279 47.952 1.00 77.12 340 LEU A N 1
ATOM 2612 C CA . LEU A 1 340 ? -6.717 -20.250 48.911 1.00 77.12 340 LEU A CA 1
ATOM 2613 C C . LEU A 1 340 ? -5.948 -21.577 48.930 1.00 77.12 340 LEU A C 1
ATOM 2615 O O . LEU A 1 340 ? -4.717 -21.582 48.940 1.00 77.12 340 LEU A O 1
ATOM 2619 N N . VAL A 1 341 ? -6.664 -22.705 48.934 1.00 80.81 341 VAL A N 1
ATOM 2620 C CA . VAL A 1 341 ? -6.050 -24.039 48.890 1.00 80.81 341 VAL A CA 1
ATOM 2621 C C . VAL A 1 341 ? -5.255 -24.225 47.598 1.00 80.81 341 VAL A C 1
ATOM 2623 O O . VAL A 1 341 ? -4.131 -24.726 47.654 1.00 80.81 341 VAL A O 1
ATOM 2626 N N . ASN A 1 342 ? -5.796 -23.791 46.457 1.00 76.56 342 ASN A N 1
ATOM 2627 C CA . ASN A 1 342 ? -5.105 -23.869 45.173 1.00 76.56 342 ASN A CA 1
ATOM 2628 C C . ASN A 1 342 ? -3.802 -23.054 45.195 1.00 76.56 342 ASN A C 1
ATOM 2630 O O . ASN A 1 342 ? -2.733 -23.613 44.960 1.00 76.56 342 ASN A O 1
ATOM 2634 N N . ALA A 1 343 ? -3.862 -21.787 45.620 1.00 74.06 343 ALA A N 1
ATOM 2635 C CA . ALA A 1 343 ? -2.692 -20.911 45.710 1.00 74.06 343 ALA A CA 1
ATOM 2636 C C . ALA A 1 343 ? -1.579 -21.479 46.613 1.00 74.06 343 ALA A C 1
ATOM 2638 O O . ALA A 1 343 ? -0.396 -21.402 46.280 1.00 74.06 343 ALA A O 1
ATOM 2639 N N . LEU A 1 344 ? -1.948 -22.097 47.742 1.00 78.56 344 LEU A N 1
ATOM 2640 C CA . LEU A 1 344 ? -0.997 -22.766 48.639 1.00 78.56 344 LEU A CA 1
ATOM 2641 C C . LEU A 1 344 ? -0.392 -24.045 48.038 1.00 78.56 344 LEU A C 1
ATOM 2643 O O . LEU A 1 344 ? 0.695 -24.450 48.448 1.00 78.56 344 LEU A O 1
ATOM 2647 N N . THR A 1 345 ? -1.086 -24.685 47.096 1.00 80.75 345 THR A N 1
ATOM 2648 C CA . THR A 1 345 ? -0.676 -25.960 46.489 1.00 80.75 345 THR A CA 1
ATOM 2649 C C . THR A 1 345 ? 0.188 -25.756 45.243 1.00 80.75 345 THR A C 1
ATOM 2651 O O . THR A 1 345 ? 1.151 -26.497 45.048 1.00 80.75 345 THR A O 1
ATOM 2654 N N . THR A 1 346 ? -0.126 -24.768 44.403 1.00 73.50 346 THR A N 1
ATOM 2655 C CA . THR A 1 346 ? 0.545 -24.536 43.109 1.00 73.50 346 THR A CA 1
ATOM 2656 C C . THR A 1 346 ? 1.595 -23.428 43.155 1.00 73.50 346 THR A C 1
ATOM 2658 O O . THR A 1 346 ? 2.477 -23.391 42.301 1.00 73.50 346 THR A O 1
ATOM 2661 N N . GLY A 1 347 ? 1.538 -22.537 44.151 1.00 63.75 347 GLY A N 1
ATOM 2662 C CA . GLY A 1 347 ? 2.401 -21.355 44.232 1.00 63.75 347 GLY A CA 1
ATOM 2663 C C . GLY A 1 347 ? 2.016 -20.227 43.264 1.00 63.75 347 GLY A C 1
ATOM 2664 O O . GLY A 1 347 ? 2.696 -19.200 43.240 1.00 63.75 347 GLY A O 1
ATOM 2665 N N . GLU A 1 348 ? 0.934 -20.387 42.497 1.00 57.62 348 GLU A N 1
ATOM 2666 C CA . GLU A 1 348 ? 0.370 -19.376 41.601 1.00 57.62 348 GLU A CA 1
ATOM 2667 C C . GLU A 1 348 ? -0.890 -18.769 42.243 1.00 57.62 348 GLU A C 1
ATOM 2669 O O . GLU A 1 348 ? -1.797 -19.481 42.667 1.00 57.62 348 GLU A O 1
ATOM 2674 N N . SER A 1 349 ? -0.934 -17.437 42.362 1.00 54.75 349 SER A N 1
ATOM 2675 C CA . SER A 1 349 ? -2.103 -16.700 42.862 1.00 54.75 349 SER A CA 1
ATOM 2676 C C . SER A 1 349 ? -2.860 -16.113 41.674 1.00 54.75 349 SER A C 1
ATOM 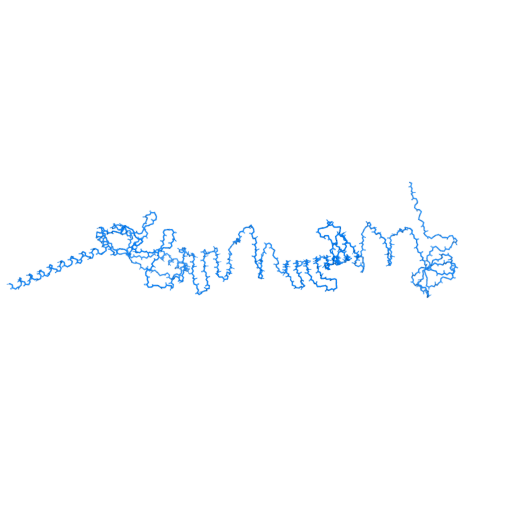2678 O O . SER A 1 349 ? -2.411 -15.136 41.078 1.00 54.75 349 SER A O 1
ATOM 2680 N N . GLU A 1 350 ? -3.995 -16.715 41.324 1.00 52.31 350 GLU A N 1
ATOM 2681 C CA . GLU A 1 350 ? -4.800 -16.360 40.142 1.00 52.31 350 GLU A CA 1
ATOM 2682 C C . GLU A 1 350 ? -5.865 -15.277 40.420 1.00 52.31 350 GLU A C 1
ATOM 2684 O O . GLU A 1 350 ? -6.533 -14.798 39.506 1.00 52.31 350 GLU A O 1
ATOM 2689 N N . THR A 1 351 ? -6.014 -14.840 41.672 1.00 52.78 351 THR A N 1
ATOM 2690 C CA . THR A 1 351 ? -6.992 -13.823 42.081 1.00 52.78 351 THR A CA 1
ATOM 2691 C C . THR A 1 351 ? -6.385 -12.419 42.114 1.00 52.78 351 THR A C 1
ATOM 2693 O O . THR A 1 351 ? -5.241 -12.226 42.527 1.00 52.78 351 THR A O 1
ATOM 2696 N N . VAL A 1 352 ? -7.172 -11.406 41.730 1.00 53.31 352 VAL A N 1
ATOM 2697 C CA . VAL A 1 352 ? -6.770 -9.986 41.828 1.00 53.31 352 VAL A CA 1
ATOM 2698 C C . VAL A 1 352 ? -6.685 -9.515 43.285 1.00 53.31 352 VAL A C 1
ATOM 2700 O O . VAL A 1 352 ? -5.878 -8.644 43.609 1.00 53.31 352 VAL A O 1
ATOM 2703 N N . ASP A 1 353 ? -7.470 -10.127 44.172 1.00 54.22 353 ASP A N 1
ATOM 2704 C CA . ASP A 1 353 ? -7.500 -9.799 45.592 1.00 54.22 353 ASP A CA 1
ATOM 2705 C C . ASP A 1 353 ? -6.591 -10.724 46.413 1.00 54.22 353 ASP A C 1
ATOM 2707 O O . ASP A 1 353 ? -6.468 -11.921 46.141 1.00 54.22 353 ASP A O 1
ATOM 2711 N N . ASN A 1 354 ? -5.974 -10.169 47.464 1.00 57.72 354 ASN A N 1
ATOM 2712 C CA . ASN A 1 354 ? -5.278 -10.946 48.491 1.00 57.72 354 ASN A CA 1
ATOM 2713 C C . ASN A 1 354 ? -6.285 -11.888 49.171 1.00 57.72 354 ASN A C 1
ATOM 2715 O O . ASN A 1 354 ? -7.027 -11.439 50.050 1.00 57.72 354 ASN A O 1
ATOM 2719 N N . VAL A 1 355 ? -6.305 -13.171 48.795 1.00 59.81 355 VAL A N 1
ATOM 2720 C CA . VAL A 1 355 ? -7.228 -14.156 49.377 1.00 59.81 355 VAL A CA 1
ATOM 2721 C C . VAL A 1 355 ? -6.962 -14.277 50.876 1.00 59.81 355 VAL A C 1
ATOM 2723 O O . VAL A 1 355 ? -5.953 -14.829 51.317 1.00 59.81 355 VAL A O 1
ATOM 2726 N N . LYS A 1 356 ? -7.873 -13.733 51.682 1.00 65.19 356 LYS A N 1
ATOM 2727 C CA . LYS A 1 356 ? -7.915 -13.932 53.129 1.00 65.19 356 LYS A CA 1
ATOM 2728 C C . LYS A 1 356 ? -9.130 -14.785 53.425 1.00 65.19 356 LYS A C 1
ATOM 2730 O O . LYS A 1 356 ? -10.236 -14.379 53.088 1.00 65.19 356 LYS A O 1
ATOM 2735 N N . LEU A 1 357 ? -8.926 -15.921 54.095 1.00 75.94 357 LEU A N 1
ATOM 2736 C CA . LEU A 1 357 ? -10.039 -16.717 54.603 1.00 75.94 357 LEU A CA 1
ATOM 2737 C C . LEU A 1 357 ? -10.814 -15.869 55.616 1.00 75.94 357 LEU A C 1
ATOM 2739 O O . LEU A 1 357 ? -10.363 -15.668 56.748 1.00 75.94 357 LEU A O 1
ATOM 2743 N N . THR A 1 358 ? -11.947 -15.332 55.178 1.00 78.81 358 THR A N 1
ATOM 2744 C CA . THR A 1 358 ? -12.796 -14.470 55.991 1.00 78.81 358 THR A CA 1
ATOM 2745 C C . THR A 1 358 ? -13.972 -15.286 56.490 1.00 78.81 358 THR A C 1
ATOM 2747 O O . THR A 1 358 ? -14.600 -16.033 55.745 1.00 78.81 358 THR A O 1
ATOM 2750 N N . GLN A 1 359 ? -14.256 -15.161 57.784 1.00 86.06 359 GLN A N 1
ATOM 2751 C CA . GLN A 1 359 ? -15.375 -15.856 58.391 1.00 86.06 359 GLN A CA 1
ATOM 2752 C C . GLN A 1 359 ? -16.606 -14.952 58.398 1.00 86.06 359 GLN A C 1
ATOM 2754 O O . GLN A 1 359 ? -16.616 -13.899 59.042 1.00 86.06 359 GLN A O 1
ATOM 2759 N N . TYR A 1 360 ? -17.651 -15.387 57.705 1.00 88.88 360 TYR A N 1
ATOM 2760 C CA . TYR A 1 360 ? -18.909 -14.666 57.559 1.00 88.88 360 TYR A CA 1
ATOM 2761 C C . TYR A 1 360 ? -19.921 -15.127 58.616 1.00 88.88 360 TYR A C 1
ATOM 2763 O O . TYR A 1 360 ? -19.873 -16.266 59.086 1.00 88.88 360 TYR A O 1
ATOM 2771 N N . ASN A 1 361 ? -20.823 -14.231 59.024 1.00 92.62 361 ASN A N 1
ATOM 2772 C CA . ASN A 1 361 ? -21.913 -14.521 59.960 1.00 92.62 361 ASN A CA 1
ATOM 2773 C C . ASN A 1 361 ? -23.226 -13.983 59.384 1.00 92.62 361 ASN A C 1
ATOM 2775 O O . ASN A 1 361 ? -23.232 -12.914 58.774 1.00 92.62 361 ASN A O 1
ATOM 2779 N N . GLY A 1 362 ? -24.334 -14.680 59.619 1.00 93.44 362 GLY A N 1
ATOM 2780 C CA . GLY A 1 362 ? -25.639 -14.304 59.079 1.00 93.44 362 GLY A CA 1
ATOM 2781 C C . GLY A 1 362 ? -26.656 -15.434 59.182 1.00 93.44 362 GLY A C 1
ATOM 2782 O O . GLY A 1 362 ? -26.509 -16.336 59.996 1.00 93.44 362 GLY A O 1
ATOM 2783 N N . LEU A 1 363 ? -27.696 -15.376 58.363 1.00 93.56 363 LEU A N 1
ATOM 2784 C CA . LEU A 1 363 ? -28.759 -16.372 58.267 1.00 93.56 363 LEU A CA 1
ATOM 2785 C C . LEU A 1 363 ? -28.582 -17.214 56.996 1.00 93.56 363 LEU A C 1
ATOM 2787 O O . LEU A 1 363 ? -28.028 -16.746 56.000 1.00 93.56 363 LEU A O 1
ATOM 2791 N N . ILE A 1 364 ? -29.072 -18.450 57.030 1.00 93.38 364 ILE A N 1
ATOM 2792 C CA . ILE A 1 364 ? -29.071 -19.361 55.882 1.00 93.38 364 ILE A CA 1
ATOM 2793 C C . ILE A 1 364 ? -30.479 -19.408 55.293 1.00 93.38 364 ILE A C 1
ATOM 2795 O O . ILE A 1 364 ? -31.466 -19.482 56.026 1.00 93.38 364 ILE A O 1
ATOM 2799 N N . ALA A 1 365 ? -30.578 -19.316 53.969 1.00 93.00 365 ALA A N 1
ATOM 2800 C CA . ALA A 1 365 ? -31.844 -19.092 53.277 1.00 93.00 365 ALA A CA 1
ATOM 2801 C C . ALA A 1 365 ? -32.825 -20.263 53.472 1.00 93.00 365 ALA A C 1
ATOM 2803 O O . ALA A 1 365 ? -34.033 -20.070 53.614 1.00 93.00 365 ALA A O 1
ATOM 2804 N N . GLU A 1 366 ? -32.298 -21.479 53.582 1.00 94.19 366 GLU A N 1
ATOM 2805 C CA . GLU A 1 366 ? -33.053 -22.694 53.865 1.00 94.19 366 GLU A CA 1
ATOM 2806 C C . GLU A 1 366 ? -33.682 -22.692 55.266 1.00 94.19 366 GLU A C 1
ATOM 2808 O O . GLU A 1 366 ? -34.783 -23.217 55.425 1.00 94.19 366 GLU A O 1
ATOM 2813 N N . ASP A 1 367 ? -33.051 -22.067 56.270 1.00 94.69 367 ASP A N 1
ATOM 2814 C CA . ASP A 1 367 ? -33.648 -21.956 57.611 1.00 94.69 367 ASP A CA 1
ATOM 2815 C C . ASP A 1 367 ? -34.856 -21.007 57.596 1.00 94.69 367 ASP A C 1
ATOM 2817 O O . ASP A 1 367 ? -35.855 -21.248 58.274 1.00 94.69 367 ASP A O 1
ATOM 2821 N N . LE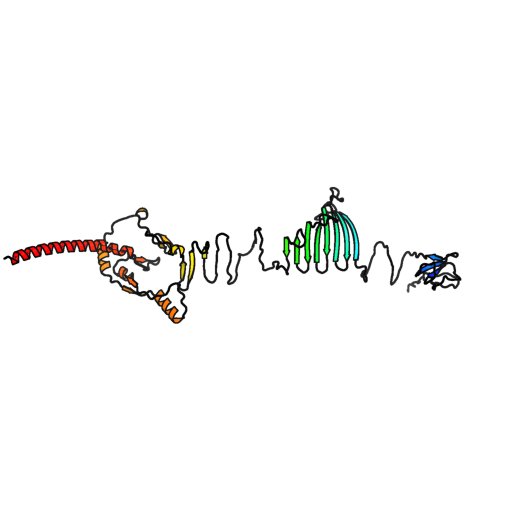U A 1 368 ? -34.795 -19.945 56.783 1.00 94.31 368 LEU A N 1
ATOM 2822 C CA . LEU A 1 368 ? -35.918 -19.027 56.572 1.00 94.31 368 LEU A CA 1
ATOM 2823 C C . LEU A 1 368 ? -37.071 -19.721 55.845 1.00 94.31 368 LEU A C 1
ATOM 2825 O O . LEU A 1 368 ? -38.225 -19.562 56.240 1.00 94.31 368 LEU A O 1
ATOM 2829 N N . SER A 1 369 ? -36.756 -20.514 54.820 1.00 92.94 369 SER A N 1
ATOM 2830 C CA . SER A 1 369 ? -37.728 -21.370 54.131 1.00 92.94 369 SER A CA 1
ATOM 2831 C C . SER A 1 369 ? -38.414 -22.324 55.121 1.00 92.94 369 SER A C 1
ATOM 2833 O O . SER A 1 369 ? -39.640 -22.360 55.211 1.00 92.94 369 SER A O 1
ATOM 2835 N N . ALA A 1 370 ? -37.641 -23.012 55.971 1.00 93.31 370 ALA A N 1
ATOM 2836 C CA . ALA A 1 370 ? -38.172 -23.916 56.995 1.00 93.31 370 ALA A CA 1
ATOM 2837 C C . ALA A 1 370 ? -39.057 -23.209 58.043 1.00 93.31 370 ALA A C 1
ATOM 2839 O O . ALA A 1 370 ? -39.974 -23.822 58.590 1.00 93.31 370 ALA A O 1
ATOM 2840 N N . ALA A 1 371 ? -38.816 -21.920 58.299 1.00 93.31 371 ALA A N 1
ATOM 2841 C CA . ALA A 1 371 ? -39.622 -21.083 59.187 1.00 93.31 371 ALA A CA 1
ATOM 2842 C C . ALA A 1 371 ? -40.858 -20.446 58.506 1.00 93.31 371 ALA A C 1
ATOM 2844 O O . ALA A 1 371 ? -41.597 -19.694 59.152 1.00 93.31 371 ALA A O 1
ATOM 2845 N N . GLY A 1 372 ? -41.099 -20.722 57.217 1.00 91.62 372 GLY A N 1
ATOM 2846 C CA . GLY A 1 372 ? -42.229 -20.183 56.449 1.00 91.62 372 GLY A CA 1
ATOM 2847 C C . GLY A 1 372 ? -42.057 -18.722 56.010 1.00 91.62 372 GLY A C 1
ATOM 2848 O O . GLY A 1 372 ? -43.039 -17.979 55.889 1.00 91.62 372 GLY A O 1
ATOM 2849 N N . LEU A 1 373 ? -40.812 -18.280 55.807 1.00 93.88 373 LEU A N 1
ATOM 2850 C CA . LEU A 1 373 ? -40.451 -16.913 55.411 1.00 93.88 373 LEU A CA 1
ATOM 2851 C C . LEU A 1 373 ? -40.055 -16.795 53.930 1.00 93.88 373 LEU A C 1
ATOM 2853 O O . LEU A 1 373 ? -39.253 -15.935 53.570 1.00 93.88 373 LEU A O 1
ATOM 2857 N N . ASP A 1 374 ? -40.653 -17.616 53.064 1.00 91.19 374 ASP A N 1
ATOM 2858 C CA . ASP A 1 374 ? -40.361 -17.666 51.623 1.00 91.19 374 ASP A CA 1
ATOM 2859 C C . ASP A 1 374 ? -40.475 -16.323 50.888 1.00 91.19 374 ASP A C 1
ATOM 2861 O O . ASP A 1 374 ? -39.740 -16.092 49.931 1.00 91.19 374 ASP A O 1
ATOM 2865 N N . ASP A 1 375 ? -41.344 -15.415 51.348 1.00 89.19 375 ASP A N 1
ATOM 2866 C CA . ASP A 1 375 ? -41.542 -14.086 50.740 1.00 89.19 375 ASP A CA 1
ATOM 2867 C C . ASP A 1 375 ? -40.300 -13.179 50.817 1.00 89.19 375 ASP A C 1
ATOM 2869 O O . ASP A 1 375 ? -40.259 -12.136 50.170 1.00 89.19 375 ASP A O 1
ATOM 2873 N N . PHE A 1 376 ? -39.312 -13.551 51.635 1.00 91.81 376 PHE A N 1
ATOM 2874 C CA . PHE A 1 376 ? -38.064 -12.812 51.845 1.00 91.81 376 PHE A CA 1
ATOM 2875 C C . PHE A 1 376 ? -36.855 -13.543 51.251 1.00 91.81 376 PHE A C 1
ATOM 2877 O O . PHE A 1 376 ? -35.713 -13.242 51.607 1.00 91.81 376 PHE A O 1
ATOM 2884 N N . LEU A 1 377 ? -37.096 -14.521 50.376 1.00 91.06 377 LEU A N 1
ATOM 2885 C CA . LEU A 1 377 ? -36.059 -15.265 49.672 1.00 91.06 377 LEU A CA 1
ATOM 2886 C C . LEU A 1 377 ? -35.954 -14.807 48.218 1.00 91.06 377 LEU A C 1
ATOM 2888 O O . LEU A 1 377 ? -36.955 -14.567 47.545 1.00 91.06 377 LEU A O 1
ATOM 2892 N N . PHE A 1 378 ? -34.723 -14.738 47.719 1.00 85.88 378 PHE A N 1
ATOM 2893 C CA . PHE A 1 378 ? -34.452 -14.599 46.293 1.00 85.88 378 PHE A CA 1
ATOM 2894 C C . PHE A 1 378 ? -34.412 -15.992 45.666 1.00 85.88 378 PHE A C 1
ATOM 2896 O O . PHE A 1 378 ? -33.741 -16.886 46.190 1.00 85.88 378 PHE A O 1
ATOM 2903 N N . ARG A 1 379 ? -35.146 -16.180 44.567 1.00 85.56 379 ARG A N 1
ATOM 2904 C CA . ARG A 1 379 ? -35.193 -17.438 43.820 1.00 85.56 379 ARG A CA 1
ATOM 2905 C C . ARG A 1 379 ? -34.852 -17.201 42.358 1.00 85.56 379 ARG A C 1
ATOM 2907 O O . ARG A 1 379 ? -35.214 -16.162 41.803 1.00 85.56 379 ARG A O 1
ATOM 2914 N N . ASN A 1 380 ? -34.195 -18.175 41.744 1.00 80.75 380 ASN A N 1
ATOM 2915 C CA . ASN A 1 380 ? -33.914 -18.151 40.313 1.00 80.75 380 ASN A CA 1
ATOM 2916 C C . ASN A 1 380 ? -35.128 -18.567 39.469 1.00 80.75 380 ASN A C 1
ATOM 2918 O O . ASN A 1 380 ? -36.206 -18.867 39.986 1.00 80.75 380 ASN A O 1
ATOM 2922 N N . GLU A 1 381 ? -34.949 -18.592 38.147 1.00 77.12 381 GLU A N 1
ATOM 2923 C CA . GLU A 1 381 ? -36.005 -18.963 37.197 1.00 77.12 381 GLU A CA 1
ATOM 2924 C C . GLU A 1 381 ? -36.491 -20.417 37.360 1.00 77.12 381 GLU A C 1
ATOM 2926 O O . GLU A 1 381 ? -37.648 -20.702 37.053 1.00 77.12 381 GLU A O 1
ATOM 2931 N N . SER A 1 382 ? -35.656 -21.328 37.881 1.00 82.19 382 SER A N 1
ATOM 2932 C CA . SER A 1 382 ? -36.046 -22.706 38.227 1.00 82.19 382 SER A CA 1
ATOM 2933 C C . SER A 1 382 ? -36.784 -22.813 39.569 1.00 82.19 382 SER A C 1
ATOM 2935 O O . SER A 1 382 ? -37.325 -23.874 39.882 1.00 82.19 382 SER A O 1
ATOM 2937 N N . GLY A 1 383 ? -36.859 -21.729 40.347 1.00 82.31 383 GLY A N 1
ATOM 2938 C CA . GLY A 1 383 ? -37.508 -21.681 41.658 1.00 82.31 383 GLY A CA 1
ATOM 2939 C C . GLY A 1 383 ? -36.612 -22.106 42.827 1.00 82.31 383 GLY A C 1
ATOM 2940 O O . GLY A 1 383 ? -37.090 -22.196 43.963 1.00 82.31 383 GLY A O 1
ATOM 2941 N N . GLU A 1 384 ? -35.326 -22.346 42.586 1.00 86.81 384 GLU A N 1
ATOM 2942 C CA . GLU A 1 384 ? -34.346 -22.675 43.621 1.00 86.81 384 GLU A CA 1
ATOM 2943 C C . GLU A 1 384 ? -33.986 -21.432 44.436 1.00 86.81 384 GLU A C 1
ATOM 2945 O O . GLU A 1 384 ? -34.028 -20.309 43.936 1.00 86.81 384 GLU A O 1
ATOM 2950 N N . VAL A 1 385 ? -33.664 -21.631 45.714 1.00 88.88 385 VAL A N 1
ATOM 2951 C CA . VAL A 1 385 ? -33.281 -20.545 46.623 1.00 88.88 385 VAL A CA 1
ATOM 2952 C C . VAL A 1 385 ? -31.855 -20.099 46.300 1.00 88.88 385 VAL A C 1
ATOM 2954 O O . VAL A 1 385 ? -30.940 -20.913 46.320 1.00 88.88 385 VAL A O 1
ATOM 2957 N N . GLU A 1 386 ? -31.666 -18.806 46.042 1.00 85.00 386 GLU A N 1
ATOM 2958 C CA . GLU A 1 386 ? -30.356 -18.206 45.748 1.00 85.00 386 GLU A CA 1
ATOM 2959 C C . GLU A 1 386 ? -29.914 -17.174 46.792 1.00 85.00 386 GLU A C 1
ATOM 2961 O O . GLU A 1 386 ? -28.738 -16.820 46.860 1.00 85.00 386 GLU A O 1
ATOM 2966 N N . GLY A 1 387 ? -30.823 -16.680 47.638 1.00 89.00 387 GLY A N 1
ATOM 2967 C CA . GLY A 1 387 ? -30.442 -15.704 48.653 1.00 89.00 387 GLY A CA 1
ATOM 2968 C C . GLY A 1 387 ? -31.572 -15.226 49.551 1.00 89.00 387 GLY A C 1
ATOM 2969 O O . GLY A 1 387 ? -32.691 -15.735 49.515 1.00 89.00 387 GLY A O 1
ATOM 2970 N N . ILE A 1 388 ? -31.254 -14.218 50.364 1.00 91.88 388 ILE A N 1
ATOM 2971 C CA . ILE A 1 388 ? -32.136 -13.624 51.375 1.00 91.88 388 ILE A CA 1
ATOM 2972 C C . ILE A 1 388 ? -32.241 -12.115 51.142 1.00 91.88 388 ILE A C 1
ATOM 2974 O O . ILE A 1 388 ? -31.233 -11.435 50.946 1.00 91.88 388 ILE A O 1
ATOM 2978 N N . GLU A 1 389 ? -33.446 -11.568 51.272 1.00 89.44 389 GLU A N 1
ATOM 2979 C CA . GLU A 1 389 ? -33.714 -10.127 51.287 1.00 89.44 389 GLU A CA 1
ATOM 2980 C C . GLU A 1 389 ? -33.448 -9.522 52.679 1.00 89.44 389 GLU A C 1
ATOM 2982 O O . GLU A 1 389 ? -34.356 -9.107 53.409 1.00 89.44 389 GLU A O 1
ATOM 2987 N N . TYR A 1 390 ? -32.172 -9.497 53.078 1.00 88.50 390 TYR A N 1
ATOM 2988 C CA . TYR A 1 390 ? -31.733 -9.036 54.404 1.00 88.50 390 TYR A CA 1
ATOM 2989 C C . TYR A 1 390 ? -32.232 -7.632 54.765 1.00 88.50 390 TYR A C 1
ATOM 2991 O O . TYR A 1 390 ? -32.572 -7.365 55.920 1.00 88.50 390 TYR A O 1
ATOM 2999 N N . ASP A 1 391 ? -32.301 -6.738 53.780 1.00 85.81 391 ASP A N 1
ATOM 3000 C CA . ASP A 1 391 ? -32.743 -5.352 53.933 1.00 85.81 391 ASP A CA 1
ATOM 3001 C C . ASP A 1 391 ? -34.229 -5.226 54.294 1.00 85.81 391 ASP A C 1
ATOM 3003 O O . ASP A 1 391 ? -34.654 -4.168 54.763 1.00 85.81 391 ASP A O 1
ATOM 3007 N N . LYS A 1 392 ? -35.013 -6.298 54.134 1.00 89.06 392 LYS A N 1
ATOM 3008 C CA . LYS A 1 392 ? -36.442 -6.326 54.461 1.00 89.06 392 LYS A CA 1
ATOM 3009 C C . LYS A 1 392 ? -36.759 -7.101 55.736 1.00 89.06 392 LYS A C 1
ATOM 3011 O O . LYS A 1 392 ? -37.775 -6.804 56.361 1.00 89.06 392 LYS A O 1
ATOM 3016 N N . LEU A 1 393 ? -35.907 -8.026 56.182 1.00 91.88 393 LEU A N 1
ATOM 3017 C CA . LEU A 1 393 ? -36.195 -8.877 57.349 1.00 91.88 393 LEU A CA 1
ATOM 3018 C C . LEU A 1 393 ? -36.471 -8.091 58.635 1.00 91.88 393 LEU A C 1
ATOM 3020 O O . LEU A 1 393 ? -37.391 -8.425 59.376 1.00 91.88 393 LEU A O 1
ATOM 3024 N N . TRP A 1 394 ? -35.729 -7.011 58.894 1.00 90.75 394 TRP A N 1
ATOM 3025 C CA . TRP A 1 394 ? -35.936 -6.198 60.099 1.00 90.75 394 TRP A CA 1
ATOM 3026 C C . TRP A 1 394 ? -37.346 -5.588 60.167 1.00 90.75 394 TRP A C 1
ATOM 3028 O O . TRP A 1 394 ? -37.840 -5.304 61.258 1.00 90.75 394 TRP A O 1
ATOM 3038 N N . THR A 1 395 ? -38.026 -5.422 59.025 1.00 92.44 395 THR A N 1
ATOM 3039 C CA . THR A 1 395 ? -39.399 -4.897 58.992 1.00 92.44 395 THR A CA 1
ATOM 3040 C C . THR A 1 395 ? -40.394 -5.842 59.673 1.00 92.44 395 THR A C 1
ATOM 3042 O O . THR A 1 395 ? -41.374 -5.372 60.254 1.00 92.44 395 THR A O 1
ATOM 3045 N N . LEU A 1 396 ? -40.097 -7.148 59.711 1.00 93.56 396 LEU A N 1
ATOM 3046 C CA . LEU A 1 396 ? -40.870 -8.159 60.441 1.00 93.56 396 LEU A CA 1
ATOM 3047 C C . LEU A 1 396 ? -40.820 -7.949 61.960 1.00 93.56 396 LEU A C 1
ATOM 3049 O O . LEU A 1 396 ? -41.760 -8.292 62.675 1.00 93.56 396 LEU A O 1
ATOM 3053 N N . LEU A 1 397 ? -39.738 -7.353 62.467 1.00 94.06 397 LEU A N 1
ATOM 3054 C CA . LEU A 1 397 ? -39.558 -7.115 63.898 1.00 94.06 397 LEU A CA 1
ATOM 3055 C C . LEU A 1 397 ? -40.373 -5.919 64.397 1.00 94.06 397 LEU A C 1
ATOM 3057 O O . LEU A 1 397 ? -40.654 -5.832 65.588 1.00 94.06 397 LEU A O 1
ATOM 3061 N N . ILE A 1 398 ? -40.792 -5.012 63.510 1.00 94.19 398 ILE A N 1
ATOM 3062 C CA . ILE A 1 398 ? -41.555 -3.810 63.871 1.00 94.19 398 ILE A CA 1
ATOM 3063 C C . ILE A 1 398 ? -42.810 -4.148 64.705 1.00 94.19 398 ILE A C 1
ATOM 3065 O O . ILE A 1 398 ? -42.952 -3.593 65.800 1.00 94.19 398 ILE A O 1
ATOM 3069 N N . PRO A 1 399 ? -43.739 -5.019 64.251 1.00 93.62 399 PRO A N 1
ATOM 3070 C CA . PRO A 1 399 ? -44.924 -5.361 65.039 1.00 93.62 399 PRO A CA 1
ATOM 3071 C C . PRO A 1 399 ? -44.588 -6.155 66.308 1.00 93.62 399 PRO A C 1
ATOM 3073 O O . PRO A 1 399 ? -45.239 -5.952 67.334 1.00 93.62 399 PRO A O 1
ATOM 3076 N N . VAL A 1 400 ? -43.560 -7.009 66.275 1.00 95.00 400 VAL A N 1
ATOM 3077 C CA . VAL A 1 400 ? -43.143 -7.813 67.433 1.00 95.00 400 VAL A CA 1
ATOM 3078 C C . VAL A 1 400 ? -42.598 -6.924 68.544 1.00 95.00 400 VAL A C 1
ATOM 3080 O O . VAL A 1 400 ? -43.087 -6.983 69.670 1.00 95.00 400 VAL A O 1
ATOM 3083 N N . ILE A 1 401 ? -41.660 -6.034 68.218 1.00 94.94 401 ILE A N 1
ATOM 3084 C CA . ILE A 1 401 ? -41.085 -5.068 69.159 1.00 94.94 401 ILE A CA 1
ATOM 3085 C C . ILE A 1 401 ? -42.182 -4.152 69.704 1.00 94.94 401 ILE A C 1
ATOM 3087 O O . ILE A 1 401 ? -42.233 -3.908 70.907 1.00 94.94 401 ILE A O 1
ATOM 3091 N N . ARG A 1 402 ? -43.112 -3.686 68.859 1.00 94.00 402 ARG A N 1
ATOM 3092 C CA . ARG A 1 402 ? -44.253 -2.871 69.308 1.00 94.00 402 ARG A CA 1
ATOM 3093 C C . ARG A 1 402 ? -45.126 -3.621 70.320 1.00 94.00 402 ARG A C 1
ATOM 3095 O O . ARG A 1 402 ? -45.528 -3.046 71.329 1.00 94.00 402 ARG A O 1
ATOM 3102 N N . SER A 1 403 ? -45.396 -4.903 70.074 1.00 93.75 403 SER A N 1
ATOM 3103 C CA . SER A 1 403 ? -46.139 -5.755 71.008 1.00 93.75 403 SER A CA 1
ATOM 3104 C C . SER A 1 403 ? -45.371 -5.982 72.310 1.00 93.75 403 SER A C 1
ATOM 3106 O O . SER A 1 403 ? -45.959 -5.899 73.385 1.00 93.75 403 SER A O 1
ATOM 3108 N N . GLN A 1 404 ? -44.062 -6.232 72.234 1.00 93.88 404 GLN A N 1
ATOM 3109 C CA . GLN A 1 404 ? -43.201 -6.394 73.406 1.00 93.88 404 GLN A CA 1
ATOM 3110 C C . GLN A 1 404 ? -43.162 -5.114 74.248 1.00 93.88 404 GLN A C 1
ATOM 3112 O O . GLN A 1 404 ? -43.304 -5.184 75.463 1.00 93.88 404 GLN A O 1
ATOM 3117 N N . GLN A 1 405 ? -43.049 -3.939 73.623 1.00 94.94 405 GLN A N 1
ATOM 3118 C CA . GLN A 1 405 ? -43.105 -2.648 74.316 1.00 94.94 405 GLN A CA 1
ATOM 3119 C C . GLN A 1 405 ? -44.439 -2.443 75.040 1.00 94.94 405 GLN A C 1
ATOM 3121 O O . GLN A 1 405 ? -44.445 -1.993 76.186 1.00 94.94 405 GLN A O 1
ATOM 3126 N N . LYS A 1 406 ? -45.559 -2.813 74.405 1.00 94.88 406 LYS A N 1
ATOM 3127 C CA . LYS A 1 406 ? -46.883 -2.770 75.038 1.00 94.88 406 LYS A CA 1
ATOM 3128 C C . LYS A 1 406 ? -46.951 -3.698 76.255 1.00 94.88 406 LYS A C 1
ATOM 3130 O O . LYS A 1 406 ? -47.339 -3.251 77.329 1.00 94.88 406 LYS A O 1
ATOM 3135 N N . TYR A 1 407 ? -46.501 -4.943 76.108 1.00 94.50 407 TYR A N 1
ATOM 3136 C CA . TYR A 1 407 ? -46.461 -5.916 77.202 1.00 94.50 407 TYR A CA 1
ATOM 3137 C C . TYR A 1 407 ? -45.571 -5.453 78.367 1.00 94.50 407 TYR A C 1
ATOM 3139 O O . TYR A 1 407 ? -45.962 -5.541 79.527 1.00 94.50 407 TYR A O 1
ATOM 3147 N N . ILE A 1 408 ? -44.393 -4.889 78.077 1.00 94.44 408 ILE A N 1
ATOM 3148 C CA . ILE A 1 408 ? -43.488 -4.325 79.091 1.00 94.44 408 ILE A CA 1
ATOM 3149 C C . ILE A 1 408 ? -44.161 -3.165 79.838 1.00 94.44 408 ILE A C 1
ATOM 3151 O O . ILE A 1 408 ? -44.050 -3.078 81.060 1.00 94.44 408 ILE A O 1
ATOM 3155 N N . ALA A 1 409 ? -44.870 -2.280 79.132 1.00 93.19 409 ALA A N 1
ATOM 3156 C CA . ALA A 1 409 ? -45.596 -1.176 79.757 1.00 93.19 409 ALA A CA 1
ATOM 3157 C C . ALA A 1 409 ? -46.715 -1.676 80.687 1.00 93.19 409 ALA A C 1
ATOM 3159 O O . ALA A 1 409 ? -46.837 -1.190 81.813 1.00 93.19 409 ALA A O 1
ATOM 3160 N N . GLU A 1 410 ? -47.482 -2.678 80.251 1.00 93.81 410 GLU A N 1
ATOM 3161 C CA . GLU A 1 410 ? -48.521 -3.328 81.058 1.00 93.81 410 GLU A CA 1
ATOM 3162 C C . GLU A 1 410 ? -47.923 -4.003 82.304 1.00 93.81 410 GLU A C 1
ATOM 3164 O O . GLU A 1 410 ? -48.393 -3.771 83.419 1.00 93.81 410 GLU A O 1
ATOM 3169 N N . GLN A 1 411 ? -46.829 -4.755 82.153 1.00 93.56 411 GLN A N 1
ATOM 3170 C CA . GLN A 1 411 ? -46.149 -5.413 83.270 1.00 93.56 411 GLN A CA 1
ATOM 3171 C C . GLN A 1 411 ? -45.580 -4.404 84.278 1.00 93.56 411 GLN A C 1
ATOM 3173 O O . GLN A 1 411 ? -45.667 -4.615 85.489 1.00 93.56 411 GLN A O 1
ATOM 3178 N N . ASN A 1 412 ? -45.027 -3.287 83.801 1.00 93.44 412 ASN A N 1
ATOM 3179 C CA . ASN A 1 412 ? -44.539 -2.214 84.664 1.00 93.44 412 ASN A CA 1
ATOM 3180 C C . ASN A 1 412 ? -45.676 -1.559 85.459 1.00 93.44 412 ASN A C 1
ATOM 3182 O O . ASN A 1 412 ? -45.496 -1.277 86.644 1.00 93.44 412 ASN A O 1
ATOM 3186 N N . ALA A 1 413 ? -46.848 -1.366 84.846 1.00 92.25 413 ALA A N 1
ATOM 3187 C CA . ALA A 1 413 ? -48.028 -0.854 85.541 1.00 92.25 413 ALA A CA 1
ATOM 3188 C C . ALA A 1 413 ? -48.509 -1.822 86.638 1.00 92.25 413 ALA A C 1
ATOM 3190 O O . ALA A 1 413 ? -48.774 -1.396 87.763 1.00 92.25 413 ALA A O 1
ATOM 3191 N N . VAL A 1 414 ? -48.548 -3.129 86.351 1.00 92.56 414 VAL A N 1
ATOM 3192 C CA . VAL A 1 414 ? -48.894 -4.164 87.344 1.00 92.56 414 VAL A CA 1
ATOM 3193 C C . VAL A 1 414 ? -47.883 -4.192 88.492 1.00 92.56 414 VAL A C 1
ATOM 3195 O O . VAL A 1 414 ? -48.273 -4.201 89.659 1.00 92.56 414 VAL A O 1
ATOM 3198 N N . ASN A 1 415 ? -46.584 -4.145 88.191 1.00 92.50 415 ASN A N 1
ATOM 3199 C CA . ASN A 1 415 ? -45.538 -4.123 89.213 1.00 92.50 415 ASN A CA 1
ATOM 3200 C C . ASN A 1 415 ? -45.667 -2.896 90.129 1.00 92.50 415 ASN A C 1
ATOM 3202 O O . ASN A 1 415 ? -45.539 -3.029 91.343 1.00 92.50 415 ASN A O 1
ATOM 3206 N N . GLN A 1 416 ? -45.976 -1.714 89.582 1.00 91.50 416 GLN A N 1
ATOM 3207 C CA . GLN A 1 416 ? -46.234 -0.511 90.384 1.00 91.50 416 GLN A CA 1
ATOM 3208 C C . GLN A 1 416 ? -47.433 -0.684 91.327 1.00 91.50 416 GLN A C 1
ATOM 3210 O O . GLN A 1 416 ? -47.342 -0.324 92.501 1.00 91.50 416 GLN A O 1
ATOM 3215 N N . GLN A 1 417 ? -48.532 -1.277 90.848 1.00 90.50 417 GLN A N 1
ATOM 3216 C CA . GLN A 1 417 ? -49.701 -1.569 91.684 1.00 90.50 417 GLN A CA 1
ATOM 3217 C C . GLN A 1 417 ? -49.369 -2.563 92.809 1.00 90.50 417 GLN A C 1
ATOM 3219 O O . GLN A 1 417 ? -49.743 -2.337 93.960 1.00 90.50 417 GLN A O 1
ATOM 3224 N N . LEU A 1 418 ? -48.618 -3.627 92.506 1.00 90.31 418 LEU A N 1
ATOM 3225 C CA . LEU A 1 418 ? -48.169 -4.608 93.500 1.00 90.31 418 LEU A CA 1
ATOM 3226 C C . LEU A 1 418 ? -47.238 -3.987 94.549 1.00 90.31 418 LEU A C 1
ATOM 3228 O O . LEU A 1 418 ? -47.412 -4.248 95.739 1.00 90.31 418 LEU A O 1
ATOM 3232 N N . PHE A 1 419 ? -46.286 -3.142 94.140 1.00 90.06 419 PHE A N 1
ATOM 3233 C CA . PHE A 1 419 ? -45.412 -2.427 95.075 1.00 90.06 419 PHE A CA 1
ATOM 3234 C C . PHE A 1 419 ? -46.198 -1.485 95.991 1.00 90.06 419 PHE A C 1
ATOM 3236 O O . PHE A 1 419 ? -45.919 -1.448 97.189 1.00 90.06 419 PHE A O 1
ATOM 3243 N N . SER A 1 420 ? -47.211 -0.785 95.464 1.00 86.06 420 SER A N 1
ATOM 3244 C CA . SER A 1 420 ? -48.120 0.029 96.282 1.00 86.06 420 SER A CA 1
ATOM 3245 C C . SER A 1 420 ? -48.846 -0.830 97.323 1.00 86.06 420 SER A C 1
ATOM 3247 O O . SER A 1 420 ? -48.847 -0.500 98.507 1.00 86.06 420 SER A O 1
ATOM 3249 N N . ARG A 1 421 ? -49.390 -1.983 96.910 1.00 84.50 421 ARG A N 1
ATOM 3250 C CA . ARG A 1 421 ? -50.157 -2.881 97.787 1.00 84.50 421 ARG A CA 1
ATOM 3251 C C . ARG A 1 421 ? -49.306 -3.573 98.858 1.00 84.50 421 ARG A C 1
ATOM 3253 O O . ARG A 1 421 ? -49.758 -3.743 99.985 1.00 84.50 421 ARG A O 1
ATOM 3260 N N . LEU A 1 422 ? -48.070 -3.954 98.536 1.00 84.00 422 LEU A N 1
ATOM 3261 C CA . LEU A 1 422 ? -47.105 -4.480 99.512 1.00 84.00 422 LEU A CA 1
ATOM 3262 C C . LEU A 1 422 ? -46.669 -3.413 100.524 1.00 84.00 422 LEU A C 1
ATOM 3264 O O . LEU A 1 422 ? -46.430 -3.738 101.685 1.00 84.00 422 LEU A O 1
ATOM 3268 N N . GLY A 1 423 ? -46.570 -2.151 100.097 1.00 82.44 423 GLY A N 1
ATOM 3269 C CA . GLY A 1 423 ? -46.326 -1.022 100.993 1.00 82.44 423 GLY A CA 1
ATOM 3270 C C . GLY A 1 423 ? -47.455 -0.825 102.007 1.00 82.44 423 GLY A C 1
ATOM 3271 O O . GLY A 1 423 ? -47.177 -0.578 103.175 1.00 82.44 423 GLY A O 1
ATOM 3272 N N . GLU A 1 424 ? -48.711 -0.993 101.585 1.00 82.88 424 GLU A N 1
ATOM 3273 C CA . GLU A 1 424 ? -49.882 -0.963 102.475 1.00 82.88 424 GLU A CA 1
ATOM 3274 C C . GLU A 1 424 ? -49.836 -2.102 103.510 1.00 82.88 424 GLU A C 1
ATOM 3276 O O . GLU A 1 424 ? -49.945 -1.840 104.701 1.00 82.88 424 GLU A O 1
ATOM 3281 N N . LEU A 1 425 ? -49.567 -3.340 103.078 1.00 79.31 425 LEU A N 1
ATOM 3282 C CA . LEU A 1 425 ? -49.538 -4.532 103.945 1.00 79.31 425 LEU A CA 1
ATOM 3283 C C . LEU A 1 425 ? -48.369 -4.588 104.942 1.00 79.31 425 LEU A C 1
ATOM 3285 O O . LEU A 1 425 ? -48.417 -5.362 105.888 1.00 79.31 425 LEU A O 1
ATOM 3289 N N . ARG A 1 426 ? -47.285 -3.838 104.712 1.00 71.69 426 ARG A N 1
ATOM 3290 C CA . ARG A 1 426 ? -46.109 -3.798 105.603 1.00 71.69 426 ARG A CA 1
ATOM 3291 C C . ARG A 1 426 ? -46.229 -2.723 106.695 1.00 71.69 426 ARG A C 1
ATOM 3293 O O . ARG A 1 426 ? -45.409 -2.694 107.611 1.00 71.69 426 ARG A O 1
ATOM 3300 N N . ASN A 1 427 ? -47.204 -1.825 106.555 1.00 63.81 427 ASN A N 1
ATOM 3301 C CA . ASN A 1 427 ? -47.531 -0.778 107.524 1.00 63.81 427 ASN A CA 1
ATOM 3302 C C . ASN A 1 427 ? -48.742 -1.146 108.408 1.00 63.81 427 ASN A C 1
ATOM 3304 O O . ASN A 1 427 ? -49.128 -0.343 109.259 1.00 63.81 427 ASN A O 1
ATOM 3308 N N . GLU A 1 428 ? -49.311 -2.337 108.202 1.00 51.78 428 GLU A N 1
ATOM 3309 C CA . GLU A 1 428 ? -50.184 -3.072 109.130 1.00 51.78 428 GLU A CA 1
ATOM 3310 C C . GLU A 1 428 ? -49.345 -4.092 109.912 1.00 51.78 428 GLU A C 1
ATOM 3312 O O . GLU A 1 428 ? -49.644 -4.294 111.113 1.00 51.78 428 GLU A O 1
#

Sequence (428 aa):
MAIVQDEVSLVQVSNGKPTGVVSQPTVPTDPYDGMLWQNTGAANYVIGATYSWNGTMWNLYLFMAENILVNTLNAITTNTGALNVTGDLTMATDNTVIKGSYDYGDALGGAFNSRWFEGSFSLGRRFNSYLGDVFNLNSSGGKGSFMHYAESYYGLDYFKLRQYTSRTDKTLLFRTDIDASGISMGTTFGSENVAISPDLGGYIKTGTLNTKSANVSETVTTNDLTMNGIGRFYGQLMAGNIDADTNRTQLSINYNRDLGRMLFSKDDTGRYALSDTIYERTYSSQPAVCITPAGTLGRLTSASKYKLNISEISSLYEKGISLLTIDPKRWNDKTETESLVNALTTGESETVDNVKLTQYNGLIAEDLSAAGLDDFLFRNESGEVEGIEYDKLWTLLIPVIRSQQKYIAEQNAVNQQLFSRLGELRNE

InterPro domains:
  IPR030392 Intramolecular chaperone auto-processing domain [PS51688] (302-418)

Radius of gyration: 57.28 Å; chains: 1; bounding box: 109×56×187 Å

pLDDT: mean 77.89, std 17.65, range [33.53, 97.88]

Organism: NCBI:txid1834191

Foldseek 3Di:
DDDPPPPPDPFDDDDPDDRDEDEDQDDDPDDDAQHKYAHCRDPPDDHRFIWGDHPPDTDGDDDDDPDDDDPDDDDPDDDDDDDDDPDDDDDDDPCFKDKDWDFDWDAVVNDPQTWTWGFMWIDGPFWTKTWTWIAHADPRRHGHHTDWTWMWIGGPFKTKIWTARYPPVRQTQKIWIQGVQWTFIDRDPPDGPDTQGVVVVRDDPDDDDDDDPDDPPPPPVDDDVDPPDQDWDDDDDPAFTAIAGPVWRWGWTDGPPPDWIWIFTAFPVGTDIDTVPVVVDDDPDDWDWDADLVRDIDTDDDDCVVDDDDDDDPCLQVLLVLVVVFDKDKDWDPVLVVQVVVCVVPVDRRDPDDRDGDMDIGGDVVSCVVSVNCVQFDAHPVRDTDGGNPVCSVVSCVVVVVVVVVVVVVVVVVVVVVVVVVVVVVVD

Secondary structure (DSSP, 8-state):
---------S---SSS---SEEEESS--SS--TT-EEEESS-TTS-TT-EEEE-SSSEEE-----S----S----S----S----SS-----SS--EEEEEEEEEPPTTSSTT-EEEEEEEEEESSEEEEEEEEEEE-TTSSEEEEEEEEEEEEESSEEEEEEES-TTT--EEEEEEEETTEEEEESSSS--SEEE-TTTT---SS-----SSS-------SS-----SS------BTTBB----SSS--EEEBSSTTS--EEEEEETTEEEEE-HHHHS---SS---EEE-TTS-EEE----GGG--S----TTHHHHHHHHTTPPPEEEE-HHHHHHHHHHHHHS----SS----PEEEE--HHHHHHTT-GGGEEE-TT--EEEE-HHHHHHHHHHHHHHHHHHHHHHHHHHHHHHHHHHHHT--